Protein AF-A0A534IYF4-F1 (afdb_monomer_lite)

Secondary structure (DSSP, 8-state):
-EEEE-SSS-EEEE--HHHHTTT-EEEE-TT--EEEEEE-SSEEEEEEE-SS--SSSS-S--EEEEEE-S-TT-TT-EEEEEEEEEE--TT--GGGGGGGSSS-TT------SSSEEEEEEE-----EEEEEEEEESTT-EEEETTEEEESPEEEEEETT-EEEEE--SSEEETTEEEEEEEETT---SEEEEE-SS-EEEEEEEEEEEEEEEEEESSS-EEEETTEEEESPEEEEEETT-EEEEE--SEEEETTEEEEEEEETT---SEEEEE--S-EEEEEEEEEPPPP-----HHHHHHHHHHHHHHHHHHHHHHS----SS-TTHHHHHHHHHTHHHHHHHHHHHHHHHHH-TT---SSS-HHHHHHHHHHHHHHHHHH---------------------

Radius of gyration: 60.71 Å; chains: 1; bounding box: 110×65×185 Å

pLDDT: mean 88.06, std 14.23, range [32.94, 98.81]

Sequence (404 aa):
MTVWERTTTTDVYTFPVTVLTGQGATIDTLAFEHYTLTSNGATLTIHDFRPTFGNGTGTGNNIAGVRLDGVPGYPSGVWASMIVSYIVGYGGMEASRFNALGSDLSTITFMGDQDSELVLGFSAESKDFLVTVDTIPGGLQVSVDGVAAIAPRSLTCGNGTTHAIAAPSPQLAGDVRYVFSSWSDGGARFHEVVCNGSANYTATFRTELRVTVTTAPSGLRMLVDGTEMDAPQTFWWAMGSTHTLSAPEAQDLEGIPLRMNSWSDGGAIEHTVTIAHPGTFVAKYAEAPPPVLMNWKPFLAAAFSTVLLLVGIYRSWRRPYAFRTPRLRGLKTFLLLSLPAVVAEAGTGVASLLLGVLAIPPLIGWGTAVDLGILAAGLVAAVTRAGVSSSSPGAQAPSEAASR

Foldseek 3Di:
DWWFFCPPHTDIDDDDLCCQAPVFDWDADPQRWIWTWHDVPFKIKIKIAHPDFDPAAQATFWTQEDFADPDPLCNVTWTFADWPDKAAEPNFDVVQLCSHTDDGSVGTGRRGHHTIMTITGTDDPFDKAKEWEAEVVAQAWKDKQNRIDTPGDIDIDTAFDKIKIAHDPFDDDDQKTWGWDAKPVRDDRIDMDTPNHHYYIYTYTFIWGKEWEAEVVAQFWWDKQNDIDHPTDIDTGTQFDKIKIAHPQWDDDVNFIKGFDAKPVRDDNIDMDTHHHHYYIYGYIDGDPPPPDPFCLLVLLVVLLVVLLVLLQVCLVPPFDDDPDPPCSSVVSSVVQRVVLSCQSNVLSVCCVPPVPLTDDDDCDPVNVSSVVSSVSSVCSSPDDDDDDDDDDDDDDDDDDDDD

Structure (mmCIF, N/CA/C/O backbone):
data_AF-A0A534IYF4-F1
#
_entry.id   AF-A0A534IYF4-F1
#
loop_
_atom_site.group_PDB
_atom_site.id
_atom_site.type_symbol
_atom_site.label_atom_id
_atom_site.label_alt_id
_atom_site.label_comp_id
_atom_site.label_asym_id
_atom_site.label_entity_id
_atom_site.label_seq_id
_atom_site.pdbx_PDB_ins_code
_atom_site.Cartn_x
_atom_site.Cartn_y
_atom_site.Cartn_z
_atom_site.occupancy
_atom_site.B_iso_or_equiv
_atom_site.auth_seq_id
_atom_site.auth_comp_id
_atom_site.auth_asym_id
_atom_site.auth_atom_id
_atom_site.pdbx_PDB_model_num
ATOM 1 N N . MET A 1 1 ? -31.559 -10.500 33.682 1.00 95.81 1 MET A N 1
ATOM 2 C CA . MET A 1 1 ? -31.139 -9.663 34.817 1.00 95.81 1 MET A CA 1
ATOM 3 C C . MET A 1 1 ? -31.187 -10.531 36.042 1.00 95.81 1 MET A C 1
ATOM 5 O O . MET A 1 1 ? -32.228 -11.126 36.293 1.00 95.81 1 MET A O 1
ATOM 9 N N . THR A 1 2 ? -30.065 -10.648 36.732 1.00 97.75 2 THR A N 1
ATOM 10 C CA . THR A 1 2 ? -29.909 -11.500 37.903 1.00 97.75 2 THR A CA 1
ATOM 11 C C . THR A 1 2 ? -29.790 -10.633 39.148 1.00 97.75 2 THR A C 1
ATOM 13 O O . THR A 1 2 ? -29.043 -9.655 39.148 1.00 97.75 2 THR A O 1
ATOM 16 N N . VAL A 1 3 ? -30.554 -10.973 40.179 1.00 97.62 3 VAL A N 1
ATOM 17 C CA . VAL A 1 3 ? -30.617 -10.296 41.475 1.00 97.62 3 VAL A CA 1
ATOM 18 C C . VAL A 1 3 ? -30.227 -11.311 42.539 1.00 97.62 3 VAL A C 1
ATOM 20 O O . VAL A 1 3 ? -30.786 -12.407 42.580 1.00 97.62 3 VAL A O 1
ATOM 23 N N . TRP A 1 4 ? -29.259 -10.944 43.370 1.00 97.69 4 TRP A N 1
ATOM 24 C CA . TRP A 1 4 ? -28.863 -11.707 44.545 1.00 97.69 4 TRP A CA 1
ATOM 25 C C . TRP A 1 4 ? -29.485 -11.042 45.762 1.00 97.69 4 TRP A C 1
ATOM 27 O O . TRP A 1 4 ? -29.164 -9.899 46.080 1.00 97.69 4 TRP A O 1
ATOM 37 N N . GLU A 1 5 ? -30.372 -11.761 46.426 1.00 95.06 5 GLU A N 1
ATOM 38 C CA . GLU A 1 5 ? -31.026 -11.345 47.661 1.00 95.06 5 GLU A CA 1
ATOM 39 C C . GLU A 1 5 ? -30.512 -12.254 48.781 1.00 95.06 5 GLU A C 1
ATOM 41 O O . GLU A 1 5 ? -30.198 -13.421 48.539 1.00 95.06 5 GLU A O 1
ATOM 46 N N . ARG A 1 6 ? -30.303 -11.719 49.986 1.00 91.69 6 ARG A N 1
ATOM 47 C CA . ARG A 1 6 ? -29.805 -12.515 51.109 1.00 91.69 6 ARG A CA 1
ATOM 48 C C . ARG A 1 6 ? -30.430 -12.092 52.432 1.00 91.69 6 ARG A C 1
ATOM 50 O O . ARG A 1 6 ? -29.806 -11.405 53.238 1.00 91.69 6 ARG A O 1
ATOM 57 N N . THR A 1 7 ? -31.611 -12.634 52.690 1.00 82.44 7 THR A N 1
ATOM 58 C CA . THR A 1 7 ? -32.285 -12.570 53.990 1.00 82.44 7 THR A CA 1
ATOM 59 C C . THR A 1 7 ? -31.686 -13.573 54.987 1.00 82.44 7 THR A C 1
ATOM 61 O O . THR A 1 7 ? -31.463 -13.256 56.154 1.00 82.44 7 THR A O 1
ATOM 64 N N . THR A 1 8 ? -31.430 -14.812 54.549 1.00 77.69 8 THR A N 1
ATOM 65 C CA . THR A 1 8 ? -30.855 -15.884 55.393 1.00 77.69 8 THR A CA 1
ATOM 66 C C . THR A 1 8 ? -29.750 -16.627 54.653 1.00 77.69 8 THR A C 1
ATOM 68 O O . THR A 1 8 ? -28.603 -16.657 55.096 1.00 77.69 8 THR A O 1
ATOM 71 N N . THR A 1 9 ? -30.084 -17.171 53.488 1.00 84.19 9 THR A N 1
ATOM 72 C CA . THR A 1 9 ? -29.158 -17.659 52.467 1.00 84.19 9 THR A CA 1
ATOM 73 C C . THR A 1 9 ? -29.183 -16.721 51.271 1.00 84.19 9 THR A C 1
ATOM 75 O O . THR A 1 9 ? -30.119 -15.943 51.120 1.00 84.19 9 THR A O 1
ATOM 78 N N . THR A 1 10 ? -28.137 -16.751 50.444 1.00 91.12 10 THR A N 1
ATOM 79 C CA . THR A 1 10 ? -28.150 -15.995 49.189 1.00 91.12 10 THR A CA 1
ATOM 80 C C . THR A 1 10 ? -29.023 -16.721 48.178 1.00 91.12 10 THR A C 1
ATOM 82 O O . THR A 1 10 ? -28.624 -17.767 47.662 1.00 91.12 10 THR A O 1
ATOM 85 N N . ASP A 1 11 ? -30.170 -16.135 47.872 1.00 94.00 11 ASP A N 1
ATOM 86 C CA . ASP A 1 11 ? -31.073 -16.586 46.829 1.00 94.00 11 ASP A CA 1
ATOM 87 C C . ASP A 1 11 ? -30.806 -15.802 45.538 1.00 94.00 11 ASP A C 1
ATOM 89 O O . ASP A 1 11 ? -30.471 -14.613 45.544 1.00 94.00 11 ASP A O 1
ATOM 93 N N . VAL A 1 12 ? -30.895 -16.498 44.403 1.00 96.50 12 VAL A N 1
ATOM 94 C CA . VAL A 1 12 ? -30.548 -15.951 43.086 1.00 96.50 12 VAL A CA 1
ATOM 95 C C . VAL A 1 12 ? -31.775 -15.972 42.194 1.00 96.50 12 VAL A C 1
ATOM 97 O O . VAL A 1 12 ? -32.290 -17.038 41.856 1.00 96.50 12 VAL A O 1
ATOM 100 N N . TYR A 1 13 ? -32.206 -14.790 41.767 1.00 96.75 13 TYR A N 1
ATOM 101 C CA . TYR A 1 13 ? -33.389 -14.607 40.937 1.00 96.75 13 TYR A CA 1
ATOM 102 C C . TYR A 1 13 ? -32.994 -14.049 39.576 1.00 96.75 13 TYR A C 1
ATOM 104 O O . TYR A 1 13 ? -32.343 -13.010 39.493 1.00 96.75 13 TYR A O 1
ATOM 112 N N . THR A 1 14 ? -33.404 -14.709 38.492 1.00 97.06 14 THR A N 1
ATOM 113 C CA . THR A 1 14 ? -33.131 -14.243 37.127 1.00 97.06 14 THR A CA 1
ATOM 114 C C . THR A 1 14 ? -34.429 -13.938 36.395 1.00 97.06 14 THR A C 1
ATOM 116 O O . THR A 1 14 ? -35.268 -14.814 36.196 1.00 97.06 14 THR A O 1
ATOM 119 N N . PHE A 1 15 ? -34.555 -12.701 35.920 1.00 96.81 15 PHE A N 1
ATOM 120 C CA . PHE A 1 15 ? -35.715 -12.219 35.178 1.00 96.81 15 PHE A CA 1
ATOM 121 C C . PHE A 1 15 ? -35.331 -11.802 33.752 1.00 96.81 15 PHE A C 1
ATOM 123 O O . PHE A 1 15 ? -34.294 -11.144 33.554 1.00 96.81 15 PHE A O 1
ATOM 130 N N . PRO A 1 16 ? -36.154 -12.127 32.736 1.00 95.94 16 PRO A N 1
ATOM 131 C CA . PRO A 1 16 ? -36.041 -11.513 31.420 1.00 95.94 16 PRO A CA 1
ATOM 132 C C . PRO A 1 16 ? -36.257 -9.999 31.515 1.00 95.94 16 PRO A C 1
ATOM 134 O O . PRO A 1 16 ? -37.168 -9.539 32.202 1.00 95.94 16 PRO A O 1
ATOM 137 N N . VAL A 1 17 ? -35.466 -9.212 30.780 1.00 92.62 17 VAL A N 1
ATOM 138 C CA . VAL A 1 17 ? -35.611 -7.742 30.772 1.00 92.62 17 VAL A CA 1
ATOM 139 C C . VAL A 1 17 ? -37.012 -7.326 30.308 1.00 92.62 17 VAL A C 1
ATOM 141 O O . VAL A 1 17 ? -37.574 -6.389 30.856 1.00 92.62 17 VAL A O 1
ATOM 144 N N . THR A 1 18 ? -37.616 -8.077 29.382 1.00 95.19 18 THR A N 1
ATOM 145 C CA . THR A 1 18 ? -38.984 -7.847 28.887 1.00 95.19 18 THR A CA 1
ATOM 146 C C . THR A 1 18 ? -40.065 -7.992 29.957 1.00 95.19 18 THR A C 1
ATOM 148 O O . THR A 1 18 ? -41.126 -7.392 29.827 1.00 95.19 18 THR A O 1
ATOM 151 N N . VAL A 1 19 ? -39.825 -8.788 31.004 1.00 97.38 19 VAL A N 1
ATOM 152 C CA . VAL A 1 19 ? -40.746 -8.894 32.147 1.00 97.38 19 VAL A CA 1
ATOM 153 C C . VAL A 1 19 ? -40.627 -7.641 33.005 1.00 97.38 19 VAL A C 1
ATOM 155 O O . VAL A 1 19 ? -41.636 -7.010 33.311 1.00 97.38 19 VAL A O 1
ATOM 158 N N . LEU A 1 20 ? -39.392 -7.238 33.316 1.00 97.31 20 LEU A N 1
ATOM 159 C CA . LEU A 1 20 ? -39.109 -6.075 34.158 1.00 97.31 20 LEU A CA 1
ATOM 160 C C . LEU A 1 20 ? -39.572 -4.756 33.523 1.00 97.31 20 LEU A C 1
ATOM 162 O O . LEU A 1 20 ? -40.030 -3.879 34.245 1.00 97.31 20 LEU A O 1
ATOM 166 N N . THR A 1 21 ? -39.492 -4.619 32.195 1.00 96.50 21 THR A N 1
ATOM 167 C CA . THR A 1 21 ? -40.008 -3.445 31.465 1.00 96.50 21 THR A CA 1
ATOM 168 C C . THR A 1 21 ? -41.502 -3.508 31.145 1.00 96.50 21 THR A C 1
ATOM 170 O O . THR A 1 21 ? -42.066 -2.528 30.661 1.00 96.50 21 THR A O 1
ATOM 173 N N . GLY A 1 22 ? -42.138 -4.657 31.378 1.00 96.12 22 GLY A N 1
ATOM 174 C CA . GLY A 1 22 ? -43.562 -4.884 31.162 1.00 96.12 22 GLY A CA 1
ATOM 175 C C . GLY A 1 22 ? -44.341 -4.835 32.472 1.00 96.12 22 GLY A C 1
ATOM 176 O O . GLY A 1 22 ? -44.604 -3.767 33.013 1.00 96.12 22 GLY A O 1
ATOM 177 N N . GLN A 1 23 ? -44.747 -6.008 32.961 1.00 95.56 23 GLN A N 1
ATOM 178 C CA . GLN A 1 23 ? -45.563 -6.126 34.176 1.00 95.56 23 GLN A CA 1
ATOM 179 C C . GLN A 1 23 ? -44.757 -6.027 35.481 1.00 95.56 23 GLN A C 1
ATOM 181 O O . GLN A 1 23 ? -45.359 -5.912 36.544 1.00 95.56 23 GLN A O 1
ATOM 186 N N . GLY A 1 24 ? -43.424 -6.057 35.411 1.00 96.19 24 GLY A N 1
ATOM 187 C CA . GLY A 1 24 ? -42.564 -6.172 36.585 1.00 96.19 24 GLY A CA 1
ATOM 188 C C . GLY A 1 24 ? -42.473 -7.607 37.106 1.00 96.19 24 GLY A C 1
ATOM 189 O O . GLY A 1 24 ? -43.074 -8.534 36.560 1.00 96.19 24 GLY A O 1
ATOM 190 N N . ALA A 1 25 ? -41.679 -7.795 38.154 1.00 97.44 25 ALA A N 1
ATOM 191 C CA . ALA A 1 25 ? -41.528 -9.064 38.858 1.00 97.44 25 ALA A CA 1
ATOM 192 C C . ALA A 1 25 ? -41.651 -8.858 40.369 1.00 97.44 25 ALA A C 1
ATOM 194 O O . ALA A 1 25 ? -41.401 -7.760 40.865 1.00 97.44 25 ALA A O 1
ATOM 195 N N . THR A 1 26 ? -42.000 -9.916 41.096 1.00 96.94 26 THR A N 1
ATOM 196 C CA . THR A 1 26 ? -42.083 -9.898 42.559 1.00 96.94 26 THR A CA 1
ATOM 197 C C . THR A 1 26 ? -41.241 -11.010 43.174 1.00 96.94 26 THR A C 1
ATOM 199 O O . THR A 1 26 ? -41.059 -12.065 42.560 1.00 96.94 26 THR A O 1
ATOM 202 N N . ILE A 1 27 ? -40.716 -10.767 44.376 1.00 94.62 27 ILE A N 1
ATOM 203 C CA . ILE A 1 27 ? -39.994 -11.754 45.190 1.00 94.62 27 ILE A CA 1
ATOM 204 C C . ILE A 1 27 ? -40.534 -11.653 46.613 1.00 94.62 27 ILE A C 1
ATOM 206 O O . ILE A 1 27 ? -40.562 -10.561 47.167 1.00 94.62 27 ILE A O 1
ATOM 210 N N . ASP A 1 28 ? -40.915 -12.783 47.199 1.00 91.88 28 ASP A N 1
ATOM 211 C CA . ASP A 1 28 ? -41.328 -12.862 48.599 1.00 91.88 28 ASP A CA 1
ATOM 212 C C . ASP A 1 28 ? -40.298 -13.687 49.373 1.00 91.88 28 ASP A C 1
ATOM 214 O O . ASP A 1 28 ? -40.014 -14.829 48.997 1.00 91.88 28 ASP A O 1
ATOM 218 N N . THR A 1 29 ? -39.733 -13.134 50.448 1.00 89.19 29 THR A N 1
ATOM 219 C CA . THR A 1 29 ? -38.707 -13.830 51.245 1.00 89.19 29 THR A CA 1
ATOM 220 C C . THR A 1 29 ? -39.286 -14.470 52.502 1.00 89.19 29 THR A C 1
ATOM 222 O O . THR A 1 29 ? -40.383 -14.151 52.968 1.00 89.19 29 THR A O 1
ATOM 225 N N . LEU A 1 30 ? -38.508 -15.360 53.125 1.00 83.62 30 LEU A N 1
ATOM 226 C CA . LEU A 1 30 ? -38.863 -15.968 54.413 1.00 83.62 30 LEU A CA 1
ATOM 227 C C . LEU A 1 30 ? -38.938 -14.953 55.566 1.00 83.62 30 LEU A C 1
ATOM 229 O O . LEU A 1 30 ? -39.532 -15.258 56.599 1.00 83.62 30 LEU A O 1
ATOM 233 N N . ALA A 1 31 ? -38.361 -13.757 55.407 1.00 82.50 31 ALA A N 1
ATOM 234 C CA . ALA A 1 31 ? -38.537 -12.667 56.360 1.00 82.50 31 ALA A CA 1
ATOM 235 C C . ALA A 1 31 ? -39.831 -11.876 56.133 1.00 82.50 31 ALA A C 1
ATOM 237 O O . ALA A 1 31 ? -40.067 -10.940 56.887 1.00 82.50 31 ALA A O 1
ATOM 238 N N . PHE A 1 32 ? -40.701 -12.262 55.197 1.00 87.31 32 PHE A N 1
ATOM 239 C CA . PHE A 1 32 ? -41.900 -11.504 54.814 1.00 87.31 32 PHE A CA 1
ATOM 240 C C . PHE A 1 32 ? -41.594 -10.171 54.116 1.00 87.31 32 PHE A C 1
ATOM 242 O O . PHE A 1 32 ? -42.412 -9.256 54.165 1.00 87.31 32 PHE A O 1
ATOM 249 N N . GLU A 1 33 ? -40.420 -10.049 53.499 1.00 88.88 33 GLU A N 1
ATOM 250 C CA . GLU A 1 33 ? -40.105 -8.933 52.604 1.00 88.88 33 GLU A CA 1
ATOM 251 C C . GLU A 1 33 ? -40.751 -9.198 51.243 1.00 88.88 33 GLU A C 1
ATOM 253 O O . GLU A 1 33 ? -40.627 -10.302 50.700 1.00 88.88 33 GLU A O 1
ATOM 258 N N . HIS A 1 34 ? -41.459 -8.198 50.728 1.00 93.56 34 HIS A N 1
ATOM 259 C CA . HIS A 1 34 ? -42.189 -8.236 49.470 1.00 93.56 34 HIS A CA 1
ATOM 260 C C . HIS A 1 34 ? -41.539 -7.264 48.489 1.00 93.56 34 HIS A C 1
ATOM 262 O O . HIS A 1 34 ? -41.824 -6.061 48.479 1.00 93.56 34 HIS A O 1
ATOM 268 N N . TYR A 1 35 ? -40.690 -7.802 47.620 1.00 95.81 35 TYR A N 1
ATOM 269 C CA . TYR A 1 35 ? -40.007 -7.019 46.608 1.00 95.81 35 TYR A CA 1
ATOM 270 C C . TYR A 1 35 ? -40.865 -6.865 45.359 1.00 95.81 35 TYR A C 1
ATOM 272 O O . TYR A 1 35 ? -41.439 -7.834 44.862 1.00 95.81 35 TYR A O 1
ATOM 280 N N . THR A 1 36 ? -40.867 -5.665 44.785 1.00 97.50 36 THR A N 1
ATOM 281 C CA . THR A 1 36 ? -41.354 -5.393 43.429 1.00 97.50 36 THR A CA 1
ATOM 282 C C . THR A 1 36 ? -40.220 -4.820 42.589 1.00 97.50 36 THR A C 1
ATOM 284 O O . THR A 1 36 ? -39.599 -3.822 42.951 1.00 97.50 36 THR A O 1
ATOM 287 N N . LEU A 1 37 ? -39.955 -5.450 41.447 1.00 98.25 37 LEU A N 1
ATOM 288 C CA . LEU A 1 37 ? -38.879 -5.102 40.532 1.00 98.25 37 LEU A CA 1
ATOM 289 C C . LEU A 1 37 ? -39.462 -4.616 39.208 1.00 98.25 37 LEU A C 1
ATOM 291 O O . LEU A 1 37 ? -40.158 -5.361 38.515 1.00 98.25 37 LEU A O 1
ATOM 295 N N . THR A 1 38 ? -39.149 -3.380 38.831 1.00 98.12 38 THR A N 1
ATOM 296 C CA . THR A 1 38 ? -39.595 -2.776 37.567 1.00 98.12 38 THR A CA 1
ATOM 297 C C . THR A 1 38 ? -38.450 -2.057 36.869 1.00 98.12 38 THR A C 1
ATOM 299 O O . THR A 1 38 ? -37.466 -1.664 37.488 1.00 98.12 38 THR A O 1
ATOM 302 N N . SER A 1 39 ? -38.544 -1.891 35.555 1.00 97.06 39 SER A N 1
ATOM 303 C CA . SER A 1 39 ? -37.567 -1.143 34.772 1.00 97.06 39 SER A CA 1
ATOM 304 C C . SER A 1 39 ? -38.263 -0.227 33.780 1.00 97.06 39 SER A C 1
ATOM 306 O O . SER A 1 39 ? -39.207 -0.617 33.105 1.00 97.06 39 SER A O 1
ATOM 308 N N . ASN A 1 40 ? -37.750 0.990 33.634 1.00 95.19 40 ASN A N 1
ATOM 309 C CA . ASN A 1 40 ? -38.165 1.914 32.576 1.00 95.19 40 ASN A CA 1
ATOM 310 C C . ASN A 1 40 ? -37.330 1.751 31.286 1.00 95.19 40 ASN A C 1
ATOM 312 O O . ASN A 1 40 ? -37.422 2.578 30.384 1.00 95.19 40 ASN A O 1
ATOM 316 N N . GLY A 1 41 ? -36.479 0.720 31.212 1.00 90.69 41 GLY A N 1
ATOM 317 C CA . GLY A 1 41 ? -35.539 0.481 30.114 1.00 90.69 41 GLY A CA 1
ATOM 318 C C . GLY A 1 41 ? -34.163 1.136 30.288 1.00 90.69 41 GLY A C 1
ATOM 319 O O . GLY A 1 41 ? -33.222 0.716 29.622 1.00 90.69 41 GLY A O 1
ATOM 320 N N . ALA A 1 42 ? -34.018 2.107 31.194 1.00 90.12 42 ALA A N 1
ATOM 321 C CA . ALA A 1 42 ? -32.737 2.738 31.527 1.00 90.12 42 ALA A CA 1
ATOM 322 C C . ALA A 1 42 ? -32.213 2.313 32.909 1.00 90.12 42 ALA A C 1
ATOM 324 O O . ALA A 1 42 ? -31.011 2.127 33.092 1.00 90.12 42 ALA A O 1
ATOM 325 N N . THR A 1 43 ? -33.109 2.144 33.880 1.00 96.56 43 THR A N 1
ATOM 326 C CA . THR A 1 43 ? -32.787 1.810 35.273 1.00 96.56 43 THR A CA 1
ATOM 327 C C . THR A 1 43 ? -33.608 0.620 35.753 1.00 96.56 43 THR A C 1
ATOM 329 O O . THR A 1 43 ? -34.645 0.290 35.170 1.00 96.56 43 THR A O 1
ATOM 332 N N . LEU A 1 44 ? -33.151 -0.029 36.823 1.00 98.19 44 LEU A N 1
ATOM 333 C CA . LEU A 1 44 ? -33.942 -0.990 37.591 1.00 98.19 44 LEU A CA 1
ATOM 334 C C . LEU A 1 44 ? -34.3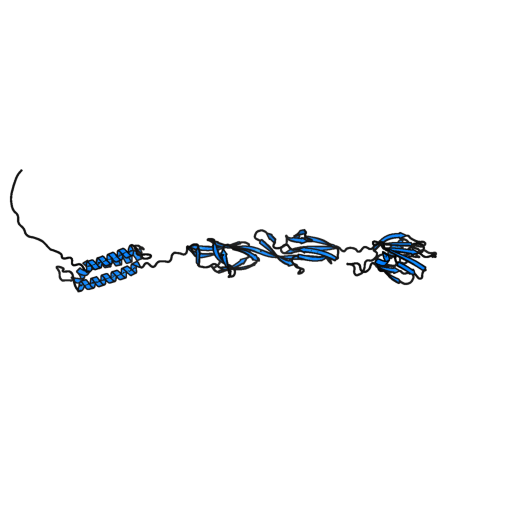96 -0.328 38.890 1.00 98.19 44 LEU A C 1
ATOM 336 O O . LEU A 1 44 ? -33.559 0.192 39.616 1.00 98.19 44 LEU A O 1
ATOM 340 N N . THR A 1 45 ? -35.678 -0.408 39.209 1.00 98.38 45 THR A N 1
ATOM 341 C CA . THR A 1 45 ? -36.231 -0.057 40.517 1.00 98.38 45 THR A CA 1
ATOM 342 C C . THR A 1 45 ? -36.517 -1.336 41.293 1.00 98.38 45 THR A C 1
ATOM 344 O O . THR A 1 45 ? -37.208 -2.220 40.786 1.00 98.38 45 THR A O 1
ATOM 347 N N . ILE A 1 46 ? -35.988 -1.425 42.511 1.00 98.06 46 ILE A N 1
ATOM 348 C CA . ILE A 1 46 ? -36.288 -2.464 43.497 1.00 98.06 46 ILE A CA 1
ATOM 349 C C . ILE A 1 46 ? -36.986 -1.778 44.664 1.00 98.06 46 ILE A C 1
ATOM 351 O O . ILE A 1 46 ? -36.359 -1.035 45.417 1.00 98.06 46 ILE A O 1
ATOM 355 N N . HIS A 1 47 ? -38.280 -2.020 44.791 1.00 97.50 47 HIS A N 1
ATOM 356 C CA . HIS A 1 47 ? -39.067 -1.611 45.942 1.00 97.50 47 HIS A CA 1
ATOM 357 C C . HIS A 1 47 ? -39.191 -2.790 46.900 1.00 97.50 47 HIS A C 1
ATOM 359 O O . HIS A 1 47 ? -39.435 -3.897 46.429 1.00 97.50 47 HIS A O 1
ATOM 365 N N . ASP A 1 48 ? -39.064 -2.562 48.202 1.00 94.50 48 ASP A N 1
ATOM 366 C CA . ASP A 1 48 ? -39.291 -3.568 49.236 1.00 94.50 48 ASP A CA 1
ATOM 367 C C . ASP A 1 48 ? -40.280 -3.059 50.288 1.00 94.50 48 ASP A C 1
ATOM 369 O O . ASP A 1 48 ? -40.204 -1.920 50.758 1.00 94.50 48 ASP A O 1
ATOM 373 N N . PHE A 1 49 ? -41.209 -3.932 50.663 1.00 92.25 49 PHE A N 1
ATOM 374 C CA . PHE A 1 49 ? -42.207 -3.681 51.685 1.00 92.25 49 PHE A CA 1
ATOM 375 C C . PHE A 1 49 ? -42.360 -4.884 52.607 1.00 92.25 49 PHE A C 1
ATOM 377 O O . PHE A 1 49 ? -42.535 -6.018 52.167 1.00 92.25 49 PHE A O 1
ATOM 384 N N . ARG A 1 50 ? -42.430 -4.612 53.907 1.00 88.19 50 ARG A N 1
ATOM 385 C CA . ARG A 1 50 ? -42.724 -5.591 54.942 1.00 88.19 50 ARG A CA 1
ATOM 386 C C . ARG A 1 50 ? -43.899 -5.097 55.797 1.00 88.19 50 ARG A C 1
ATOM 388 O O . ARG A 1 50 ? -43.848 -3.999 56.353 1.00 88.19 50 ARG A O 1
ATOM 395 N N . PRO A 1 51 ? -44.962 -5.904 55.981 1.00 81.56 51 PRO A N 1
ATOM 396 C CA . PRO A 1 51 ? -46.170 -5.475 56.696 1.00 81.56 51 PRO A CA 1
ATOM 397 C C . PRO A 1 51 ? -45.946 -5.227 58.195 1.00 81.56 51 PRO A C 1
ATOM 399 O O . PRO A 1 51 ? -46.721 -4.516 58.834 1.00 81.56 51 PRO A O 1
ATOM 402 N N . THR A 1 52 ? -44.889 -5.804 58.767 1.00 76.94 52 THR A N 1
ATOM 403 C CA . THR A 1 52 ? -44.471 -5.611 60.159 1.00 76.94 52 THR A CA 1
ATOM 404 C C . THR A 1 52 ? -43.013 -5.182 60.195 1.00 76.94 52 THR A C 1
ATOM 406 O O . THR A 1 52 ? -42.158 -5.899 59.682 1.00 76.94 52 THR A O 1
ATOM 409 N N . PHE A 1 53 ? -42.727 -4.048 60.832 1.00 68.75 53 PHE A N 1
ATOM 410 C CA . PHE A 1 53 ? -41.367 -3.536 60.977 1.00 68.75 53 PHE A CA 1
ATOM 411 C C . PHE A 1 53 ? -40.659 -4.186 62.171 1.00 68.75 53 PHE A C 1
ATOM 413 O O . PHE A 1 53 ? -41.247 -4.367 63.243 1.00 68.75 53 PHE A O 1
ATOM 420 N N . GLY A 1 54 ? -39.390 -4.547 61.993 1.00 65.94 54 GLY A N 1
ATOM 421 C CA . GLY A 1 54 ? -38.529 -4.964 63.091 1.00 65.94 54 GLY A CA 1
ATOM 422 C C . GLY A 1 54 ? -38.119 -3.764 63.948 1.00 65.94 54 GLY A C 1
ATOM 423 O O . GLY A 1 54 ? -37.833 -2.685 63.436 1.00 65.94 54 GLY A O 1
ATOM 424 N N . ASN A 1 55 ? -38.041 -3.939 65.271 1.00 62.62 55 ASN A N 1
ATOM 425 C CA . ASN A 1 55 ? -37.350 -2.967 66.121 1.00 62.62 55 ASN A CA 1
ATOM 426 C C . ASN A 1 55 ? -35.836 -3.192 65.984 1.00 62.62 55 ASN A C 1
ATOM 428 O O . ASN A 1 55 ? -35.289 -4.096 66.614 1.00 62.62 55 ASN A O 1
ATOM 432 N N . GLY A 1 56 ? -35.160 -2.380 65.169 1.00 63.28 56 GLY A N 1
ATOM 433 C CA . GLY A 1 56 ? -33.705 -2.420 65.006 1.00 63.28 56 GLY A CA 1
ATOM 434 C C . GLY A 1 56 ? -33.219 -1.673 63.764 1.00 63.28 56 GLY A C 1
ATOM 435 O O . GLY A 1 56 ? -33.975 -1.457 62.826 1.00 63.28 56 GLY A O 1
ATOM 436 N N . THR A 1 57 ? -31.953 -1.256 63.769 1.00 69.94 57 THR A N 1
ATOM 437 C CA . THR A 1 57 ? -31.261 -0.752 62.573 1.00 69.94 57 THR A CA 1
ATOM 438 C C . THR A 1 57 ? -30.763 -1.925 61.735 1.00 69.94 57 THR A C 1
ATOM 440 O O . THR A 1 57 ? -30.178 -2.847 62.304 1.00 69.94 57 THR A O 1
ATOM 443 N N . GLY A 1 58 ? -30.886 -1.855 60.411 1.00 74.62 58 GLY A N 1
ATOM 444 C CA . GLY A 1 58 ? -30.347 -2.876 59.512 1.00 74.62 58 GLY A CA 1
ATOM 445 C C . GLY A 1 58 ? -31.356 -3.956 59.103 1.00 74.62 58 GLY A C 1
ATOM 446 O O . GLY A 1 58 ? -30.996 -5.127 59.062 1.00 74.62 58 GLY A O 1
ATOM 447 N N . THR A 1 59 ? -32.617 -3.593 58.873 1.00 81.06 59 THR A N 1
ATOM 448 C CA . THR A 1 59 ? -33.671 -4.508 58.398 1.00 81.06 59 THR A CA 1
ATOM 449 C C . THR A 1 59 ? -34.148 -4.101 57.004 1.00 81.06 59 THR A C 1
ATOM 451 O O . THR A 1 59 ? -33.957 -2.945 56.625 1.00 81.06 59 THR A O 1
ATOM 454 N N . GLY A 1 60 ? -34.758 -5.021 56.252 1.00 82.31 60 GLY A N 1
ATOM 455 C CA . GLY A 1 60 ? -35.391 -4.726 54.966 1.00 82.31 60 GLY A CA 1
ATOM 456 C C . GLY A 1 60 ? -34.411 -4.561 53.808 1.00 82.31 60 GLY A C 1
ATOM 457 O O . GLY A 1 60 ? -33.333 -3.984 53.960 1.00 82.31 60 GLY A O 1
ATOM 458 N N . ASN A 1 61 ? -34.834 -4.975 52.619 1.00 84.81 61 ASN A N 1
ATOM 459 C CA . ASN A 1 61 ? -34.148 -4.763 51.353 1.00 84.81 61 ASN A CA 1
ATOM 460 C C . ASN A 1 61 ? -32.707 -5.280 51.386 1.00 84.81 61 ASN A C 1
ATOM 462 O O . ASN A 1 61 ? -31.761 -4.494 51.405 1.00 84.81 61 ASN A O 1
ATOM 466 N N . ASN A 1 62 ? -32.551 -6.604 51.424 1.00 92.88 62 ASN A N 1
ATOM 467 C CA . ASN A 1 62 ? -31.302 -7.340 51.624 1.00 92.88 62 ASN A CA 1
ATOM 468 C C . ASN A 1 62 ? -30.615 -7.722 50.297 1.00 92.88 62 ASN A C 1
ATOM 470 O O . ASN A 1 62 ? -30.198 -8.865 50.090 1.00 92.88 62 ASN A O 1
ATOM 474 N N . ILE A 1 63 ? -30.502 -6.777 49.364 1.00 96.75 63 ILE A N 1
ATOM 475 C CA . ILE A 1 63 ? -29.896 -6.995 48.046 1.00 96.75 63 ILE A CA 1
ATOM 476 C C . ILE A 1 63 ? -28.368 -7.040 48.169 1.00 96.75 63 ILE A C 1
ATOM 478 O O . ILE A 1 63 ? -27.730 -6.085 48.606 1.00 96.75 63 ILE A O 1
ATOM 482 N N . ALA A 1 64 ? -27.777 -8.162 47.760 1.00 96.81 64 ALA A N 1
ATOM 483 C CA . ALA A 1 64 ? -26.330 -8.385 47.726 1.00 96.81 64 ALA A CA 1
ATOM 484 C C . ALA A 1 64 ? -25.692 -7.966 46.395 1.00 96.81 64 ALA A C 1
ATOM 486 O O . ALA A 1 64 ? -24.483 -7.789 46.311 1.00 96.81 64 ALA A O 1
ATOM 487 N N . GLY A 1 65 ? -26.480 -7.858 45.325 1.00 97.06 65 GLY A N 1
ATOM 488 C CA . GLY A 1 65 ? -25.972 -7.440 44.025 1.00 97.06 65 GLY A CA 1
ATOM 489 C C . GLY A 1 65 ? -26.986 -7.609 42.907 1.00 97.06 65 GLY A C 1
ATOM 490 O O . GLY A 1 65 ? -27.928 -8.399 43.003 1.00 97.06 65 GLY A O 1
ATOM 491 N N . VAL A 1 66 ? -26.775 -6.874 41.816 1.00 97.69 66 VAL A N 1
ATOM 492 C CA . VAL A 1 66 ? -27.609 -6.951 40.612 1.00 97.69 66 VAL A CA 1
ATOM 493 C C . VAL A 1 66 ? -26.742 -6.915 39.360 1.00 97.69 66 VAL A C 1
ATOM 495 O O . VAL A 1 66 ? -25.854 -6.073 39.230 1.00 97.69 66 VAL A O 1
ATOM 498 N N . ARG A 1 67 ? -27.024 -7.804 38.403 1.00 96.88 67 ARG A N 1
ATOM 499 C CA . ARG A 1 67 ? -26.293 -7.913 37.137 1.00 96.88 67 ARG A CA 1
ATOM 500 C C . ARG A 1 67 ? -27.227 -7.987 35.937 1.00 96.88 67 ARG A C 1
ATOM 502 O O . ARG A 1 67 ? -28.178 -8.767 35.899 1.00 96.88 67 ARG A O 1
ATOM 509 N N . LEU A 1 68 ? -26.920 -7.210 34.908 1.00 95.06 68 LEU A N 1
ATOM 510 C CA . LEU A 1 68 ? -27.519 -7.326 33.589 1.00 95.06 68 LEU A CA 1
ATOM 511 C C . LEU A 1 68 ? -26.743 -8.365 32.766 1.00 95.06 68 LEU A C 1
ATOM 513 O O . LEU A 1 68 ? -25.588 -8.158 32.399 1.00 95.06 68 LEU A O 1
ATOM 517 N N . ASP A 1 69 ? -27.379 -9.502 32.498 1.00 93.75 69 ASP A N 1
ATOM 518 C CA . ASP A 1 69 ? -26.807 -10.604 31.717 1.00 93.75 69 ASP A CA 1
ATOM 519 C C . ASP A 1 69 ? -27.094 -10.447 30.217 1.00 93.75 69 ASP A C 1
ATOM 521 O O . ASP A 1 69 ? -28.093 -9.839 29.832 1.00 93.75 69 ASP A O 1
ATOM 525 N N . GLY A 1 70 ? -26.252 -11.046 29.367 1.00 88.44 70 GLY A N 1
ATOM 526 C CA . GLY A 1 70 ? -26.479 -11.091 27.916 1.00 88.44 70 GLY A CA 1
ATOM 527 C C . GLY A 1 70 ? -26.251 -9.763 27.189 1.00 88.44 70 GLY A C 1
ATOM 528 O O . GLY A 1 70 ? -26.746 -9.585 26.079 1.00 88.44 70 GLY A O 1
ATOM 529 N N . VAL A 1 71 ? -25.514 -8.830 27.800 1.00 85.94 71 VAL A N 1
ATOM 530 C CA . VAL A 1 71 ? -25.173 -7.545 27.179 1.00 85.94 71 VAL A CA 1
ATOM 531 C C . VAL A 1 71 ? -24.139 -7.775 26.065 1.00 85.94 71 VAL A C 1
ATOM 533 O O . VAL A 1 71 ? -23.069 -8.330 26.340 1.00 85.94 71 VAL A O 1
ATOM 536 N N . PRO A 1 72 ? -24.409 -7.354 24.813 1.00 79.44 72 PRO A N 1
ATOM 537 C CA . PRO A 1 72 ? -23.433 -7.443 23.728 1.00 79.44 72 PRO A CA 1
ATOM 538 C C . PRO A 1 72 ? -22.108 -6.764 24.104 1.00 79.44 72 PRO A C 1
ATOM 540 O O . PRO A 1 72 ? -22.106 -5.650 24.618 1.00 79.44 72 PRO A O 1
ATOM 543 N N . GLY A 1 73 ? -20.981 -7.445 23.877 1.00 74.81 73 GLY A N 1
ATOM 544 C CA . GLY A 1 73 ? -19.645 -6.956 24.255 1.00 74.81 73 GLY A CA 1
ATOM 545 C C . GLY A 1 73 ? -19.231 -7.221 25.711 1.00 74.81 73 GLY A C 1
ATOM 546 O O . GLY A 1 73 ? -18.058 -7.051 26.037 1.00 74.81 73 GLY A O 1
ATOM 547 N N . TYR A 1 74 ? -20.138 -7.710 26.567 1.00 80.31 74 TYR A N 1
ATOM 548 C CA . TYR A 1 74 ? -19.878 -7.979 27.988 1.00 80.31 74 TYR A CA 1
ATOM 549 C C . TYR A 1 74 ? -20.333 -9.399 28.378 1.00 80.31 74 TYR A C 1
ATOM 551 O O . TYR A 1 74 ? -21.369 -9.568 29.026 1.00 80.31 74 TYR A O 1
ATOM 559 N N . PRO A 1 75 ? -19.569 -10.452 28.011 1.00 81.06 75 PRO A N 1
ATOM 560 C CA . PRO A 1 75 ? -19.967 -11.849 28.230 1.00 81.06 75 PRO A CA 1
ATOM 561 C C . PRO A 1 75 ? -20.137 -12.220 29.713 1.00 81.06 75 PRO A C 1
ATOM 563 O O . PRO A 1 75 ? -20.914 -13.114 30.034 1.00 81.06 75 PRO A O 1
ATOM 566 N N . SER A 1 76 ? -19.461 -11.514 30.622 1.00 85.25 76 SER A N 1
ATOM 567 C CA . SER A 1 76 ? -19.600 -11.692 32.075 1.00 85.25 76 SER A CA 1
ATOM 568 C C . SER A 1 76 ? -20.808 -10.958 32.678 1.00 85.25 76 SER A C 1
ATOM 570 O O . SER A 1 76 ? -21.027 -11.048 33.886 1.00 85.25 76 SER A O 1
ATOM 572 N N . GLY A 1 77 ? -21.578 -10.235 31.857 1.00 89.56 77 GLY A N 1
ATOM 573 C CA . GLY A 1 77 ? -22.632 -9.318 32.286 1.00 89.56 77 GLY A CA 1
ATOM 574 C C . GLY A 1 77 ? -22.099 -7.971 32.785 1.00 89.56 77 GLY A C 1
ATOM 575 O O . GLY A 1 77 ? -20.895 -7.774 32.950 1.00 89.56 77 GLY A O 1
ATOM 576 N N . VAL A 1 78 ? -23.019 -7.039 33.028 1.00 92.69 78 VAL A N 1
ATOM 577 C CA . VAL A 1 78 ? -22.740 -5.696 33.557 1.00 92.69 78 VAL A CA 1
ATOM 578 C C . VAL A 1 78 ? -23.373 -5.581 34.939 1.00 92.69 78 VAL A C 1
ATOM 580 O O . VAL A 1 78 ? -24.584 -5.728 35.079 1.00 92.69 78 VAL A O 1
ATOM 583 N N . TRP A 1 79 ? -22.563 -5.355 35.969 1.00 95.12 79 TRP A N 1
ATOM 584 C CA . TRP A 1 79 ? -23.054 -5.148 37.334 1.00 95.12 79 TRP A CA 1
ATOM 585 C C . TRP A 1 79 ? -23.682 -3.760 37.485 1.00 95.12 79 TRP A C 1
ATOM 587 O O . TRP A 1 79 ? -23.290 -2.822 36.788 1.00 95.12 79 TRP A O 1
ATOM 597 N N . ALA A 1 80 ? -24.643 -3.620 38.399 1.00 96.19 80 ALA A N 1
ATOM 598 C CA . ALA A 1 80 ? -25.111 -2.308 38.825 1.00 96.19 80 ALA A CA 1
ATOM 599 C C . ALA A 1 80 ? -23.916 -1.500 39.347 1.00 96.19 80 ALA A C 1
ATOM 601 O O . ALA A 1 80 ? -23.124 -1.992 40.153 1.00 96.19 80 ALA A O 1
ATOM 602 N N . SER A 1 81 ? -23.762 -0.272 38.861 1.00 93.69 81 SER A N 1
ATOM 603 C CA . SER A 1 81 ? -22.567 0.547 39.104 1.00 93.69 81 SER A CA 1
ATOM 604 C C . SER A 1 81 ? -22.878 1.907 39.721 1.00 93.69 81 SER A C 1
ATOM 606 O O . SER A 1 81 ? -21.964 2.614 40.140 1.00 93.69 81 SER A O 1
ATOM 608 N N . MET A 1 82 ? -24.155 2.286 39.802 1.00 94.31 82 MET A N 1
ATOM 609 C CA . MET A 1 82 ? -24.575 3.562 40.374 1.00 94.31 82 MET A CA 1
ATOM 610 C C . MET A 1 82 ? -25.947 3.467 41.043 1.00 94.31 82 MET A C 1
ATOM 612 O O . MET A 1 82 ? -26.828 2.739 40.580 1.00 94.31 82 MET A O 1
ATOM 616 N N . ILE A 1 83 ? -26.134 4.264 42.096 1.00 97.44 83 ILE A N 1
ATOM 617 C CA . ILE A 1 83 ? -27.446 4.536 42.691 1.00 97.44 83 ILE A CA 1
ATOM 618 C C . ILE A 1 83 ? -28.012 5.789 42.026 1.00 97.44 83 ILE A C 1
ATOM 620 O O . ILE A 1 83 ? -27.424 6.863 42.142 1.00 97.44 83 ILE A O 1
ATOM 624 N N . VAL A 1 84 ? -29.134 5.648 41.324 1.00 97.62 84 VAL A N 1
ATOM 625 C CA . VAL A 1 84 ? -29.816 6.752 40.630 1.00 97.62 84 VAL A CA 1
ATOM 626 C C . VAL A 1 84 ? -30.696 7.531 41.603 1.00 97.62 84 VAL A C 1
ATOM 628 O O . VAL A 1 84 ? -30.651 8.757 41.644 1.00 97.62 84 VAL A O 1
ATOM 631 N N . SER A 1 85 ? -31.464 6.814 42.418 1.00 98.12 85 SER A N 1
ATOM 632 C CA . SER A 1 85 ? -32.273 7.350 43.514 1.00 98.12 85 SER A CA 1
ATOM 633 C C . SER A 1 85 ? -32.553 6.248 44.534 1.00 98.12 85 SER A C 1
ATOM 635 O O . SER A 1 85 ? -32.312 5.068 44.267 1.00 98.12 85 SER A O 1
ATOM 637 N N . TYR A 1 86 ? -33.017 6.628 45.723 1.00 98.06 86 TYR A N 1
ATOM 638 C CA . TYR A 1 86 ? -33.370 5.687 46.781 1.00 98.06 86 TYR A CA 1
ATOM 639 C C . TYR A 1 86 ? -34.358 6.301 47.777 1.00 98.06 86 TYR A C 1
ATOM 641 O O . TYR A 1 86 ? -34.404 7.521 47.947 1.00 98.06 86 TYR A O 1
ATOM 649 N N . ILE A 1 87 ? -35.095 5.435 48.469 1.00 97.31 87 ILE A N 1
ATOM 650 C CA . ILE A 1 87 ? -35.911 5.740 49.646 1.00 97.31 87 ILE A CA 1
ATOM 651 C C . ILE A 1 87 ? -35.469 4.784 50.756 1.00 97.31 87 ILE A C 1
ATOM 653 O O . ILE A 1 87 ? -35.346 3.581 50.533 1.00 97.31 87 ILE A O 1
ATOM 657 N N . VAL A 1 88 ? -35.203 5.319 51.949 1.00 94.88 88 VAL A N 1
ATOM 658 C CA . VAL A 1 88 ? -34.877 4.507 53.129 1.00 94.88 88 VAL A CA 1
ATOM 659 C C . VAL A 1 88 ? -36.157 4.308 53.932 1.00 94.88 88 VAL A C 1
ATOM 661 O O . VAL A 1 88 ? -36.730 5.276 54.431 1.00 94.88 88 VAL A O 1
ATOM 664 N N . GLY A 1 89 ? -36.597 3.060 54.040 1.00 91.69 89 GLY A N 1
ATOM 665 C CA . GLY A 1 89 ? -37.711 2.658 54.884 1.00 91.69 89 GLY A CA 1
ATOM 666 C C . GLY A 1 89 ? -37.336 2.656 56.368 1.00 91.69 89 GLY A C 1
ATOM 667 O O . GLY A 1 89 ? -36.190 2.887 56.767 1.00 91.69 89 GLY A O 1
ATOM 668 N N . TYR A 1 90 ? -38.313 2.368 57.224 1.00 90.56 90 TYR A N 1
ATOM 669 C CA . TYR A 1 90 ? -38.091 2.316 58.669 1.00 90.56 90 TYR A CA 1
ATOM 670 C C . TYR A 1 90 ? -37.020 1.285 59.059 1.00 90.56 90 TYR A C 1
ATOM 672 O O . TYR A 1 90 ? -37.016 0.167 58.548 1.00 90.56 90 TYR A O 1
ATOM 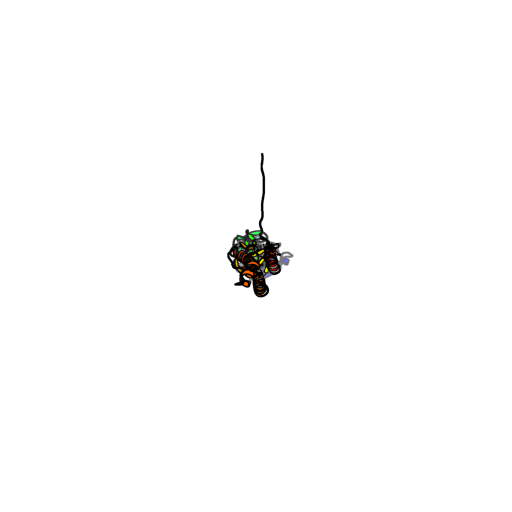680 N N . GLY A 1 91 ? -36.113 1.666 59.966 1.00 88.88 91 GLY A N 1
ATOM 681 C CA . GLY A 1 91 ? -34.998 0.813 60.403 1.00 88.88 91 GLY A CA 1
ATOM 682 C C . GLY A 1 91 ? -33.848 0.702 59.394 1.00 88.88 91 GLY A C 1
ATOM 683 O O . GLY A 1 91 ? -32.833 0.068 59.691 1.00 88.88 91 GLY A O 1
ATOM 684 N N . GLY A 1 92 ? -33.963 1.344 58.228 1.00 92.50 92 GLY A N 1
ATOM 685 C CA . GLY A 1 92 ? -32.958 1.284 57.178 1.00 92.50 92 GLY A CA 1
ATOM 686 C C . GLY A 1 92 ? -31.663 2.030 57.511 1.00 92.50 92 GLY A C 1
ATOM 687 O O . GLY A 1 92 ? -31.618 2.981 58.294 1.00 92.50 92 GLY A O 1
ATOM 688 N N . MET A 1 93 ? -30.581 1.593 56.879 1.00 94.69 93 MET A N 1
ATOM 689 C CA . MET A 1 93 ? -29.240 2.137 56.999 1.00 94.69 93 MET A CA 1
ATOM 690 C C . MET A 1 93 ? -28.812 2.699 55.645 1.00 94.69 93 MET A C 1
ATOM 692 O O . MET A 1 93 ? -28.340 1.972 54.776 1.00 94.69 93 MET A O 1
ATOM 696 N N . GLU A 1 94 ? -28.944 4.011 55.469 1.00 95.12 94 GLU A N 1
ATOM 697 C CA . GLU A 1 94 ? -28.736 4.688 54.180 1.00 95.12 94 GLU A CA 1
ATOM 698 C C . GLU A 1 94 ? -27.388 4.359 53.513 1.00 95.12 94 GLU A C 1
ATOM 700 O O . GLU A 1 94 ? -27.304 4.208 52.294 1.00 95.12 94 GLU A O 1
ATOM 705 N N . ALA A 1 95 ? -26.320 4.233 54.305 1.00 95.81 95 ALA A N 1
ATOM 706 C CA . ALA A 1 95 ? -24.977 3.929 53.812 1.00 95.81 95 ALA A CA 1
ATOM 707 C C . ALA A 1 95 ? -24.870 2.538 53.162 1.00 95.81 95 ALA A C 1
ATOM 709 O O . ALA A 1 95 ? -24.016 2.332 52.304 1.00 95.81 95 ALA A O 1
ATOM 710 N N . SER A 1 96 ? -25.751 1.602 53.532 1.00 96.62 96 SER A N 1
ATOM 711 C CA . SER A 1 96 ? -25.751 0.238 52.998 1.00 96.62 96 SER A CA 1
ATOM 712 C C . SER A 1 96 ? -26.168 0.164 51.530 1.00 96.62 96 SER A C 1
ATOM 714 O O . SER A 1 96 ? -25.848 -0.824 50.886 1.00 96.62 96 SER A O 1
ATOM 716 N N . ARG A 1 97 ? -26.815 1.203 50.970 1.00 97.06 97 ARG A N 1
ATOM 717 C CA . ARG A 1 97 ? -27.312 1.231 49.578 1.00 97.06 97 ARG A CA 1
ATOM 718 C C . ARG A 1 97 ? -26.261 0.853 48.532 1.00 97.06 97 ARG A C 1
ATOM 720 O O . ARG A 1 97 ? -26.590 0.290 47.496 1.00 97.06 97 ARG A O 1
ATOM 727 N N . PHE A 1 98 ? -24.994 1.162 48.805 1.00 97.19 98 PHE A N 1
ATOM 728 C CA . PHE A 1 98 ? -23.885 0.877 47.898 1.00 97.19 98 PHE A CA 1
ATOM 729 C C . PHE A 1 98 ? -23.493 -0.605 47.868 1.00 97.19 98 PHE A C 1
ATOM 731 O O . PHE A 1 98 ? -22.825 -1.019 46.928 1.00 97.19 98 PHE A O 1
ATOM 738 N N . ASN A 1 99 ? -23.942 -1.407 48.836 1.00 97.06 99 ASN A N 1
ATOM 739 C CA . ASN A 1 99 ? -23.656 -2.841 48.911 1.00 97.06 99 ASN A CA 1
ATOM 740 C C . ASN A 1 99 ? -24.350 -3.646 47.799 1.00 97.06 99 ASN A C 1
ATOM 742 O O . ASN A 1 99 ? -23.958 -4.773 47.539 1.00 97.06 99 ASN A O 1
ATOM 746 N N . ALA A 1 100 ? -25.343 -3.071 47.107 1.00 96.44 100 ALA A N 1
ATOM 747 C CA . ALA A 1 100 ? -25.943 -3.675 45.914 1.00 96.44 100 ALA A CA 1
ATOM 748 C C . ALA A 1 100 ? -25.128 -3.436 44.624 1.00 96.44 100 ALA A C 1
ATOM 750 O O . ALA A 1 100 ? -25.517 -3.923 43.557 1.00 96.44 100 ALA A O 1
ATOM 751 N N . LEU A 1 101 ? -24.048 -2.646 44.686 1.00 95.75 101 LEU A N 1
ATOM 752 C CA . LEU A 1 101 ? -23.221 -2.302 43.530 1.00 95.75 101 LEU A CA 1
ATOM 753 C C . LEU A 1 101 ? -22.019 -3.236 43.382 1.00 95.75 101 LEU A C 1
ATOM 755 O O . LEU A 1 101 ? -21.419 -3.692 44.352 1.00 95.75 101 LEU A O 1
ATOM 759 N N . GLY A 1 102 ? -21.590 -3.424 42.136 1.00 92.81 102 GLY A N 1
ATOM 760 C CA . GLY A 1 102 ? -20.412 -4.220 41.819 1.00 92.81 102 GLY A CA 1
ATOM 761 C C . GLY A 1 102 ? -20.634 -5.718 42.015 1.00 92.81 102 GLY A C 1
ATOM 762 O O . GLY A 1 102 ? -21.756 -6.208 42.031 1.00 92.81 102 GLY A O 1
ATOM 763 N N . SER A 1 103 ? -19.528 -6.456 42.089 1.00 93.31 103 SER A N 1
ATOM 764 C CA . SER A 1 103 ? -19.529 -7.928 42.115 1.00 93.31 103 SER A CA 1
ATOM 765 C C . SER A 1 103 ? -19.308 -8.530 43.506 1.00 93.31 103 SER A C 1
ATOM 767 O O . SER A 1 103 ? -19.216 -9.752 43.633 1.00 93.31 103 SER A O 1
ATOM 769 N N . ASP A 1 104 ? -19.198 -7.695 44.543 1.00 94.31 104 ASP A N 1
ATOM 770 C CA . ASP A 1 104 ? -18.990 -8.154 45.914 1.00 94.31 104 ASP A CA 1
ATOM 771 C C . ASP A 1 104 ? -20.314 -8.567 46.567 1.00 94.31 104 ASP A C 1
ATOM 773 O O . ASP A 1 104 ? -21.012 -7.765 47.175 1.00 94.31 104 ASP A O 1
ATOM 777 N N . LEU A 1 105 ? -20.616 -9.861 46.489 1.00 94.69 105 LEU A N 1
ATOM 778 C CA . LEU A 1 105 ? -21.814 -10.457 47.085 1.00 94.69 105 LEU A CA 1
ATOM 779 C C . LEU A 1 105 ? -21.652 -10.779 48.586 1.00 94.69 105 LEU A C 1
ATOM 781 O O . LEU A 1 105 ? -22.492 -11.466 49.175 1.00 94.69 105 LEU A O 1
ATOM 785 N N . SER A 1 106 ? -20.544 -10.368 49.218 1.00 94.31 106 SER A N 1
ATOM 786 C CA . SER A 1 106 ? -20.296 -10.641 50.639 1.00 94.31 106 SER A CA 1
ATOM 787 C C . SER A 1 106 ? -21.093 -9.719 51.560 1.00 94.31 106 SER A C 1
ATOM 789 O O . SER A 1 106 ? -21.384 -10.103 52.697 1.00 94.31 106 SER A O 1
ATOM 791 N N . THR A 1 107 ? -21.534 -8.565 51.064 1.00 94.31 107 THR A N 1
ATOM 792 C CA . THR A 1 107 ? -22.345 -7.582 51.794 1.00 94.31 107 THR A CA 1
ATOM 793 C C . THR A 1 107 ? -23.780 -7.538 51.260 1.00 94.31 107 THR A C 1
ATOM 795 O O . THR A 1 107 ? -24.093 -8.179 50.263 1.00 94.31 107 THR A O 1
ATOM 798 N N . ILE A 1 108 ? -24.677 -6.868 51.985 1.00 94.69 108 ILE A N 1
ATOM 799 C CA . ILE A 1 108 ? -26.071 -6.640 51.577 1.00 94.69 108 ILE A CA 1
ATOM 800 C C . ILE A 1 108 ? -26.490 -5.221 51.908 1.00 94.69 108 ILE A C 1
ATOM 802 O O . ILE A 1 108 ? -25.946 -4.603 52.831 1.00 94.69 108 ILE A O 1
ATOM 806 N N . THR A 1 109 ? -27.465 -4.716 51.166 1.00 96.19 109 THR A N 1
ATOM 807 C CA . THR A 1 109 ? -28.213 -3.530 51.560 1.00 96.19 109 THR A CA 1
ATOM 808 C C . THR A 1 109 ? -29.071 -3.821 52.797 1.00 96.19 109 THR A C 1
ATOM 810 O O . THR A 1 109 ? -29.357 -4.968 53.121 1.00 96.19 109 THR A O 1
ATOM 813 N N . PHE A 1 110 ? -29.440 -2.762 53.506 1.00 94.38 110 PHE A N 1
ATOM 814 C CA . PHE A 1 110 ? -30.388 -2.765 54.611 1.00 94.38 110 PHE A CA 1
ATOM 815 C C . PHE A 1 110 ? -31.251 -1.506 54.487 1.00 94.38 110 PHE A C 1
ATOM 817 O O . PHE A 1 110 ? -31.064 -0.547 55.238 1.00 94.38 110 PHE A O 1
ATOM 824 N N . MET A 1 111 ? -32.097 -1.415 53.461 1.00 94.44 111 MET A N 1
ATOM 825 C CA . MET A 1 111 ? -32.784 -0.155 53.134 1.00 94.44 111 MET A CA 1
ATOM 826 C C . MET A 1 111 ? -34.043 0.108 53.961 1.00 94.44 111 MET A C 1
ATOM 828 O O . MET A 1 111 ? -34.566 1.214 53.864 1.00 94.44 111 MET A O 1
ATOM 832 N N . GLY A 1 112 ? -34.492 -0.815 54.813 1.00 91.25 112 GLY A N 1
ATOM 833 C CA . GLY A 1 112 ? -35.620 -0.620 55.731 1.00 91.25 112 GLY A CA 1
ATOM 834 C C . GLY A 1 112 ? -36.875 -1.412 55.357 1.00 91.25 112 GLY A C 1
ATOM 835 O O . GLY A 1 112 ? -37.116 -1.695 54.188 1.00 91.25 112 GLY A O 1
ATOM 836 N N . ASP A 1 113 ? -37.691 -1.729 56.367 1.00 85.94 113 ASP A N 1
ATOM 837 C CA . ASP A 1 113 ? -38.851 -2.636 56.273 1.00 85.94 113 ASP A CA 1
ATOM 838 C C . ASP A 1 113 ? -40.126 -1.976 55.687 1.00 85.94 113 ASP A C 1
ATOM 840 O O . ASP A 1 113 ? -41.076 -2.668 55.344 1.00 85.94 113 ASP A O 1
ATOM 844 N N . GLN A 1 114 ? -40.214 -0.643 55.613 1.00 87.81 114 GLN A N 1
ATOM 845 C CA . GLN A 1 114 ? -41.450 0.072 55.236 1.00 87.81 114 GLN A CA 1
ATOM 846 C C . GLN A 1 114 ? -41.241 0.936 53.993 1.00 87.81 114 GLN A C 1
ATOM 848 O O . GLN A 1 114 ? -40.792 2.075 54.121 1.00 87.81 114 GLN A O 1
ATOM 853 N N . ASP A 1 115 ? -41.571 0.383 52.824 1.00 92.69 115 ASP A N 1
ATOM 854 C CA . ASP A 1 115 ? -41.525 1.055 51.517 1.00 92.69 115 ASP A CA 1
ATOM 855 C C . ASP A 1 115 ? -40.140 1.641 51.200 1.00 92.69 115 ASP A C 1
ATOM 857 O O . ASP A 1 115 ? -39.978 2.824 50.883 1.00 92.69 115 ASP A O 1
ATOM 861 N N . SER A 1 116 ? -39.107 0.805 51.335 1.00 95.06 116 SER A N 1
ATOM 862 C CA . SER A 1 116 ? -37.773 1.184 50.883 1.00 95.06 116 SER A CA 1
ATOM 863 C C . SER A 1 116 ? -37.649 0.998 49.373 1.00 95.06 116 SER A C 1
ATOM 865 O O . SER A 1 116 ? -38.246 0.102 48.779 1.00 95.06 116 SER A O 1
ATOM 867 N N . GLU A 1 117 ? -36.851 1.845 48.730 1.00 97.56 117 GLU A N 1
ATOM 868 C CA . GLU A 1 117 ? -36.663 1.806 47.282 1.00 97.56 117 GLU A CA 1
ATOM 869 C C . GLU A 1 117 ? -35.189 1.982 46.929 1.00 97.56 117 GLU A C 1
ATOM 871 O O . GLU A 1 117 ? -34.489 2.829 47.489 1.00 97.56 117 GLU A O 1
ATOM 876 N N . LEU A 1 118 ? -34.726 1.203 45.958 1.00 97.75 118 LEU A N 1
ATOM 877 C CA . LEU A 1 118 ? -33.400 1.305 45.378 1.00 97.75 118 LEU A CA 1
ATOM 878 C C . LEU A 1 118 ? -33.509 1.358 43.854 1.00 97.75 118 LEU A C 1
ATOM 880 O O . LEU A 1 118 ? -33.961 0.403 43.223 1.00 97.75 118 LEU A O 1
ATOM 884 N N . VAL A 1 119 ? -33.067 2.463 43.253 1.00 98.31 119 VAL A N 1
ATOM 885 C CA . VAL A 1 119 ? -33.023 2.616 41.795 1.00 98.31 119 VAL A CA 1
ATOM 886 C C . VAL A 1 119 ? -31.580 2.515 41.320 1.00 98.31 119 VAL A C 1
ATOM 888 O O . VAL A 1 119 ? -30.735 3.350 41.645 1.00 98.31 119 VAL A O 1
ATOM 891 N N . LEU A 1 120 ? -31.298 1.476 40.542 1.00 98.12 120 LEU A N 1
ATOM 892 C CA . LEU A 1 120 ? -29.971 1.087 40.088 1.00 98.12 120 LEU A CA 1
ATOM 893 C C . LEU A 1 120 ? -29.757 1.444 38.618 1.00 98.12 120 LEU A C 1
ATOM 895 O O . LEU A 1 120 ? -30.604 1.179 37.758 1.00 98.12 120 LEU A O 1
ATOM 899 N N . GLY A 1 121 ? -28.587 2.012 38.338 1.00 95.94 121 GLY A N 1
ATOM 900 C CA . GLY A 1 121 ? -28.075 2.218 36.989 1.00 95.94 121 GLY A CA 1
ATOM 901 C C . GLY A 1 121 ? -26.948 1.241 36.663 1.00 95.94 121 GLY A C 1
ATOM 902 O O . GLY A 1 121 ? -26.212 0.784 37.543 1.00 95.94 121 GLY A O 1
ATOM 903 N N . PHE A 1 122 ? -26.804 0.950 35.374 1.00 92.88 122 PHE A N 1
ATOM 904 C CA . PHE A 1 122 ? -25.787 0.051 34.841 1.00 92.88 122 PHE A CA 1
ATOM 905 C C . PHE A 1 122 ? -24.891 0.840 33.892 1.00 92.88 122 PHE A C 1
ATOM 907 O O . PHE A 1 122 ? -25.350 1.352 32.873 1.00 92.88 122 PHE A O 1
ATOM 914 N N . SER A 1 123 ? -23.608 0.929 34.219 1.00 85.19 123 SER A N 1
ATOM 915 C CA . SER A 1 123 ? -22.574 1.383 33.299 1.00 85.19 123 SER A CA 1
ATOM 916 C C . SER A 1 123 ? -21.521 0.302 33.179 1.00 85.19 123 SER A C 1
ATOM 918 O O . SER A 1 123 ? -21.102 -0.307 34.162 1.00 85.19 123 SER A O 1
ATOM 920 N N . ALA A 1 124 ? -21.081 0.080 31.953 1.00 76.06 124 ALA A N 1
ATOM 921 C CA . ALA A 1 124 ? -19.848 -0.624 31.712 1.00 76.06 124 ALA A CA 1
ATOM 922 C C . ALA A 1 124 ? -18.817 0.420 31.291 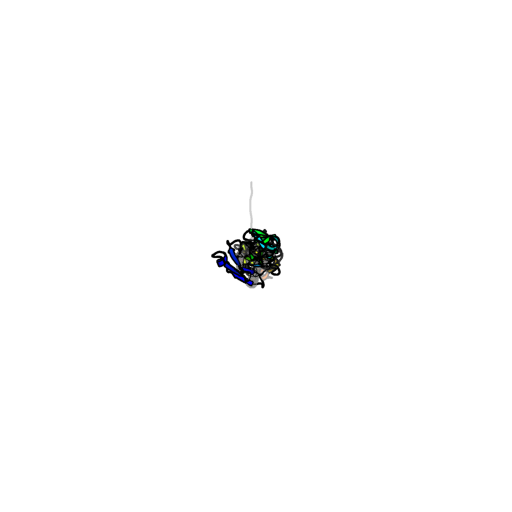1.00 76.06 124 ALA A C 1
ATOM 924 O O . ALA A 1 124 ? -19.105 1.238 30.417 1.00 76.06 124 ALA A O 1
ATOM 925 N N . GLU A 1 125 ? -17.642 0.434 31.920 1.00 67.25 125 GLU A N 1
ATOM 926 C CA . GLU A 1 125 ? -16.541 1.240 31.395 1.00 67.25 125 GLU A CA 1
ATOM 927 C C . GLU A 1 125 ? -16.277 0.794 29.950 1.00 67.25 125 GLU A C 1
ATOM 929 O O . GLU A 1 125 ? -16.008 -0.383 29.677 1.00 67.25 125 GLU A O 1
ATOM 934 N N . SER A 1 126 ? -16.408 1.720 29.000 1.00 65.06 126 SER A N 1
ATOM 935 C CA . SER A 1 126 ? -15.945 1.495 27.639 1.00 65.06 126 SER A CA 1
ATOM 936 C C . SER A 1 126 ? -14.427 1.575 27.677 1.00 65.06 126 SER A C 1
ATOM 938 O O . SER A 1 126 ? -13.847 2.641 27.880 1.00 65.06 126 SER A O 1
ATOM 940 N N . LYS A 1 127 ? -13.763 0.427 27.551 1.00 72.44 127 LYS A N 1
ATOM 941 C CA . LYS A 1 127 ? -12.313 0.425 27.406 1.00 72.44 127 LYS A CA 1
ATOM 942 C C . LYS A 1 127 ? -11.992 0.943 26.010 1.00 72.44 127 LYS A C 1
ATOM 944 O O . LYS A 1 127 ? -12.337 0.293 25.025 1.00 72.44 127 LYS A O 1
ATOM 949 N N . ASP A 1 128 ? -11.359 2.104 25.951 1.00 85.94 128 ASP A N 1
ATOM 950 C CA . ASP A 1 128 ? -10.891 2.677 24.698 1.00 85.94 128 ASP A CA 1
ATOM 951 C C . ASP A 1 128 ? -9.518 2.105 24.334 1.00 85.94 128 ASP A C 1
ATOM 953 O O . ASP A 1 128 ? -8.659 1.864 25.191 1.00 85.94 128 ASP A O 1
ATOM 957 N N . PHE A 1 129 ? -9.305 1.897 23.041 1.00 90.75 129 PHE A N 1
ATOM 958 C CA . PHE A 1 129 ? -8.069 1.392 22.468 1.00 90.75 129 PHE A CA 1
ATOM 959 C C . PHE A 1 129 ? -7.497 2.375 21.458 1.00 90.75 129 PHE A C 1
ATOM 961 O O . PHE A 1 129 ? -8.230 3.061 20.748 1.00 90.75 129 PHE A O 1
ATOM 968 N N . LEU A 1 130 ? -6.168 2.419 21.380 1.00 94.81 130 LEU A N 1
ATOM 969 C CA . LEU A 1 130 ? -5.458 3.194 20.371 1.00 94.81 130 LEU A CA 1
ATOM 970 C C . LEU A 1 130 ? -5.139 2.285 19.186 1.00 94.81 130 LEU A C 1
ATOM 972 O O . LEU A 1 130 ? -4.350 1.347 19.316 1.00 94.81 130 LEU A O 1
ATOM 976 N N . VAL A 1 131 ? -5.719 2.585 18.030 1.00 96.38 131 VAL A N 1
ATOM 977 C CA . VAL A 1 131 ? -5.381 1.934 16.765 1.00 96.38 131 VAL A CA 1
ATOM 978 C C . VAL A 1 131 ? -4.571 2.898 15.913 1.00 96.38 131 VAL A C 1
ATOM 980 O O . VAL A 1 131 ? -4.998 4.022 15.665 1.00 96.38 131 VAL A O 1
ATOM 983 N N . THR A 1 132 ? -3.407 2.459 15.447 1.00 98.00 132 THR A N 1
ATOM 984 C CA . THR A 1 132 ? -2.556 3.215 14.522 1.00 98.00 132 THR A CA 1
ATOM 985 C C . THR A 1 132 ? -2.550 2.540 13.160 1.00 98.00 132 THR A C 1
ATOM 987 O O . THR A 1 132 ? -2.450 1.321 13.068 1.00 98.00 132 THR A O 1
ATOM 990 N N . VAL A 1 133 ? -2.678 3.338 12.106 1.00 98.44 133 VAL A N 1
ATOM 991 C CA . VAL A 1 133 ? -2.559 2.909 10.714 1.00 98.44 133 VAL A CA 1
ATOM 992 C C . VAL A 1 133 ? -1.326 3.581 10.125 1.00 98.44 133 VAL A C 1
ATOM 994 O O . VAL A 1 133 ? -1.260 4.808 10.059 1.00 98.44 133 VAL A O 1
ATOM 997 N N . ASP A 1 134 ? -0.344 2.783 9.727 1.00 98.62 134 ASP A N 1
ATOM 998 C CA . ASP A 1 134 ? 0.970 3.231 9.268 1.00 98.62 134 ASP A CA 1
ATOM 999 C C . ASP A 1 134 ? 1.299 2.690 7.867 1.00 98.62 134 ASP A C 1
ATOM 1001 O O . ASP A 1 134 ? 0.595 1.822 7.340 1.00 98.62 134 ASP A O 1
ATOM 1005 N N . THR A 1 135 ? 2.375 3.179 7.249 1.00 98.81 135 THR A N 1
ATOM 1006 C CA . THR A 1 135 ? 2.837 2.715 5.936 1.00 98.81 135 THR A CA 1
ATOM 1007 C C . THR A 1 135 ? 4.334 2.453 5.894 1.00 98.81 135 THR A C 1
ATOM 1009 O O . THR A 1 135 ? 5.129 3.103 6.567 1.00 98.81 135 THR A O 1
ATOM 1012 N N . ILE A 1 136 ? 4.739 1.522 5.031 1.00 98.19 136 ILE A N 1
ATOM 1013 C CA . ILE A 1 136 ? 6.135 1.316 4.640 1.00 98.19 136 ILE A CA 1
ATOM 1014 C C . ILE A 1 136 ? 6.206 1.359 3.106 1.00 98.19 136 ILE A C 1
ATOM 1016 O O . ILE A 1 136 ? 5.620 0.485 2.468 1.00 98.19 136 ILE A O 1
ATOM 1020 N N . PRO A 1 137 ? 6.922 2.316 2.486 1.00 97.81 137 PRO A N 1
ATOM 1021 C CA . PRO A 1 137 ? 7.603 3.462 3.101 1.00 97.81 137 PRO A CA 1
ATOM 1022 C C . PRO A 1 137 ? 6.661 4.385 3.893 1.00 97.81 137 PRO A C 1
ATOM 1024 O O . PRO A 1 137 ? 5.462 4.444 3.618 1.00 97.81 137 PRO A O 1
ATOM 1027 N N . GLY A 1 138 ? 7.201 5.089 4.889 1.00 97.56 138 GLY A N 1
ATOM 1028 C CA . GLY A 1 138 ? 6.429 6.025 5.715 1.00 97.56 138 GLY A CA 1
ATOM 1029 C C . GLY A 1 138 ? 5.965 7.260 4.936 1.00 97.56 138 GLY A C 1
ATOM 1030 O O . GLY A 1 138 ? 6.565 7.624 3.924 1.00 97.56 138 GLY A O 1
ATOM 1031 N N . GLY A 1 139 ? 4.910 7.920 5.423 1.00 97.19 139 GLY A N 1
ATOM 1032 C CA . GLY A 1 139 ? 4.392 9.160 4.834 1.00 97.19 139 GLY A CA 1
ATOM 1033 C C . GLY A 1 139 ? 3.500 8.971 3.603 1.00 97.19 139 GLY A C 1
ATOM 1034 O O . GLY A 1 139 ? 3.247 9.938 2.884 1.00 97.19 139 GLY A O 1
ATOM 1035 N N . LEU A 1 140 ? 3.014 7.752 3.350 1.00 98.56 140 LEU A N 1
ATOM 1036 C CA . LEU A 1 140 ? 2.033 7.486 2.298 1.00 98.56 140 LEU A CA 1
ATOM 1037 C C . LEU A 1 140 ? 0.606 7.705 2.812 1.00 98.56 140 LEU A C 1
ATOM 1039 O O . LEU A 1 140 ? 0.340 7.732 4.014 1.00 98.56 140 LEU A O 1
ATOM 1043 N N . GLN A 1 141 ? -0.330 7.892 1.889 1.00 98.50 141 GLN A N 1
ATOM 1044 C CA . GLN A 1 141 ? -1.732 8.099 2.217 1.00 98.50 141 GLN A CA 1
ATOM 1045 C C . GLN A 1 141 ? -2.378 6.794 2.699 1.00 98.50 141 GLN A C 1
ATOM 1047 O O . GLN A 1 141 ? -2.194 5.732 2.105 1.00 98.50 141 GLN A O 1
ATOM 1052 N N . VAL A 1 142 ? -3.195 6.892 3.738 1.00 98.44 142 VAL A N 1
ATOM 1053 C CA . VAL A 1 142 ? -4.116 5.857 4.217 1.00 98.44 142 VAL A CA 1
ATOM 1054 C C . VAL A 1 142 ? -5.504 6.470 4.361 1.00 98.44 142 VAL A C 1
ATOM 1056 O O . VAL A 1 142 ? -5.659 7.691 4.361 1.00 98.44 142 VAL A O 1
ATOM 1059 N N . SER A 1 143 ? -6.534 5.641 4.467 1.00 97.75 143 SER A N 1
ATOM 1060 C CA . SER A 1 143 ? -7.874 6.081 4.835 1.00 97.75 143 SER A CA 1
ATOM 1061 C C . SER A 1 143 ? -8.363 5.304 6.043 1.00 97.75 143 SER A C 1
ATOM 1063 O O . SER A 1 143 ? -8.161 4.096 6.125 1.00 97.75 143 SER A O 1
ATOM 1065 N N . VAL A 1 144 ? -8.992 6.021 6.967 1.00 97.12 144 VAL A N 1
ATOM 1066 C CA . VAL A 1 144 ? -9.654 5.476 8.148 1.00 97.12 144 VAL A CA 1
ATOM 1067 C C . VAL A 1 144 ? -11.081 6.005 8.139 1.00 97.12 144 VAL A C 1
ATOM 1069 O O . VAL A 1 144 ? -11.277 7.219 8.089 1.00 97.12 144 VAL A O 1
ATOM 1072 N N . ASP A 1 145 ? -12.063 5.108 8.121 1.00 96.00 145 ASP A N 1
ATOM 1073 C CA . ASP A 1 145 ? -13.497 5.408 8.031 1.00 96.00 145 ASP A CA 1
ATOM 1074 C C . ASP A 1 145 ? -13.840 6.364 6.873 1.00 96.00 145 ASP A C 1
ATOM 1076 O O . ASP A 1 145 ? -14.621 7.305 7.001 1.00 96.00 145 ASP A O 1
ATOM 1080 N N . GLY A 1 146 ? -13.190 6.156 5.722 1.00 94.38 146 GLY A N 1
ATOM 1081 C CA . GLY A 1 146 ? -13.354 6.982 4.521 1.00 94.38 146 GLY A CA 1
ATOM 1082 C C . GLY A 1 146 ? -12.611 8.324 4.556 1.00 94.38 146 GLY A C 1
ATOM 1083 O O . GLY A 1 146 ? -12.535 9.006 3.534 1.00 94.38 146 GLY A O 1
ATOM 1084 N N . VAL A 1 147 ? -11.998 8.699 5.682 1.00 96.00 147 VAL A N 1
ATOM 1085 C CA . VAL A 1 147 ? -11.207 9.929 5.805 1.00 96.00 147 VAL A CA 1
ATOM 1086 C C . VAL A 1 147 ? -9.768 9.649 5.404 1.00 96.00 147 VAL A C 1
ATOM 1088 O O . VAL A 1 147 ? -9.089 8.834 6.025 1.00 96.00 147 VAL A O 1
ATOM 1091 N N . ALA A 1 148 ? -9.293 10.313 4.354 1.00 96.81 148 ALA A N 1
ATOM 1092 C CA . ALA A 1 148 ? -7.912 10.190 3.910 1.00 96.81 148 ALA A CA 1
ATOM 1093 C C . ALA A 1 148 ? -6.954 10.993 4.809 1.00 96.81 148 ALA A C 1
ATOM 1095 O O . ALA A 1 148 ? -7.243 12.129 5.183 1.00 96.81 148 ALA A O 1
ATOM 1096 N N . ALA A 1 149 ? -5.796 10.417 5.125 1.00 96.75 149 ALA A N 1
ATOM 1097 C CA . ALA A 1 149 ? -4.742 11.026 5.931 1.00 96.75 149 ALA A CA 1
ATOM 1098 C C . ALA A 1 149 ? -3.360 10.539 5.473 1.00 96.75 149 ALA A C 1
ATOM 1100 O O . ALA A 1 149 ? -3.249 9.509 4.813 1.00 96.75 149 ALA A O 1
ATOM 1101 N N . ILE A 1 150 ? -2.304 11.268 5.830 1.00 98.12 150 ILE A N 1
ATOM 1102 C CA . ILE A 1 150 ? -0.925 10.794 5.670 1.00 98.12 150 ILE A CA 1
ATOM 1103 C C . ILE A 1 150 ? -0.554 9.956 6.894 1.00 98.12 150 ILE A C 1
ATOM 1105 O O . ILE A 1 150 ? -0.816 10.370 8.023 1.00 98.12 150 ILE A O 1
ATOM 1109 N N . ALA A 1 151 ? 0.017 8.777 6.665 1.00 97.62 151 ALA A N 1
ATOM 1110 C CA . ALA A 1 151 ? 0.458 7.879 7.719 1.00 97.62 151 ALA A CA 1
ATOM 1111 C C . ALA A 1 151 ? 1.698 8.418 8.468 1.00 97.62 151 ALA A C 1
ATOM 1113 O O . ALA A 1 151 ? 2.567 9.033 7.839 1.00 97.62 151 ALA A O 1
ATOM 1114 N N . PRO A 1 152 ? 1.811 8.163 9.787 1.00 98.06 152 PRO A N 1
ATOM 1115 C CA . PRO A 1 152 ? 0.885 7.371 10.601 1.00 98.06 152 PRO A CA 1
ATOM 1116 C C . PRO A 1 152 ? -0.388 8.141 10.996 1.00 98.06 152 PRO A C 1
ATOM 1118 O O . PRO A 1 152 ? -0.345 9.318 11.352 1.00 98.06 152 PRO A O 1
ATOM 1121 N N . ARG A 1 153 ? -1.534 7.450 10.995 1.00 97.38 153 ARG A N 1
ATOM 1122 C CA . ARG A 1 153 ? -2.830 7.959 11.467 1.00 97.38 153 ARG A CA 1
ATOM 1123 C C . ARG A 1 153 ? -3.328 7.112 12.634 1.00 97.38 153 ARG A C 1
ATOM 1125 O O . ARG A 1 153 ? -3.691 5.957 12.443 1.00 97.38 153 ARG A O 1
ATOM 1132 N N . SER A 1 154 ? -3.407 7.704 13.824 1.00 95.25 154 SER A N 1
ATOM 1133 C CA . SER A 1 154 ? -3.925 7.030 15.025 1.00 95.25 154 SER A CA 1
ATOM 1134 C C . SER A 1 154 ? -5.340 7.471 15.367 1.00 95.25 154 SER A C 1
ATOM 1136 O O . SER A 1 154 ? -5.623 8.665 15.312 1.00 95.25 154 SER A O 1
ATOM 1138 N N . LEU A 1 155 ? -6.213 6.534 15.730 1.00 93.12 155 LEU A N 1
ATOM 1139 C CA . LEU A 1 155 ? -7.582 6.758 16.190 1.00 93.12 155 LEU A CA 1
ATOM 1140 C C . LEU A 1 155 ? -7.789 6.098 17.564 1.00 93.12 155 LEU A C 1
ATOM 1142 O O . LEU A 1 155 ? -7.229 5.037 17.841 1.00 93.12 155 LEU A O 1
ATOM 1146 N N . THR A 1 156 ? -8.599 6.723 18.411 1.00 93.88 156 THR A N 1
ATOM 1147 C CA . THR A 1 156 ? -9.085 6.103 19.648 1.00 93.88 156 THR A CA 1
ATOM 1148 C C . THR A 1 156 ? -10.472 5.537 19.376 1.00 93.88 156 THR A C 1
ATOM 1150 O O . THR A 1 156 ? -11.332 6.261 18.874 1.00 93.88 156 THR A O 1
ATOM 1153 N N . CYS A 1 157 ? -10.680 4.259 19.674 1.00 88.38 157 CYS A N 1
ATOM 1154 C CA . CYS A 1 157 ? -11.930 3.543 19.425 1.00 88.38 157 CYS A CA 1
ATOM 1155 C C . CYS A 1 157 ? -12.386 2.762 20.657 1.00 88.38 157 CYS A C 1
ATOM 1157 O O . CYS A 1 157 ? -11.559 2.261 21.418 1.00 88.38 157 CYS A O 1
ATOM 1159 N N . GLY A 1 158 ? -13.701 2.635 20.832 1.00 87.00 158 GLY A N 1
ATOM 1160 C CA . GLY A 1 158 ? -14.279 1.846 21.917 1.00 87.00 158 GLY A CA 1
ATOM 1161 C C . GLY A 1 158 ? -14.160 0.341 21.667 1.00 87.00 158 GLY A C 1
ATOM 1162 O O . GLY A 1 158 ? -14.153 -0.118 20.525 1.00 87.00 158 GLY A O 1
ATOM 1163 N N . ASN A 1 159 ? -14.094 -0.448 22.741 1.00 84.25 159 ASN A N 1
ATOM 1164 C CA . ASN A 1 159 ? -14.067 -1.907 22.644 1.00 84.25 159 ASN A CA 1
ATOM 1165 C C . ASN A 1 159 ? -15.240 -2.462 21.806 1.00 84.25 159 ASN A C 1
ATOM 1167 O O . ASN A 1 159 ? -16.402 -2.149 22.064 1.00 84.25 159 ASN A O 1
ATOM 1171 N N . GLY A 1 160 ? -14.932 -3.321 20.836 1.00 82.00 160 GLY A N 1
ATOM 1172 C CA . GLY A 1 160 ? -15.893 -3.975 19.951 1.00 82.00 160 GLY A CA 1
ATOM 1173 C C . GLY A 1 160 ? -16.388 -3.126 18.774 1.00 82.00 160 GLY A C 1
ATOM 1174 O O . GLY A 1 160 ? -17.131 -3.653 17.944 1.00 82.00 160 GLY A O 1
ATOM 1175 N N . THR A 1 161 ? -15.993 -1.850 18.648 1.00 88.62 161 THR A N 1
ATOM 1176 C CA . THR A 1 161 ? -16.333 -1.061 17.451 1.00 88.62 161 THR A CA 1
ATOM 1177 C C . THR A 1 161 ? -15.555 -1.558 16.236 1.00 88.62 161 THR A C 1
ATOM 1179 O O . THR A 1 161 ? -14.463 -2.114 16.353 1.00 88.62 161 THR A O 1
ATOM 1182 N N . THR A 1 162 ? -16.132 -1.373 15.051 1.00 94.00 162 THR A N 1
ATOM 1183 C CA . THR A 1 162 ? -15.513 -1.748 13.774 1.00 94.00 162 THR A CA 1
ATOM 1184 C C . THR A 1 162 ? -15.159 -0.489 12.996 1.00 94.00 162 THR A C 1
ATOM 1186 O O . THR A 1 162 ? -15.962 0.441 12.948 1.00 94.00 162 THR A O 1
ATOM 1189 N N . HIS A 1 163 ? -13.965 -0.466 12.407 1.00 95.88 163 HIS A N 1
ATOM 1190 C CA . HIS A 1 163 ? -13.444 0.656 11.632 1.00 95.88 163 HIS A CA 1
ATOM 1191 C C . HIS A 1 163 ? -12.960 0.178 10.268 1.00 95.88 163 HIS A C 1
ATOM 1193 O O . HIS A 1 163 ? -12.296 -0.855 10.166 1.00 95.88 163 HIS A O 1
ATOM 1199 N N . ALA A 1 164 ? -13.269 0.934 9.220 1.00 97.94 164 ALA A N 1
ATOM 1200 C CA . ALA A 1 164 ? -12.795 0.637 7.876 1.00 97.94 164 ALA A CA 1
ATOM 1201 C C . ALA A 1 164 ? -11.412 1.260 7.675 1.00 97.94 164 ALA A C 1
ATOM 1203 O O . ALA A 1 164 ? -11.236 2.464 7.861 1.00 97.94 164 ALA A O 1
ATOM 1204 N N . ILE A 1 165 ? -10.435 0.466 7.246 1.00 98.44 165 ILE A N 1
ATOM 1205 C CA . ILE A 1 165 ? -9.109 0.958 6.873 1.00 98.44 165 ILE A CA 1
ATOM 1206 C C . ILE A 1 165 ? -8.828 0.675 5.400 1.00 98.44 165 ILE A C 1
ATOM 1208 O O . ILE A 1 165 ? -9.265 -0.325 4.827 1.00 98.44 165 ILE A O 1
ATOM 1212 N N . ALA A 1 166 ? -8.107 1.589 4.755 1.00 98.44 166 ALA A N 1
ATOM 1213 C CA . ALA A 1 166 ? -7.750 1.462 3.352 1.00 98.44 166 ALA A CA 1
ATOM 1214 C C . ALA A 1 166 ? -6.367 2.035 3.056 1.00 98.44 166 ALA A C 1
ATOM 1216 O O . ALA A 1 166 ? -5.950 3.040 3.629 1.00 98.44 166 ALA A O 1
ATOM 1217 N N . ALA A 1 167 ? -5.691 1.430 2.087 1.00 98.44 167 ALA A N 1
ATOM 1218 C CA . ALA A 1 167 ? -4.437 1.917 1.530 1.00 98.44 167 ALA A CA 1
ATOM 1219 C C . ALA A 1 167 ? -4.651 2.285 0.050 1.00 98.44 167 ALA A C 1
ATOM 1221 O O . ALA A 1 167 ? -4.588 1.400 -0.811 1.00 98.44 167 ALA A O 1
ATOM 1222 N N . PRO A 1 168 ? -4.951 3.558 -0.285 1.00 98.06 168 PRO A N 1
ATOM 1223 C CA . PRO A 1 168 ? -5.094 4.003 -1.671 1.00 98.06 168 PRO A CA 1
ATOM 1224 C C . PRO A 1 168 ? -3.887 3.596 -2.519 1.00 98.06 168 PRO A C 1
ATOM 1226 O O . PRO A 1 168 ? -2.746 3.700 -2.075 1.00 98.06 168 PRO A O 1
ATOM 1229 N N . SER A 1 169 ? -4.122 3.097 -3.732 1.00 97.94 169 SER A N 1
ATOM 1230 C CA . SER A 1 169 ? -3.051 2.607 -4.599 1.00 97.94 169 SER A CA 1
ATOM 1231 C C . SER A 1 169 ? -3.462 2.620 -6.076 1.00 97.94 169 SER A C 1
ATOM 1233 O O . SER A 1 169 ? -4.612 2.281 -6.365 1.00 97.94 169 SER A O 1
ATOM 1235 N N . PRO A 1 170 ? -2.545 2.940 -7.011 1.00 98.06 170 PRO A N 1
ATOM 1236 C CA . PRO A 1 170 ? -1.181 3.428 -6.776 1.00 98.06 170 PRO A CA 1
ATOM 1237 C C . PRO A 1 170 ? -1.159 4.862 -6.225 1.00 98.06 170 PRO A C 1
ATOM 1239 O O . PRO A 1 170 ? -2.067 5.643 -6.489 1.00 98.06 170 PRO A O 1
ATOM 1242 N N . GLN A 1 171 ? -0.106 5.216 -5.488 1.00 98.19 171 GLN A N 1
ATOM 1243 C CA . GLN A 1 171 ? 0.141 6.595 -5.050 1.00 98.19 171 GLN A CA 1
ATOM 1244 C C . GLN A 1 171 ? 1.305 7.172 -5.847 1.00 98.19 171 GLN A C 1
ATOM 1246 O O . GLN A 1 171 ? 2.400 6.617 -5.805 1.00 98.19 171 GLN A O 1
ATOM 1251 N N . LEU A 1 172 ? 1.073 8.246 -6.602 1.00 97.12 172 LEU A N 1
ATOM 1252 C CA . LEU A 1 172 ? 2.102 8.867 -7.436 1.00 97.12 172 LEU A CA 1
ATOM 1253 C C . LEU A 1 172 ? 2.851 9.970 -6.680 1.00 97.12 172 LEU A C 1
ATOM 1255 O O . LEU A 1 172 ? 2.242 10.807 -6.020 1.00 97.12 172 LEU A O 1
ATOM 1259 N N . ALA A 1 173 ? 4.167 10.000 -6.865 1.00 95.06 173 ALA A N 1
ATOM 1260 C CA . ALA A 1 173 ? 5.090 11.026 -6.400 1.00 95.06 173 ALA A CA 1
ATOM 1261 C C . ALA A 1 173 ? 6.085 11.350 -7.533 1.00 95.06 173 ALA A C 1
ATOM 1263 O O . ALA A 1 173 ? 7.210 10.854 -7.571 1.00 95.06 173 ALA A O 1
ATOM 1264 N N . GLY A 1 174 ? 5.643 12.153 -8.507 1.00 95.62 174 GLY A N 1
ATOM 1265 C CA . GLY A 1 174 ? 6.422 12.428 -9.720 1.00 95.62 174 GLY A CA 1
ATOM 1266 C C . GLY A 1 174 ? 6.618 11.167 -10.571 1.00 95.62 174 GLY A C 1
ATOM 1267 O O . GLY A 1 174 ? 5.646 10.495 -10.911 1.00 95.62 174 GLY A O 1
ATOM 1268 N N . ASP A 1 175 ? 7.872 10.837 -10.888 1.00 97.50 175 ASP A N 1
ATOM 1269 C CA . ASP A 1 175 ? 8.255 9.633 -11.646 1.00 97.50 175 ASP A CA 1
ATOM 1270 C C . ASP A 1 175 ? 8.457 8.386 -10.759 1.00 97.50 175 ASP A C 1
ATOM 1272 O O . ASP A 1 175 ? 9.013 7.374 -11.191 1.00 97.50 175 ASP A O 1
ATOM 1276 N N . VAL A 1 176 ? 7.984 8.446 -9.514 1.00 98.06 176 VAL A N 1
ATOM 1277 C CA . VAL A 1 176 ? 7.897 7.318 -8.583 1.00 98.06 176 VAL A CA 1
ATOM 1278 C C . VAL A 1 176 ? 6.425 7.045 -8.291 1.00 98.06 176 VAL A C 1
ATOM 1280 O O . VAL A 1 176 ? 5.642 7.976 -8.101 1.00 98.06 176 VAL A O 1
ATOM 1283 N N . ARG A 1 177 ? 6.024 5.774 -8.228 1.00 98.25 177 ARG A N 1
ATOM 1284 C CA . ARG A 1 177 ? 4.710 5.376 -7.714 1.00 98.25 177 ARG A CA 1
ATOM 1285 C C . ARG A 1 177 ? 4.832 4.260 -6.688 1.00 98.25 177 ARG A C 1
ATOM 1287 O O . ARG A 1 177 ? 5.691 3.391 -6.798 1.00 98.25 177 ARG A O 1
ATOM 1294 N N . TYR A 1 178 ? 3.935 4.262 -5.716 1.00 98.75 178 TYR A N 1
ATOM 1295 C CA . TYR A 1 178 ? 3.860 3.259 -4.664 1.00 98.75 178 TYR A CA 1
ATOM 1296 C C . TYR A 1 178 ? 2.638 2.375 -4.888 1.00 98.75 178 TYR A C 1
ATOM 1298 O O . TYR A 1 178 ? 1.497 2.848 -4.914 1.00 98.75 178 TYR A O 1
ATOM 1306 N N . VAL A 1 179 ? 2.873 1.078 -5.062 1.00 98.56 179 VAL A N 1
ATOM 1307 C CA . VAL A 1 179 ? 1.830 0.078 -5.306 1.00 98.56 179 VAL A CA 1
ATOM 1308 C C . VAL A 1 179 ? 1.642 -0.762 -4.054 1.00 98.56 179 VAL A C 1
ATOM 1310 O O . VAL A 1 179 ? 2.607 -1.303 -3.525 1.00 98.56 179 VAL A O 1
ATOM 1313 N N . PHE A 1 180 ? 0.406 -0.858 -3.568 1.00 98.75 180 PHE A N 1
ATOM 1314 C CA . PHE A 1 180 ? 0.078 -1.619 -2.370 1.00 98.75 180 PHE A CA 1
ATOM 1315 C C . PHE A 1 180 ? 0.490 -3.080 -2.555 1.00 98.75 180 PHE A C 1
ATOM 1317 O O . PHE A 1 180 ? 0.196 -3.690 -3.585 1.00 98.75 180 PHE A O 1
ATOM 1324 N N . SER A 1 181 ? 1.167 -3.621 -1.549 1.00 98.38 181 SER A N 1
ATOM 1325 C CA . SER A 1 181 ? 1.604 -5.011 -1.505 1.00 98.38 181 SER A CA 1
ATOM 1326 C C . SER A 1 181 ? 0.756 -5.805 -0.517 1.00 98.38 181 SER A C 1
ATOM 1328 O O . SER A 1 181 ? 0.155 -6.807 -0.893 1.00 98.38 181 SER A O 1
ATOM 1330 N N . SER A 1 182 ? 0.698 -5.364 0.740 1.00 98.69 182 SER A N 1
ATOM 1331 C CA . SER A 1 182 ? 0.039 -6.109 1.816 1.00 98.69 182 SER A CA 1
ATOM 1332 C C . SER A 1 182 ? -0.186 -5.245 3.049 1.00 98.69 182 SER A C 1
ATOM 1334 O O . SER A 1 182 ? 0.543 -4.280 3.276 1.00 98.69 182 SER A O 1
ATOM 1336 N N . TRP A 1 183 ? -1.132 -5.647 3.890 1.00 98.69 183 TRP A N 1
ATOM 1337 C CA . TRP A 1 183 ? -1.213 -5.195 5.275 1.00 98.69 183 TRP A CA 1
ATOM 1338 C C . TRP A 1 183 ? -0.493 -6.163 6.218 1.00 98.69 183 TRP A C 1
ATOM 1340 O O . TRP A 1 183 ? -0.366 -7.350 5.917 1.00 98.69 183 TRP A O 1
ATOM 1350 N N . SER A 1 184 ? -0.039 -5.667 7.370 1.00 98.62 184 SER A N 1
ATOM 1351 C CA . SER A 1 184 ? 0.601 -6.471 8.422 1.00 98.62 184 SER A CA 1
ATOM 1352 C C . SER A 1 184 ? -0.314 -7.532 9.044 1.00 98.62 184 SER A C 1
ATOM 1354 O O . SER A 1 184 ? 0.181 -8.509 9.595 1.00 98.62 184 SER A O 1
ATOM 1356 N N . ASP A 1 185 ? -1.631 -7.352 8.956 1.00 97.69 185 ASP A N 1
ATOM 1357 C CA . ASP A 1 185 ? -2.652 -8.298 9.418 1.00 97.69 185 ASP A CA 1
ATOM 1358 C C . ASP A 1 185 ? -3.110 -9.279 8.320 1.00 97.69 185 ASP A C 1
ATOM 1360 O O . ASP A 1 185 ? -3.978 -10.116 8.558 1.00 97.69 185 ASP A O 1
ATOM 1364 N N . GLY A 1 186 ? -2.537 -9.189 7.113 1.00 98.25 186 GLY A N 1
ATOM 1365 C CA . GLY A 1 186 ? -2.918 -10.017 5.967 1.00 98.25 186 GLY A CA 1
ATOM 1366 C C . GLY A 1 186 ? -4.262 -9.647 5.329 1.00 98.25 186 GLY A C 1
ATOM 1367 O O . GLY A 1 186 ? -4.729 -10.376 4.453 1.00 98.25 186 GLY A O 1
ATOM 1368 N N . GLY A 1 187 ? -4.879 -8.533 5.739 1.00 97.69 187 GLY A N 1
ATOM 1369 C CA . GLY A 1 187 ? -6.137 -8.043 5.183 1.00 97.69 187 GLY A CA 1
ATOM 1370 C C . GLY A 1 187 ? -6.040 -7.609 3.715 1.00 97.69 187 GLY A C 1
ATOM 1371 O O . GLY A 1 187 ? -4.960 -7.380 3.157 1.00 97.69 187 GLY A O 1
ATOM 1372 N N . ALA A 1 188 ? -7.203 -7.473 3.069 1.00 98.50 188 ALA A N 1
ATOM 1373 C CA . ALA A 1 188 ? -7.304 -6.898 1.728 1.00 98.50 188 ALA A CA 1
ATOM 1374 C C . ALA A 1 188 ? -6.927 -5.404 1.737 1.00 98.50 188 ALA A C 1
ATOM 1376 O O . ALA A 1 188 ? -6.934 -4.761 2.771 1.00 98.50 188 ALA A O 1
ATOM 1377 N N . ARG A 1 189 ? -6.637 -4.793 0.579 1.00 98.25 189 ARG A N 1
ATOM 1378 C CA . ARG A 1 189 ? -6.261 -3.358 0.507 1.00 98.25 189 ARG A CA 1
ATOM 1379 C C . ARG A 1 189 ? -7.268 -2.418 1.197 1.00 98.25 189 ARG A C 1
ATOM 1381 O O . ARG A 1 189 ? -6.871 -1.369 1.701 1.00 98.25 189 ARG A O 1
ATOM 1388 N N . PHE A 1 190 ? -8.545 -2.788 1.162 1.00 98.19 190 PHE A N 1
ATOM 1389 C CA . PHE A 1 190 ? -9.646 -2.174 1.895 1.00 98.19 190 PHE A CA 1
ATOM 1390 C C . PHE A 1 190 ? -10.329 -3.271 2.708 1.00 98.19 190 PHE A C 1
ATOM 1392 O O . PHE A 1 190 ? -10.758 -4.271 2.122 1.00 98.19 190 PHE A O 1
ATOM 1399 N N . HIS A 1 191 ? -10.427 -3.088 4.020 1.00 98.50 191 HIS A N 1
ATOM 1400 C CA . HIS A 1 191 ? -11.083 -4.031 4.921 1.00 98.50 191 HIS A CA 1
ATOM 1401 C C . HIS A 1 191 ? -11.469 -3.366 6.241 1.00 98.50 191 HIS A C 1
ATOM 1403 O O . HIS A 1 191 ? -11.109 -2.224 6.521 1.00 98.50 191 HIS A O 1
ATOM 1409 N N . GLU A 1 192 ? -12.232 -4.098 7.043 1.00 97.75 192 GLU A N 1
ATOM 1410 C CA . GLU A 1 192 ? -12.643 -3.684 8.379 1.00 97.75 192 GLU A CA 1
ATOM 1411 C C . GLU A 1 192 ? -11.755 -4.316 9.452 1.00 97.75 192 GLU A C 1
ATOM 1413 O O . GLU A 1 192 ? -11.324 -5.464 9.328 1.00 97.75 192 GLU A O 1
ATOM 1418 N N . VAL A 1 193 ? -11.525 -3.569 10.530 1.00 96.25 193 VAL A N 1
ATOM 1419 C CA . VAL A 1 193 ? -10.819 -4.020 11.730 1.00 96.25 193 VAL A CA 1
ATOM 1420 C C . VAL A 1 193 ? -11.684 -3.788 12.963 1.00 96.25 193 VAL A C 1
ATOM 1422 O O . VAL A 1 193 ? -12.368 -2.770 13.072 1.00 96.25 193 VAL A O 1
ATOM 1425 N N . VAL A 1 194 ? -11.651 -4.730 13.906 1.00 92.12 194 VAL A N 1
ATOM 1426 C CA . VAL A 1 194 ? -12.409 -4.638 15.162 1.00 92.12 194 VAL A CA 1
ATOM 1427 C C . VAL A 1 194 ? -11.492 -4.172 16.289 1.00 92.12 194 VAL A C 1
ATOM 1429 O O . VAL A 1 194 ? -10.426 -4.750 16.519 1.00 92.12 194 VAL A O 1
ATOM 1432 N N . CYS A 1 195 ? -11.915 -3.150 17.026 1.00 90.81 195 CYS A N 1
ATOM 1433 C CA . CYS A 1 195 ? -11.189 -2.619 18.171 1.00 90.81 195 CYS A CA 1
ATOM 1434 C C . CYS A 1 195 ? -11.392 -3.482 19.419 1.00 90.81 195 CYS A C 1
ATOM 1436 O O . CYS A 1 195 ? -12.195 -3.159 20.281 1.00 90.81 195 CYS A O 1
ATOM 1438 N N . ASN A 1 196 ? -10.636 -4.574 19.541 1.00 88.81 196 ASN A N 1
ATOM 1439 C CA . ASN A 1 196 ? -10.628 -5.434 20.740 1.00 88.81 196 ASN A CA 1
ATOM 1440 C C . ASN A 1 196 ? -9.358 -5.266 21.598 1.00 88.81 196 ASN A C 1
ATOM 1442 O O . ASN A 1 196 ? -9.150 -5.976 22.583 1.00 88.81 196 ASN A O 1
ATOM 1446 N N . GLY A 1 197 ? -8.479 -4.352 21.194 1.00 88.62 197 GLY A N 1
ATOM 1447 C CA . GLY A 1 197 ? -7.199 -4.051 21.817 1.00 88.62 197 GLY A CA 1
ATOM 1448 C C . GLY A 1 197 ? -6.487 -2.946 21.042 1.00 88.62 197 GLY A C 1
ATOM 1449 O O . GLY A 1 197 ? -6.812 -2.696 19.880 1.00 88.62 197 GLY A O 1
ATOM 1450 N N . SER A 1 198 ? -5.508 -2.288 21.665 1.00 92.44 198 SER A N 1
ATOM 1451 C CA . SER A 1 198 ? -4.638 -1.359 20.937 1.00 92.44 198 SER A CA 1
ATOM 1452 C C . SER A 1 198 ? -3.821 -2.127 19.897 1.00 92.44 198 SER A C 1
ATOM 1454 O O . SER A 1 198 ? -3.255 -3.176 20.210 1.00 92.44 198 SER A O 1
ATOM 1456 N N . ALA A 1 199 ? -3.753 -1.611 18.673 1.00 94.81 199 ALA A N 1
ATOM 1457 C CA . ALA A 1 199 ? -3.146 -2.306 17.541 1.00 94.81 199 ALA A CA 1
ATOM 1458 C C . ALA A 1 199 ? -2.438 -1.335 16.589 1.00 94.81 199 ALA A C 1
ATOM 1460 O O . ALA A 1 199 ? -2.756 -0.147 16.539 1.00 94.81 199 ALA A O 1
ATOM 1461 N N . ASN A 1 200 ? -1.486 -1.855 15.814 1.00 97.50 200 ASN A N 1
ATOM 1462 C CA . ASN A 1 200 ? -0.855 -1.130 14.716 1.00 97.50 200 ASN A CA 1
ATOM 1463 C C . ASN A 1 200 ? -1.026 -1.924 13.415 1.00 97.50 200 ASN A C 1
ATOM 1465 O O . ASN A 1 200 ? -0.607 -3.079 13.341 1.00 97.50 200 ASN A O 1
ATOM 1469 N N . TYR A 1 201 ? -1.634 -1.301 12.411 1.00 98.44 201 TYR A N 1
ATOM 1470 C CA . TYR A 1 201 ? -1.840 -1.856 11.078 1.00 98.44 201 TYR A CA 1
ATOM 1471 C C . TYR A 1 201 ? -0.909 -1.146 10.104 1.00 98.44 201 TYR A C 1
ATOM 1473 O O . TYR A 1 201 ? -1.012 0.062 9.915 1.00 98.44 201 TYR A O 1
ATOM 1481 N N . THR A 1 202 ? -0.002 -1.880 9.467 1.00 98.75 202 THR A N 1
ATOM 1482 C CA . THR A 1 202 ? 0.996 -1.298 8.563 1.00 98.75 202 THR A CA 1
ATOM 1483 C C . THR A 1 202 ? 0.760 -1.750 7.127 1.00 98.75 202 THR A C 1
ATOM 1485 O O . THR A 1 202 ? 0.861 -2.941 6.829 1.00 98.75 202 THR A O 1
ATOM 1488 N N . ALA A 1 203 ? 0.474 -0.810 6.222 1.00 98.75 203 ALA A N 1
ATOM 1489 C CA . ALA A 1 203 ? 0.392 -1.076 4.788 1.00 98.75 203 ALA A CA 1
ATOM 1490 C C . ALA A 1 203 ? 1.782 -0.993 4.158 1.00 98.75 203 ALA A C 1
ATOM 1492 O O . ALA A 1 203 ? 2.441 0.045 4.175 1.00 98.75 203 ALA A O 1
ATOM 1493 N N . THR A 1 204 ? 2.219 -2.088 3.556 1.00 98.81 204 THR A N 1
ATOM 1494 C CA . THR A 1 204 ? 3.471 -2.157 2.808 1.00 98.81 204 THR A CA 1
ATOM 1495 C C . THR A 1 204 ? 3.205 -1.883 1.336 1.00 98.81 204 THR A C 1
ATOM 1497 O O . THR A 1 204 ? 2.304 -2.471 0.733 1.00 98.81 204 THR A O 1
ATOM 1500 N N . PHE A 1 205 ? 4.019 -1.019 0.744 1.00 98.75 205 PHE A N 1
ATOM 1501 C CA . PHE A 1 205 ? 3.988 -0.659 -0.663 1.00 98.75 205 PHE A CA 1
ATOM 1502 C C . PHE A 1 205 ? 5.308 -1.025 -1.337 1.00 98.75 205 PHE A C 1
ATOM 1504 O O . PHE A 1 205 ? 6.388 -0.868 -0.770 1.00 98.75 205 PHE A O 1
ATOM 1511 N N . ARG A 1 206 ? 5.223 -1.462 -2.591 1.00 98.31 206 ARG A N 1
ATOM 1512 C CA . ARG A 1 206 ? 6.367 -1.591 -3.488 1.00 98.31 206 ARG A CA 1
ATOM 1513 C C . ARG A 1 206 ? 6.568 -0.284 -4.244 1.00 98.31 206 ARG A C 1
ATOM 1515 O O . ARG A 1 206 ? 5.618 0.265 -4.801 1.00 98.31 206 ARG A O 1
ATOM 1522 N N . THR A 1 207 ? 7.810 0.178 -4.296 1.00 98.50 207 THR A N 1
ATOM 1523 C CA . THR A 1 207 ? 8.215 1.322 -5.116 1.00 98.50 207 THR A CA 1
ATOM 1524 C C . THR A 1 207 ? 8.364 0.891 -6.573 1.00 98.50 207 THR A C 1
ATOM 1526 O O . THR A 1 207 ? 9.082 -0.064 -6.867 1.00 98.50 207 THR A O 1
ATOM 1529 N N . GLU A 1 208 ? 7.724 1.609 -7.488 1.00 98.69 208 GLU A N 1
ATOM 1530 C CA . GLU A 1 208 ? 7.883 1.467 -8.934 1.00 98.69 208 GLU A CA 1
ATOM 1531 C C . GLU A 1 208 ? 8.352 2.796 -9.536 1.00 98.69 208 GLU A C 1
ATOM 1533 O O . GLU A 1 208 ? 7.896 3.869 -9.142 1.00 98.69 208 GLU A O 1
ATOM 1538 N N . LEU A 1 209 ? 9.285 2.726 -10.480 1.00 98.69 209 LEU A N 1
ATOM 1539 C CA . LEU A 1 209 ? 9.947 3.867 -11.101 1.00 98.69 209 LEU A CA 1
ATOM 1540 C C . LEU A 1 209 ? 9.526 3.961 -12.563 1.00 98.69 209 LEU A C 1
ATOM 1542 O O . LEU A 1 209 ? 9.414 2.946 -13.257 1.00 98.69 209 LEU A O 1
ATOM 1546 N N . ARG A 1 210 ? 9.305 5.186 -13.034 1.00 98.56 210 ARG A N 1
ATOM 1547 C CA . ARG A 1 210 ? 8.975 5.442 -14.430 1.00 98.56 210 ARG A CA 1
ATOM 1548 C C . ARG A 1 210 ? 10.234 5.357 -15.286 1.00 98.56 210 ARG A C 1
ATOM 1550 O O . ARG A 1 210 ? 11.170 6.138 -15.115 1.00 98.56 210 ARG A O 1
ATOM 1557 N N . VAL A 1 211 ? 10.239 4.434 -16.236 1.00 98.62 211 VAL A N 1
ATOM 1558 C CA . VAL A 1 211 ? 11.348 4.221 -17.168 1.00 98.62 211 VAL A CA 1
ATOM 1559 C C . VAL A 1 211 ? 10.822 4.347 -18.584 1.00 98.62 211 VAL A C 1
ATOM 1561 O O . VAL A 1 211 ? 9.813 3.742 -18.929 1.00 98.62 211 VAL A O 1
ATOM 1564 N N . THR A 1 212 ? 11.491 5.142 -19.410 1.00 98.31 212 THR A N 1
ATOM 1565 C CA . THR A 1 212 ? 11.183 5.230 -20.840 1.00 98.31 212 THR A CA 1
ATOM 1566 C C . THR A 1 212 ? 12.282 4.548 -21.629 1.00 98.31 212 THR A C 1
ATOM 1568 O O . THR A 1 212 ? 13.460 4.771 -21.374 1.00 98.31 212 THR A O 1
ATOM 1571 N N . VAL A 1 213 ? 11.918 3.727 -22.598 1.00 98.31 213 VAL A N 1
ATOM 1572 C CA . VAL A 1 213 ? 12.866 3.162 -23.553 1.00 98.31 213 VAL A CA 1
ATOM 1573 C C . VAL A 1 213 ? 12.469 3.684 -24.927 1.00 98.31 213 VAL A C 1
ATOM 1575 O O . VAL A 1 213 ? 11.293 3.687 -25.293 1.00 98.31 213 VAL A O 1
ATOM 1578 N N . THR A 1 214 ? 13.435 4.248 -25.640 1.00 98.25 214 THR A N 1
ATOM 1579 C CA . THR A 1 214 ? 13.200 4.953 -26.898 1.00 98.25 214 THR A CA 1
ATOM 1580 C C . THR A 1 214 ? 14.360 4.765 -27.869 1.00 98.25 214 THR A C 1
ATOM 1582 O O . THR A 1 214 ? 15.389 4.181 -27.531 1.00 98.25 214 THR A O 1
ATOM 1585 N N . THR A 1 215 ? 14.207 5.276 -29.084 1.00 98.19 215 THR A N 1
ATOM 1586 C CA . THR A 1 215 ? 15.208 5.225 -30.145 1.00 98.19 215 THR A CA 1
ATOM 1587 C C . THR A 1 215 ? 15.547 6.634 -30.620 1.00 98.19 215 THR A C 1
ATOM 1589 O O . THR A 1 215 ? 14.734 7.557 -30.540 1.00 98.19 215 THR A O 1
ATOM 1592 N N . ALA A 1 216 ? 16.764 6.806 -31.125 1.00 97.00 216 ALA A N 1
ATOM 1593 C CA . ALA A 1 216 ? 17.194 8.002 -31.835 1.00 97.00 216 ALA A CA 1
ATOM 1594 C C . ALA A 1 216 ? 17.781 7.573 -33.192 1.00 97.00 216 ALA A C 1
ATOM 1596 O O . ALA A 1 216 ? 18.843 6.945 -33.188 1.00 97.00 216 ALA A O 1
ATOM 1597 N N . PRO A 1 217 ? 17.126 7.880 -34.330 1.00 96.06 217 PRO A N 1
ATOM 1598 C CA . PRO A 1 217 ? 15.863 8.622 -34.471 1.00 96.06 217 PRO A CA 1
ATOM 1599 C C . PRO A 1 217 ? 14.643 7.883 -33.883 1.00 96.06 217 PRO A C 1
ATOM 1601 O O . PRO A 1 217 ? 14.682 6.676 -33.644 1.00 96.06 217 PRO A O 1
ATOM 1604 N N . SER A 1 218 ? 13.570 8.626 -33.600 1.00 94.44 218 SER A N 1
ATOM 1605 C CA . SER A 1 218 ? 12.316 8.082 -33.055 1.00 94.44 218 SER A CA 1
ATOM 1606 C C . SER A 1 218 ? 11.550 7.250 -34.086 1.00 94.44 218 SER A C 1
ATOM 1608 O O . SER A 1 218 ? 11.707 7.471 -35.283 1.00 94.44 218 SER A O 1
ATOM 1610 N N . GLY A 1 219 ? 10.661 6.365 -33.624 1.00 90.25 219 GLY A N 1
ATOM 1611 C CA . GLY A 1 219 ? 9.807 5.549 -34.498 1.00 90.25 219 GLY A CA 1
ATOM 1612 C C . GLY A 1 219 ? 10.457 4.251 -34.977 1.00 90.25 219 GLY A C 1
ATOM 1613 O O . GLY A 1 219 ? 9.959 3.627 -35.907 1.00 90.25 219 GLY A O 1
ATOM 1614 N N . LEU A 1 220 ? 11.567 3.845 -34.356 1.00 96.75 220 LEU A N 1
ATOM 1615 C CA . LEU A 1 220 ? 12.181 2.543 -34.592 1.00 96.75 220 LEU A CA 1
ATOM 1616 C C . LEU A 1 220 ? 11.683 1.519 -33.574 1.00 96.75 220 LEU A C 1
ATOM 1618 O O . LEU A 1 220 ? 11.090 1.852 -32.548 1.00 96.75 220 LEU A O 1
ATOM 1622 N N . ARG A 1 221 ? 11.968 0.251 -33.851 1.00 97.12 221 ARG A N 1
ATOM 1623 C CA . ARG A 1 221 ? 11.601 -0.865 -32.985 1.00 97.12 221 ARG A CA 1
ATOM 1624 C C . ARG A 1 221 ? 12.683 -1.149 -31.954 1.00 97.12 221 ARG A C 1
ATOM 1626 O O . ARG A 1 221 ? 13.869 -0.887 -32.166 1.00 97.12 221 ARG A O 1
ATOM 1633 N N . MET A 1 222 ? 12.262 -1.707 -30.835 1.00 96.50 222 MET A N 1
ATOM 1634 C CA . MET A 1 222 ? 13.087 -2.129 -29.705 1.00 96.50 222 MET A CA 1
ATOM 1635 C C . MET A 1 222 ? 12.440 -3.354 -29.061 1.00 96.50 222 MET A C 1
ATOM 1637 O O . MET A 1 222 ? 11.253 -3.604 -29.251 1.00 96.50 222 MET A O 1
ATOM 1641 N N . LEU A 1 223 ? 13.214 -4.122 -28.305 1.00 97.69 223 LEU A N 1
ATOM 1642 C CA . LEU A 1 223 ? 12.737 -5.274 -27.560 1.00 97.69 223 LEU A CA 1
ATOM 1643 C C . LEU A 1 223 ? 12.941 -5.036 -26.068 1.00 97.69 223 LEU A C 1
ATOM 1645 O O . LEU A 1 223 ? 14.005 -4.601 -25.627 1.00 97.69 223 LEU A O 1
ATOM 1649 N N . VAL A 1 224 ? 11.915 -5.358 -25.293 1.00 98.06 224 VAL A N 1
ATOM 1650 C CA . VAL A 1 224 ? 11.934 -5.301 -23.832 1.00 98.06 224 VAL A CA 1
ATOM 1651 C C . VAL A 1 224 ? 11.467 -6.650 -23.321 1.00 98.06 224 VAL A C 1
ATOM 1653 O O . VAL A 1 224 ? 10.378 -7.102 -23.674 1.00 98.06 224 VAL A O 1
ATOM 1656 N N . ASP A 1 225 ? 12.319 -7.323 -22.551 1.00 98.00 225 ASP A N 1
ATOM 1657 C CA . ASP A 1 225 ? 12.098 -8.687 -22.055 1.00 98.00 225 ASP A CA 1
ATOM 1658 C C . ASP A 1 225 ? 11.689 -9.666 -23.177 1.00 98.00 225 ASP A C 1
ATOM 1660 O O . ASP A 1 225 ? 10.799 -10.502 -23.026 1.00 98.00 225 ASP A O 1
ATOM 1664 N N . GLY A 1 226 ? 12.324 -9.522 -24.347 1.00 96.50 226 GLY A N 1
ATOM 1665 C CA . GLY A 1 226 ? 12.079 -10.342 -25.540 1.00 96.50 226 GLY A CA 1
ATOM 1666 C C . GLY A 1 226 ? 10.839 -9.963 -26.359 1.00 96.50 226 GLY A C 1
ATOM 1667 O O . GLY A 1 226 ? 10.616 -10.554 -27.414 1.00 96.50 226 GLY A O 1
ATOM 1668 N N . THR A 1 227 ? 10.047 -8.978 -25.926 1.00 97.62 227 THR A N 1
ATOM 1669 C CA . THR A 1 227 ? 8.862 -8.510 -26.663 1.00 97.62 227 THR A CA 1
ATOM 1670 C C . THR A 1 227 ? 9.220 -7.322 -27.551 1.00 97.62 227 THR A C 1
ATOM 1672 O O . THR A 1 227 ? 9.699 -6.311 -27.044 1.00 97.62 227 THR A O 1
ATOM 1675 N N . GLU A 1 228 ? 8.981 -7.429 -28.861 1.00 96.75 228 GLU A N 1
ATOM 1676 C CA . GLU A 1 228 ? 9.195 -6.345 -29.833 1.00 96.75 228 GLU A CA 1
ATOM 1677 C C . GLU A 1 228 ? 8.098 -5.274 -29.735 1.00 96.75 228 GLU A C 1
ATOM 1679 O O . GLU A 1 228 ? 6.911 -5.590 -29.636 1.00 96.75 228 GLU A O 1
ATOM 1684 N N . MET A 1 229 ? 8.504 -4.003 -29.741 1.00 96.50 229 MET A N 1
ATOM 1685 C CA .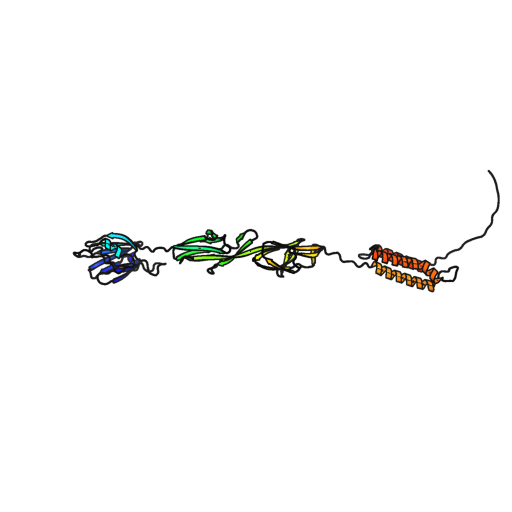 MET A 1 229 ? 7.640 -2.838 -29.545 1.00 96.50 229 MET A CA 1
ATOM 1686 C C . MET A 1 229 ? 8.140 -1.637 -30.356 1.00 96.50 229 MET A C 1
ATOM 1688 O O . MET A 1 229 ? 9.347 -1.476 -30.559 1.00 96.50 229 MET A O 1
ATOM 1692 N N . ASP A 1 230 ? 7.228 -0.743 -30.739 1.00 96.19 230 ASP A N 1
ATOM 1693 C CA . ASP A 1 230 ? 7.571 0.546 -31.348 1.00 96.19 230 ASP A CA 1
ATOM 1694 C C . ASP A 1 230 ? 7.974 1.573 -30.279 1.00 96.19 230 ASP A C 1
ATOM 1696 O O . ASP A 1 230 ? 7.247 1.793 -29.305 1.00 96.19 230 ASP A O 1
ATOM 1700 N N . ALA A 1 231 ? 9.123 2.227 -30.458 1.00 95.75 231 ALA A N 1
ATOM 1701 C CA . ALA A 1 231 ? 9.596 3.290 -29.577 1.00 95.75 231 ALA A CA 1
ATOM 1702 C C . ALA A 1 231 ? 8.883 4.635 -29.838 1.00 95.75 231 ALA A C 1
ATOM 1704 O O . ALA A 1 231 ? 8.654 4.989 -30.999 1.00 95.75 231 ALA A O 1
ATOM 1705 N N . PRO A 1 232 ? 8.645 5.466 -28.799 1.00 97.19 232 PRO A N 1
ATOM 1706 C CA . PRO A 1 232 ? 8.991 5.261 -27.387 1.00 97.19 232 PRO A CA 1
ATOM 1707 C C . PRO A 1 232 ? 7.953 4.433 -26.612 1.00 97.19 232 PRO A C 1
ATOM 1709 O O . PRO A 1 232 ? 6.755 4.544 -26.856 1.00 97.19 232 PRO A O 1
ATOM 1712 N N . GLN A 1 233 ? 8.404 3.700 -25.590 1.00 98.06 233 GLN A N 1
ATOM 1713 C CA . GLN A 1 233 ? 7.540 3.043 -24.599 1.00 98.06 233 GLN A CA 1
ATOM 1714 C C . GLN A 1 233 ? 7.901 3.479 -23.179 1.00 98.06 233 GLN A C 1
ATOM 1716 O O . GLN A 1 233 ? 9.076 3.640 -22.847 1.00 98.06 233 GLN A O 1
ATOM 1721 N N . THR A 1 234 ? 6.891 3.648 -22.323 1.00 97.88 234 THR A N 1
ATOM 1722 C CA . THR A 1 234 ? 7.067 3.981 -20.903 1.00 97.88 234 THR A CA 1
ATOM 1723 C C . THR A 1 234 ? 6.539 2.855 -20.027 1.00 97.88 234 THR A C 1
ATOM 1725 O O . THR A 1 234 ? 5.393 2.431 -20.160 1.00 97.88 234 THR A O 1
ATOM 1728 N N . PHE A 1 235 ? 7.354 2.447 -19.062 1.00 98.25 235 PHE A N 1
ATOM 1729 C CA . PHE A 1 235 ? 7.067 1.393 -18.107 1.00 98.25 235 PHE A CA 1
ATOM 1730 C C . PHE A 1 235 ? 7.129 1.917 -16.676 1.00 98.25 235 PHE A C 1
ATOM 1732 O O . PHE A 1 235 ? 7.828 2.884 -16.369 1.00 98.25 235 PHE A O 1
ATOM 1739 N N . TRP A 1 236 ? 6.402 1.242 -15.793 1.00 98.38 236 TRP A N 1
ATOM 1740 C CA . TRP A 1 236 ? 6.516 1.405 -14.351 1.00 98.38 236 TRP A CA 1
ATOM 1741 C C . TRP A 1 236 ? 7.074 0.112 -13.777 1.00 98.38 236 TRP A C 1
ATOM 1743 O O . TRP A 1 236 ? 6.336 -0.852 -13.575 1.00 98.38 236 TRP A O 1
ATOM 1753 N N . TRP A 1 237 ? 8.382 0.086 -13.563 1.00 98.50 237 TRP A N 1
ATOM 1754 C CA . TRP A 1 237 ? 9.091 -1.106 -13.111 1.00 98.50 237 TRP A CA 1
ATOM 1755 C C . TRP A 1 237 ? 9.447 -1.011 -11.641 1.00 98.50 237 TRP A C 1
ATOM 1757 O O . TRP A 1 237 ? 9.744 0.069 -11.135 1.00 98.50 237 TRP A O 1
ATOM 1767 N N . ALA A 1 238 ? 9.413 -2.142 -10.941 1.00 98.12 238 ALA A N 1
ATOM 1768 C CA . ALA A 1 238 ? 9.749 -2.177 -9.526 1.00 98.12 238 ALA A CA 1
ATOM 1769 C C . ALA A 1 238 ? 11.200 -1.734 -9.303 1.00 98.12 238 ALA A C 1
ATOM 1771 O O . ALA A 1 238 ? 12.109 -2.154 -10.020 1.00 98.12 238 ALA A O 1
ATOM 1772 N N . MET A 1 239 ? 11.436 -0.908 -8.287 1.00 98.25 239 MET A N 1
ATOM 1773 C CA . MET A 1 239 ? 12.794 -0.560 -7.879 1.00 98.25 239 MET A CA 1
ATOM 1774 C C . MET A 1 239 ? 13.573 -1.839 -7.530 1.00 98.25 239 MET A C 1
ATOM 1776 O O . MET A 1 239 ? 13.084 -2.690 -6.791 1.00 98.25 239 MET A O 1
ATOM 1780 N N . GLY A 1 240 ? 14.777 -1.979 -8.080 1.00 97.62 240 GLY A N 1
ATOM 1781 C CA . GLY A 1 240 ? 15.639 -3.152 -7.943 1.00 97.62 240 GLY A CA 1
ATOM 1782 C C . GLY A 1 240 ? 15.312 -4.310 -8.889 1.00 97.62 240 GLY A C 1
ATOM 1783 O O . GLY A 1 240 ? 16.070 -5.275 -8.918 1.00 97.62 240 GLY A O 1
ATOM 1784 N N . SER A 1 241 ? 14.228 -4.233 -9.672 1.00 98.44 241 SER A N 1
ATOM 1785 C CA . SER A 1 241 ? 13.948 -5.238 -10.705 1.00 98.44 241 SER A CA 1
ATOM 1786 C C . SER A 1 241 ? 14.935 -5.138 -11.865 1.00 98.44 241 SER A C 1
ATOM 1788 O O . SER A 1 241 ? 15.549 -4.091 -12.097 1.00 98.44 241 SER A O 1
ATOM 1790 N N . THR A 1 242 ? 15.093 -6.250 -12.577 1.00 98.38 242 THR A N 1
ATOM 1791 C CA . THR A 1 242 ? 15.964 -6.360 -13.745 1.00 98.38 242 THR A CA 1
ATOM 1792 C C . THR A 1 242 ? 15.144 -6.589 -15.002 1.00 98.38 242 THR A C 1
ATOM 1794 O O . THR A 1 242 ? 14.258 -7.442 -14.989 1.00 98.38 242 THR A O 1
ATOM 1797 N N . HIS A 1 243 ? 15.491 -5.897 -16.082 1.00 98.50 243 HIS A N 1
ATOM 1798 C CA . HIS A 1 243 ? 14.840 -6.025 -17.387 1.00 98.50 243 HIS A CA 1
ATOM 1799 C C . HIS A 1 243 ? 15.890 -6.189 -18.479 1.00 98.50 243 HIS A C 1
ATOM 1801 O O . HIS A 1 243 ? 16.981 -5.626 -18.379 1.00 98.50 243 HIS A O 1
ATOM 1807 N N . THR A 1 244 ? 15.579 -6.958 -19.516 1.00 98.56 244 THR A N 1
ATOM 1808 C CA . THR A 1 244 ? 16.462 -7.130 -20.673 1.00 98.56 244 THR A CA 1
ATOM 1809 C C . THR A 1 244 ? 16.042 -6.165 -21.766 1.00 98.56 244 THR A C 1
ATOM 1811 O O . THR A 1 244 ? 14.919 -6.232 -22.264 1.00 98.56 244 THR A O 1
ATOM 1814 N N . LEU A 1 245 ? 16.946 -5.265 -22.140 1.00 98.44 245 LEU A N 1
ATOM 1815 C CA . LEU A 1 245 ? 16.762 -4.348 -23.254 1.00 98.44 245 LEU A CA 1
ATOM 1816 C C . LEU A 1 245 ? 17.521 -4.886 -24.458 1.00 98.44 245 LEU A C 1
ATOM 1818 O O . LEU A 1 245 ? 18.680 -5.281 -24.342 1.00 98.44 245 LEU A O 1
ATOM 1822 N N . SER A 1 246 ? 16.874 -4.882 -25.616 1.00 97.88 246 SER A N 1
ATOM 1823 C CA . SER A 1 246 ? 17.501 -5.220 -26.887 1.00 97.88 246 SER A CA 1
ATOM 1824 C C . SER A 1 246 ? 16.974 -4.320 -27.998 1.00 97.88 246 SER A C 1
ATOM 1826 O O . SER A 1 246 ? 15.910 -3.712 -27.881 1.00 97.88 246 SER A O 1
ATOM 1828 N N . ALA A 1 247 ? 17.746 -4.153 -29.064 1.00 96.81 247 ALA A N 1
ATOM 1829 C CA . ALA A 1 247 ? 17.332 -3.379 -30.224 1.00 96.81 247 ALA A CA 1
ATOM 1830 C C . ALA A 1 247 ? 17.815 -4.077 -31.506 1.00 96.81 247 ALA A C 1
ATOM 1832 O O . ALA A 1 247 ? 18.945 -4.570 -31.524 1.00 96.81 247 ALA A O 1
ATOM 1833 N N . PRO A 1 248 ? 17.004 -4.139 -32.578 1.00 96.50 248 PRO A N 1
ATOM 1834 C CA . PRO A 1 248 ? 17.425 -4.767 -33.825 1.00 96.50 248 PRO A CA 1
ATOM 1835 C C . PRO A 1 248 ? 18.701 -4.123 -34.388 1.00 96.50 248 PRO A C 1
ATOM 1837 O O . PRO A 1 248 ? 18.772 -2.909 -34.545 1.00 96.50 248 PRO A O 1
ATOM 1840 N N . GLU A 1 249 ? 19.704 -4.929 -34.745 1.00 95.62 249 GLU A N 1
ATOM 1841 C CA . GLU A 1 249 ? 21.005 -4.428 -35.223 1.00 95.62 249 GLU A CA 1
ATOM 1842 C C . GLU A 1 249 ? 20.885 -3.531 -36.468 1.00 95.62 249 GLU A C 1
ATOM 1844 O O . GLU A 1 249 ? 21.649 -2.576 -36.632 1.00 95.62 249 GLU A O 1
ATOM 1849 N N . ALA A 1 250 ? 19.918 -3.832 -37.337 1.00 94.75 250 ALA A N 1
ATOM 1850 C CA . ALA A 1 250 ? 19.616 -3.066 -38.534 1.00 94.75 250 ALA A CA 1
ATOM 1851 C C . ALA A 1 250 ? 18.110 -2.826 -38.652 1.00 94.75 250 ALA A C 1
ATOM 1853 O O . ALA A 1 250 ? 17.304 -3.722 -38.392 1.00 94.75 250 ALA A O 1
ATOM 1854 N N . GLN A 1 251 ? 17.745 -1.619 -39.071 1.00 95.75 251 GLN A N 1
ATOM 1855 C CA . GLN A 1 251 ? 16.366 -1.206 -39.313 1.00 95.75 251 GLN A CA 1
ATOM 1856 C C . GLN A 1 251 ? 16.291 -0.318 -40.551 1.00 95.75 251 GLN A C 1
ATOM 1858 O O . GLN A 1 251 ? 17.311 0.132 -41.063 1.00 95.75 251 GLN A O 1
ATOM 1863 N N . ASP A 1 252 ? 15.079 -0.073 -41.027 1.00 93.00 252 ASP A N 1
ATOM 1864 C CA . ASP A 1 252 ? 14.803 0.875 -42.097 1.00 93.00 252 ASP A CA 1
ATOM 1865 C C . ASP A 1 252 ? 13.871 1.953 -41.552 1.00 93.00 252 ASP A C 1
ATOM 1867 O O . ASP A 1 252 ? 12.890 1.634 -40.874 1.00 93.00 252 ASP A O 1
ATOM 1871 N N . LEU A 1 253 ? 14.199 3.213 -41.822 1.00 93.38 253 LEU A N 1
ATOM 1872 C CA . LEU A 1 253 ? 13.321 4.339 -41.542 1.00 93.38 253 LEU A CA 1
ATOM 1873 C C . LEU A 1 253 ? 13.026 5.057 -42.853 1.00 93.38 253 LEU A C 1
ATOM 1875 O O . LEU A 1 253 ? 13.866 5.797 -43.358 1.00 93.38 253 LEU A O 1
ATOM 1879 N N . GLU A 1 254 ? 11.840 4.811 -43.406 1.00 92.06 254 GLU A N 1
ATOM 1880 C CA . GLU A 1 254 ? 11.376 5.435 -44.654 1.00 92.06 254 GLU A CA 1
ATOM 1881 C C . GLU A 1 254 ? 12.344 5.235 -45.844 1.00 92.06 254 GLU A C 1
ATOM 1883 O O . GLU A 1 254 ? 12.548 6.130 -46.663 1.00 92.06 254 GLU A O 1
ATOM 1888 N N . GLY A 1 255 ? 12.951 4.050 -45.959 1.00 88.81 255 GLY A N 1
ATOM 1889 C CA . GLY A 1 255 ? 13.923 3.710 -47.003 1.00 88.81 255 GLY A CA 1
ATOM 1890 C C . GLY A 1 255 ? 15.373 4.069 -46.666 1.00 88.81 255 GLY A C 1
ATOM 1891 O O . GLY A 1 255 ? 16.260 3.844 -47.495 1.00 88.81 255 GLY A O 1
ATOM 1892 N N . ILE A 1 256 ? 15.629 4.638 -45.484 1.00 90.94 256 ILE A N 1
ATOM 1893 C CA . ILE A 1 256 ? 16.977 4.906 -44.981 1.00 90.94 256 ILE A CA 1
ATOM 1894 C C . ILE A 1 256 ? 17.430 3.701 -44.144 1.00 90.94 256 ILE A C 1
ATOM 1896 O O . ILE A 1 256 ? 16.895 3.488 -43.050 1.00 90.94 256 ILE A O 1
ATOM 1900 N N . PRO A 1 257 ? 18.436 2.925 -44.598 1.00 94.31 257 PRO A N 1
ATOM 1901 C CA . PRO A 1 257 ? 18.966 1.823 -43.814 1.00 94.31 257 PRO A CA 1
ATOM 1902 C C . PRO A 1 257 ? 19.758 2.373 -42.628 1.00 94.31 257 PRO A C 1
ATOM 1904 O O . PRO A 1 257 ? 20.725 3.118 -42.785 1.00 94.31 257 PRO A O 1
ATOM 1907 N N . LEU A 1 258 ? 19.367 1.967 -41.429 1.00 96.00 258 LEU A N 1
ATOM 1908 C CA . LEU A 1 258 ? 19.976 2.353 -40.169 1.00 96.00 258 LEU A CA 1
ATOM 1909 C C . LEU A 1 258 ? 20.652 1.147 -39.517 1.00 96.00 258 LEU A C 1
ATOM 1911 O O . LEU A 1 258 ? 20.138 0.028 -39.548 1.00 96.00 258 LEU A O 1
ATOM 1915 N N . ARG A 1 259 ? 21.794 1.388 -38.875 1.00 95.56 259 ARG A N 1
ATOM 1916 C CA . ARG A 1 259 ? 22.478 0.431 -38.002 1.00 95.56 259 ARG A CA 1
ATOM 1917 C C . ARG A 1 259 ? 22.559 0.963 -36.583 1.00 95.56 259 ARG A C 1
ATOM 1919 O O . ARG A 1 259 ? 22.781 2.154 -36.365 1.00 95.56 259 ARG A O 1
ATOM 1926 N N . MET A 1 260 ? 22.374 0.060 -35.629 1.00 95.75 260 MET A N 1
ATOM 1927 C CA . MET A 1 260 ? 22.490 0.359 -34.209 1.00 95.75 260 MET A CA 1
ATOM 1928 C C . MET A 1 260 ? 23.951 0.672 -33.868 1.00 95.75 260 MET A C 1
ATOM 1930 O O . MET A 1 260 ? 24.843 -0.130 -34.142 1.00 95.75 260 MET A O 1
ATOM 1934 N N . ASN A 1 261 ? 24.190 1.832 -33.259 1.00 95.06 261 ASN A N 1
ATOM 1935 C CA . ASN A 1 261 ? 25.514 2.257 -32.812 1.00 95.06 261 ASN A CA 1
ATOM 1936 C C . ASN A 1 261 ? 25.749 1.889 -31.347 1.00 95.06 261 ASN A C 1
ATOM 1938 O O . ASN A 1 261 ? 26.749 1.256 -31.018 1.00 95.06 261 ASN A O 1
ATOM 1942 N N . SER A 1 262 ? 24.865 2.343 -30.456 1.00 97.31 262 SER A N 1
ATOM 1943 C CA . SER A 1 262 ? 25.018 2.160 -29.011 1.00 97.31 262 SER A CA 1
ATOM 1944 C C . SER A 1 262 ? 23.739 2.472 -28.248 1.00 97.31 262 SER A C 1
ATOM 1946 O O . SER A 1 262 ? 22.875 3.215 -28.716 1.00 97.31 262 SER A O 1
ATOM 1948 N N . TRP A 1 263 ? 23.642 1.952 -27.031 1.00 98.31 263 TRP A N 1
ATOM 1949 C CA . TRP A 1 263 ? 22.681 2.438 -26.050 1.00 98.31 263 TRP A CA 1
ATOM 1950 C C . TRP A 1 263 ? 23.210 3.672 -25.304 1.00 98.31 263 TRP A C 1
ATOM 1952 O O . TRP A 1 263 ? 24.419 3.880 -25.178 1.00 98.31 263 TRP A O 1
ATOM 1962 N N . SER A 1 264 ? 22.310 4.520 -24.800 1.00 98.12 264 SER A N 1
ATOM 1963 C CA . SER A 1 264 ? 22.665 5.724 -24.032 1.00 98.12 264 SER A CA 1
ATOM 1964 C C . SER A 1 264 ? 23.412 5.448 -22.730 1.00 98.12 264 SER A C 1
ATOM 1966 O O . SER A 1 264 ? 24.121 6.331 -22.259 1.00 98.12 264 SER A O 1
ATOM 1968 N N . ASP A 1 265 ? 23.239 4.264 -22.157 1.00 97.00 265 ASP A N 1
ATOM 1969 C CA . ASP A 1 265 ? 23.893 3.788 -20.937 1.00 97.00 265 ASP A CA 1
ATOM 1970 C C . ASP A 1 265 ? 25.186 2.997 -21.214 1.00 97.00 265 ASP A C 1
ATOM 1972 O O . ASP A 1 265 ? 25.862 2.571 -20.281 1.00 97.00 265 ASP A O 1
ATOM 1976 N N . GLY A 1 266 ? 25.559 2.827 -22.489 1.00 96.69 266 GLY A N 1
ATOM 1977 C CA . GLY A 1 266 ? 26.755 2.092 -22.900 1.00 96.69 266 GLY A CA 1
ATOM 1978 C C . GLY A 1 266 ? 26.602 0.568 -22.898 1.00 96.69 266 GLY A C 1
ATOM 1979 O O . GLY A 1 266 ? 27.602 -0.124 -23.088 1.00 96.69 266 GLY A O 1
ATOM 1980 N N . GLY A 1 267 ? 25.386 0.042 -22.706 1.00 95.75 267 GLY A N 1
ATOM 1981 C CA . GLY A 1 267 ? 25.103 -1.388 -22.797 1.00 95.75 267 GLY A CA 1
ATOM 1982 C C . GLY A 1 267 ? 25.341 -1.972 -24.197 1.00 95.75 267 GLY A C 1
ATOM 1983 O O . GLY A 1 267 ? 25.337 -1.262 -25.209 1.00 95.75 267 GLY A O 1
ATOM 1984 N N . ALA A 1 268 ? 25.540 -3.294 -24.259 1.00 96.38 268 ALA A N 1
ATOM 1985 C CA . ALA A 1 268 ? 25.595 -4.040 -25.520 1.00 96.38 268 ALA A CA 1
ATOM 1986 C C . ALA A 1 268 ? 24.233 -4.013 -26.245 1.00 96.38 268 ALA A C 1
ATOM 1988 O O . ALA A 1 268 ? 23.235 -3.593 -25.663 1.00 96.38 268 ALA A O 1
ATOM 1989 N N . ILE A 1 269 ? 24.173 -4.466 -27.507 1.00 94.69 269 ILE A N 1
ATOM 1990 C CA . ILE A 1 269 ? 22.925 -4.487 -28.305 1.00 94.69 269 ILE A CA 1
ATOM 1991 C C . ILE A 1 269 ? 21.772 -5.099 -27.505 1.00 94.69 269 ILE A C 1
ATOM 1993 O O . ILE A 1 269 ? 20.702 -4.500 -27.451 1.00 94.69 269 ILE A O 1
ATOM 1997 N N . GLU A 1 270 ? 22.047 -6.217 -26.833 1.00 97.31 270 GLU A N 1
ATOM 1998 C CA . GLU A 1 270 ? 21.208 -6.818 -25.804 1.00 97.31 270 GLU A CA 1
ATOM 1999 C C . GLU A 1 270 ? 21.954 -6.806 -24.469 1.00 97.31 270 GLU A C 1
ATOM 2001 O O . GLU A 1 270 ? 23.115 -7.219 -24.393 1.00 97.31 270 GLU A O 1
ATOM 2006 N N . HIS A 1 271 ? 21.307 -6.312 -23.419 1.00 98.31 271 HIS A N 1
ATOM 2007 C CA . HIS A 1 271 ? 21.866 -6.287 -22.073 1.00 98.31 271 HIS A CA 1
ATOM 2008 C C . HIS A 1 271 ? 20.759 -6.207 -21.017 1.00 98.31 271 HIS A C 1
ATOM 2010 O O . HIS A 1 271 ? 19.625 -5.814 -21.291 1.00 98.31 271 HIS A O 1
ATOM 2016 N N . THR A 1 272 ? 21.098 -6.571 -19.782 1.00 98.31 272 THR A N 1
ATOM 2017 C CA . THR A 1 272 ? 20.196 -6.457 -18.633 1.00 98.31 272 THR A CA 1
ATOM 2018 C C . THR A 1 272 ? 20.470 -5.168 -17.867 1.00 98.31 272 THR A C 1
ATOM 2020 O O . THR A 1 272 ? 21.620 -4.866 -17.548 1.00 98.31 272 THR A O 1
ATOM 2023 N N . VAL A 1 273 ? 19.410 -4.438 -17.527 1.00 97.94 273 VAL A N 1
ATOM 2024 C CA . VAL A 1 273 ? 19.451 -3.237 -16.685 1.00 97.94 273 VAL A CA 1
ATOM 2025 C C . VAL A 1 273 ? 18.794 -3.508 -15.337 1.00 97.94 273 VAL A C 1
ATOM 2027 O O . VAL A 1 273 ? 17.788 -4.211 -15.270 1.00 97.94 273 VAL A O 1
ATOM 2030 N N . THR A 1 274 ? 19.332 -2.917 -14.269 1.00 98.12 274 THR A N 1
ATOM 2031 C CA . THR A 1 274 ? 18.712 -2.916 -12.933 1.00 98.12 274 THR A CA 1
ATOM 2032 C C . THR A 1 274 ? 18.111 -1.546 -12.649 1.00 98.12 274 THR A C 1
ATOM 2034 O O . THR A 1 274 ? 18.797 -0.525 -12.727 1.00 98.12 274 THR A O 1
ATOM 2037 N N . ILE A 1 275 ? 16.832 -1.507 -12.285 1.00 98.25 275 ILE A N 1
ATOM 2038 C CA . ILE A 1 275 ? 16.079 -0.261 -12.131 1.00 98.25 275 ILE A CA 1
ATOM 2039 C C . ILE A 1 275 ? 16.311 0.348 -10.748 1.00 98.25 275 ILE A C 1
ATOM 2041 O O . ILE A 1 275 ? 15.633 0.014 -9.781 1.00 98.25 275 ILE A O 1
ATOM 2045 N N . ALA A 1 276 ? 17.279 1.257 -10.640 1.00 97.25 276 ALA A N 1
ATOM 2046 C CA . ALA A 1 276 ? 17.593 1.955 -9.388 1.00 97.25 276 ALA A CA 1
ATOM 2047 C C . ALA A 1 276 ? 16.986 3.369 -9.293 1.00 97.25 276 ALA A C 1
ATOM 2049 O O . ALA A 1 276 ? 16.775 3.875 -8.192 1.00 97.25 276 ALA A O 1
ATOM 2050 N N . HIS A 1 277 ? 16.687 4.000 -10.432 1.00 96.75 277 HIS A N 1
ATOM 2051 C CA . HIS A 1 277 ? 16.168 5.371 -10.527 1.00 96.75 277 HIS A CA 1
ATOM 2052 C C . HIS A 1 277 ? 15.218 5.482 -11.733 1.00 96.75 277 HIS A C 1
ATOM 2054 O O . HIS A 1 277 ? 15.377 4.712 -12.686 1.00 96.75 277 HIS A O 1
ATOM 2060 N N . PRO A 1 278 ? 14.269 6.438 -11.745 1.00 98.25 278 PRO A N 1
ATOM 2061 C CA . PRO A 1 278 ? 13.569 6.810 -12.970 1.00 98.25 278 PRO A CA 1
ATOM 2062 C C . PRO A 1 278 ? 14.559 7.267 -14.045 1.00 98.25 278 PRO A C 1
ATOM 2064 O O . PRO A 1 278 ? 15.598 7.854 -13.731 1.00 98.25 278 PRO A O 1
ATOM 2067 N N . GLY A 1 279 ? 14.258 7.016 -15.316 1.00 97.00 279 GLY A N 1
ATOM 2068 C CA . GLY A 1 279 ? 15.215 7.321 -16.374 1.00 97.00 279 GLY A CA 1
ATOM 2069 C C . GLY A 1 279 ? 14.725 7.030 -17.780 1.00 97.00 279 GLY A C 1
ATOM 2070 O O . GLY A 1 279 ? 13.600 6.582 -17.999 1.00 97.00 279 GLY A O 1
ATOM 2071 N N . THR A 1 280 ? 15.588 7.322 -18.749 1.00 98.12 280 THR A N 1
ATOM 2072 C CA . THR A 1 280 ? 15.340 7.032 -20.162 1.00 98.12 280 THR A CA 1
ATOM 2073 C C . THR A 1 280 ? 16.526 6.291 -20.767 1.00 98.12 280 THR A C 1
ATOM 2075 O O . THR A 1 280 ? 17.657 6.763 -20.667 1.00 98.12 280 THR A O 1
ATOM 2078 N N . PHE A 1 281 ? 16.257 5.166 -21.425 1.00 98.31 281 PHE A N 1
ATOM 2079 C CA . PHE A 1 281 ? 17.217 4.429 -22.240 1.00 98.31 281 PHE A CA 1
ATOM 2080 C C . PHE A 1 281 ? 16.972 4.739 -23.715 1.00 98.31 281 PHE A C 1
ATOM 2082 O O . PHE A 1 281 ? 15.837 4.679 -24.185 1.00 98.31 281 PHE A O 1
ATOM 2089 N N . VAL A 1 282 ? 18.029 5.091 -24.446 1.00 98.50 282 VAL A N 1
ATOM 2090 C CA . VAL A 1 282 ? 17.952 5.468 -25.862 1.00 98.50 282 VAL A CA 1
ATOM 2091 C C . VAL A 1 282 ? 18.821 4.538 -26.692 1.00 98.50 282 VAL A C 1
ATOM 2093 O O . VAL A 1 282 ? 20.044 4.551 -26.541 1.00 98.50 282 VAL A O 1
ATOM 2096 N N . ALA A 1 283 ? 18.208 3.789 -27.603 1.00 98.19 283 ALA A N 1
ATOM 2097 C CA . ALA A 1 283 ? 18.918 3.061 -28.643 1.00 98.19 283 ALA A CA 1
ATOM 2098 C C . ALA A 1 283 ? 19.284 4.019 -29.786 1.00 98.19 283 ALA A C 1
ATOM 2100 O O . ALA A 1 283 ? 18.404 4.573 -30.450 1.00 98.19 283 ALA A O 1
ATOM 2101 N N . LYS A 1 284 ? 20.577 4.271 -29.991 1.00 98.19 284 LYS A N 1
ATOM 2102 C CA . LYS A 1 284 ? 21.075 5.248 -30.966 1.00 98.19 284 LYS A CA 1
ATOM 2103 C C . LYS A 1 284 ? 21.474 4.548 -32.255 1.00 98.19 284 LYS A C 1
ATOM 2105 O O . LYS A 1 284 ? 22.349 3.686 -32.240 1.00 98.19 284 LYS A O 1
ATOM 2110 N N . TYR A 1 285 ? 20.900 4.988 -33.364 1.00 97.62 285 TYR A N 1
ATOM 2111 C CA . TYR A 1 285 ? 21.188 4.493 -34.703 1.00 97.62 285 TYR A CA 1
ATOM 2112 C C . TYR A 1 285 ? 21.907 5.554 -35.537 1.00 97.62 285 TYR A C 1
ATOM 2114 O O . TYR A 1 285 ? 21.778 6.755 -35.292 1.00 97.62 285 TYR A O 1
ATOM 2122 N N . ALA A 1 286 ? 22.644 5.104 -36.546 1.00 96.00 286 ALA A N 1
ATOM 2123 C CA . ALA A 1 286 ? 23.140 5.943 -37.629 1.00 96.00 286 ALA A CA 1
ATOM 2124 C C . ALA A 1 286 ? 22.864 5.287 -38.981 1.00 96.00 286 ALA A C 1
ATOM 2126 O O . ALA A 1 286 ? 22.626 4.082 -39.062 1.00 96.00 286 ALA A O 1
ATOM 2127 N N . GLU A 1 287 ? 22.910 6.088 -40.041 1.00 94.38 287 GLU A N 1
ATOM 2128 C CA . GLU A 1 287 ? 22.814 5.592 -41.411 1.00 94.38 287 GLU A CA 1
ATOM 2129 C C . GLU A 1 287 ? 23.899 4.548 -41.684 1.00 94.38 287 GLU A C 1
ATOM 2131 O O . GLU A 1 287 ? 25.083 4.748 -41.394 1.00 94.38 287 GLU A O 1
ATOM 2136 N N . ALA A 1 288 ? 23.481 3.407 -42.227 1.00 88.12 288 ALA A N 1
ATOM 2137 C CA . ALA A 1 288 ? 24.400 2.376 -42.658 1.00 88.12 288 ALA A CA 1
ATOM 2138 C C . ALA A 1 288 ? 25.214 2.900 -43.855 1.00 88.12 288 ALA A C 1
ATOM 2140 O O . ALA A 1 288 ? 24.644 3.525 -44.755 1.00 88.12 288 ALA A O 1
ATOM 2141 N N . PRO A 1 289 ? 26.535 2.645 -43.909 1.00 79.50 289 PRO A N 1
ATOM 2142 C CA . PRO A 1 289 ? 27.326 3.041 -45.062 1.00 79.50 289 PRO A CA 1
ATOM 2143 C C . PRO A 1 289 ? 26.752 2.393 -46.329 1.00 79.50 289 PRO A C 1
ATOM 2145 O O . PRO A 1 289 ? 26.316 1.235 -46.280 1.00 79.50 289 PRO A O 1
ATOM 2148 N N . PRO A 1 290 ? 26.756 3.105 -47.470 1.00 72.75 290 PRO A N 1
ATOM 2149 C CA . PRO A 1 290 ? 26.268 2.544 -48.716 1.00 72.75 290 PRO A CA 1
ATOM 2150 C C . PRO A 1 290 ? 27.052 1.268 -49.058 1.00 72.75 290 PRO A C 1
ATOM 2152 O O . PRO A 1 290 ? 28.250 1.179 -48.758 1.00 72.75 290 PRO A O 1
ATOM 2155 N N . PRO A 1 291 ? 26.412 0.274 -49.698 1.00 67.44 291 PRO A N 1
ATOM 2156 C CA . PRO A 1 291 ? 27.112 -0.924 -50.133 1.00 67.44 291 PRO A CA 1
ATOM 2157 C C . PRO A 1 291 ? 28.280 -0.528 -51.041 1.00 67.44 291 PRO A C 1
ATOM 2159 O O . PRO A 1 291 ? 28.111 0.238 -51.992 1.00 67.44 291 PRO A O 1
ATOM 2162 N N . VAL A 1 292 ? 29.476 -1.048 -50.751 1.00 66.44 292 VAL A N 1
ATOM 2163 C CA . VAL A 1 292 ? 30.654 -0.822 -51.595 1.00 66.44 292 VAL A CA 1
ATOM 2164 C C . VAL A 1 292 ? 30.393 -1.495 -52.942 1.00 66.44 292 VAL A C 1
ATOM 2166 O O . VAL A 1 292 ? 30.478 -2.717 -53.064 1.00 66.44 292 VAL A O 1
ATOM 2169 N N . LEU A 1 293 ? 30.041 -0.713 -53.964 1.00 70.12 293 LEU A N 1
ATOM 2170 C CA . LEU A 1 293 ? 29.909 -1.237 -55.319 1.00 70.12 293 LEU A CA 1
ATOM 2171 C C . LEU A 1 293 ? 31.308 -1.588 -55.842 1.00 70.12 293 LEU A C 1
ATOM 2173 O O . LEU A 1 293 ? 32.173 -0.722 -55.973 1.00 70.12 293 LEU A O 1
ATOM 2177 N N . MET A 1 294 ? 31.541 -2.869 -56.129 1.00 74.81 294 MET A N 1
ATOM 2178 C CA . MET A 1 294 ? 32.798 -3.352 -56.705 1.00 74.81 294 MET A CA 1
ATOM 2179 C C . MET A 1 294 ? 33.077 -2.635 -58.033 1.00 74.81 294 MET A C 1
ATOM 2181 O O . MET A 1 294 ? 32.272 -2.758 -58.946 1.00 74.81 294 MET A O 1
ATOM 2185 N N . ASN A 1 295 ? 34.201 -1.920 -58.173 1.00 81.12 295 ASN A N 1
ATOM 2186 C CA . ASN A 1 295 ? 34.566 -1.284 -59.443 1.00 81.12 295 ASN A CA 1
ATOM 2187 C C . ASN A 1 295 ? 34.965 -2.351 -60.486 1.00 81.12 295 ASN A C 1
ATOM 2189 O O . ASN A 1 295 ? 36.047 -2.930 -60.408 1.00 81.12 295 ASN A O 1
ATOM 2193 N N . TRP A 1 296 ? 34.104 -2.598 -61.473 1.00 81.94 296 TRP A N 1
ATOM 2194 C CA . TRP A 1 296 ? 34.288 -3.568 -62.560 1.00 81.94 296 TRP A CA 1
ATOM 2195 C C . TRP A 1 296 ? 35.234 -3.089 -63.663 1.00 81.94 296 TRP A C 1
ATOM 2197 O O . TRP A 1 296 ? 35.714 -3.899 -64.458 1.00 81.94 296 TRP A O 1
ATOM 2207 N N . LYS A 1 297 ? 35.523 -1.787 -63.726 1.00 83.69 297 LYS A N 1
ATOM 2208 C CA . LYS A 1 297 ? 36.328 -1.179 -64.790 1.00 83.69 297 LYS A CA 1
ATOM 2209 C C . LYS A 1 297 ? 37.712 -1.826 -64.971 1.00 83.69 297 LYS A C 1
ATOM 2211 O O . LYS A 1 297 ? 38.054 -2.128 -66.112 1.00 83.69 297 LYS A O 1
ATOM 2216 N N . PRO A 1 298 ? 38.496 -2.126 -63.916 1.00 86.94 298 PRO A N 1
ATOM 2217 C CA . PRO A 1 298 ? 39.796 -2.776 -64.083 1.00 86.94 298 PRO A CA 1
ATOM 2218 C C . PRO A 1 298 ? 39.685 -4.183 -64.687 1.00 86.94 298 PRO A C 1
ATOM 2220 O O . PRO A 1 298 ? 40.530 -4.580 -65.488 1.00 86.94 298 PRO A O 1
ATOM 2223 N N . PHE A 1 299 ? 38.626 -4.923 -64.347 1.00 86.56 299 PHE A N 1
ATOM 2224 C CA . PHE A 1 299 ? 38.383 -6.266 -64.876 1.00 86.56 299 PHE A CA 1
ATOM 2225 C C . PHE A 1 299 ? 37.987 -6.229 -66.357 1.00 86.56 299 PHE A C 1
ATOM 2227 O O . PHE A 1 299 ? 38.500 -7.019 -67.150 1.00 86.56 299 PHE A O 1
ATOM 2234 N N . LEU A 1 300 ? 37.125 -5.282 -66.745 1.00 86.50 300 LEU A N 1
ATOM 2235 C CA . LEU A 1 300 ? 36.741 -5.063 -68.144 1.00 86.50 300 LEU A CA 1
ATOM 2236 C C . LEU A 1 300 ? 37.936 -4.623 -68.996 1.00 86.50 300 LEU A C 1
ATOM 2238 O O . LEU A 1 300 ? 38.207 -5.240 -70.027 1.00 86.50 300 LEU A O 1
ATOM 2242 N N . ALA A 1 301 ? 38.710 -3.649 -68.513 1.00 87.12 301 ALA A N 1
ATOM 2243 C CA . ALA A 1 301 ? 39.911 -3.179 -69.190 1.00 87.12 301 ALA A CA 1
ATOM 2244 C C . ALA A 1 301 ? 40.944 -4.298 -69.389 1.00 87.12 301 ALA A C 1
ATOM 2246 O O . ALA A 1 301 ? 41.551 -4.411 -70.456 1.00 87.12 301 ALA A O 1
ATOM 2247 N N . ALA A 1 302 ? 41.125 -5.178 -68.399 1.00 89.19 302 ALA A N 1
ATOM 2248 C CA . ALA A 1 302 ? 42.002 -6.340 -68.532 1.00 89.19 302 ALA A CA 1
ATOM 2249 C C . ALA A 1 302 ? 41.508 -7.317 -69.616 1.00 89.19 302 ALA A C 1
ATOM 2251 O O . ALA A 1 302 ? 42.306 -7.787 -70.435 1.00 89.19 302 ALA A O 1
ATOM 2252 N N . ALA A 1 303 ? 40.201 -7.590 -69.669 1.00 90.06 303 ALA A N 1
ATOM 2253 C CA . ALA A 1 303 ? 39.611 -8.453 -70.688 1.00 90.06 303 ALA A CA 1
ATOM 2254 C C . ALA A 1 303 ? 39.785 -7.867 -72.102 1.00 90.06 303 ALA A C 1
ATOM 2256 O O . ALA A 1 303 ? 40.279 -8.554 -73.000 1.00 90.06 303 ALA A O 1
ATOM 2257 N N . PHE A 1 304 ? 39.459 -6.588 -72.304 1.00 90.75 304 PHE A N 1
ATOM 2258 C CA . PHE A 1 304 ? 39.577 -5.931 -73.610 1.00 90.75 304 PHE A CA 1
ATOM 2259 C C . PHE A 1 304 ? 41.031 -5.747 -74.048 1.00 90.75 304 PHE A C 1
ATOM 2261 O O . PHE A 1 304 ? 41.359 -6.035 -75.202 1.00 90.75 304 PHE A O 1
ATOM 2268 N N . SER A 1 305 ? 41.930 -5.388 -73.126 1.00 89.12 305 SER A N 1
ATOM 2269 C CA . SER A 1 305 ? 43.376 -5.339 -73.387 1.00 89.12 305 SER A CA 1
ATOM 2270 C C . SER A 1 305 ? 43.903 -6.693 -73.857 1.00 89.12 305 SER A C 1
ATOM 2272 O O . SER A 1 305 ? 44.692 -6.758 -74.799 1.00 89.12 305 SER A O 1
ATOM 2274 N N . THR A 1 306 ? 43.428 -7.786 -73.250 1.00 91.38 306 THR A N 1
ATOM 2275 C CA . THR A 1 306 ? 43.805 -9.152 -73.639 1.00 91.38 306 THR A CA 1
ATOM 2276 C C . THR A 1 306 ? 43.312 -9.485 -75.047 1.00 91.38 306 THR A C 1
ATOM 2278 O O . THR A 1 306 ? 44.078 -10.002 -75.861 1.00 91.38 306 THR A O 1
ATOM 2281 N N . VAL A 1 307 ? 42.066 -9.137 -75.383 1.00 89.88 307 VAL A N 1
ATOM 2282 C CA . VAL A 1 307 ? 41.517 -9.333 -76.737 1.00 89.88 307 VAL A CA 1
ATOM 2283 C C . VAL A 1 307 ? 42.325 -8.551 -77.777 1.00 89.88 307 VAL A C 1
ATOM 2285 O O . VAL A 1 307 ? 42.755 -9.124 -78.779 1.00 89.88 307 VAL A O 1
ATOM 2288 N N . LEU A 1 308 ? 42.586 -7.265 -77.532 1.00 88.44 308 LEU A N 1
ATOM 2289 C CA . LEU A 1 308 ? 43.365 -6.408 -78.431 1.00 88.44 308 LEU A CA 1
ATOM 2290 C C . LEU A 1 308 ? 44.807 -6.902 -78.601 1.00 88.44 308 LEU A C 1
ATOM 2292 O O . LEU A 1 308 ? 45.340 -6.884 -79.714 1.00 88.44 308 LEU A O 1
ATOM 2296 N N . LEU A 1 309 ? 45.423 -7.394 -77.523 1.00 89.62 309 LEU A N 1
ATOM 2297 C CA . LEU A 1 309 ? 46.751 -7.999 -77.548 1.00 89.62 309 LEU A CA 1
ATOM 2298 C C . LEU A 1 309 ? 46.770 -9.241 -78.449 1.00 89.62 309 LEU A C 1
ATOM 2300 O O . LEU A 1 309 ? 47.608 -9.332 -79.347 1.00 89.62 309 LEU A O 1
ATOM 2304 N N . LEU A 1 310 ? 45.827 -10.169 -78.256 1.00 89.56 310 LEU A N 1
ATOM 2305 C CA . LEU A 1 310 ? 45.740 -11.407 -79.036 1.00 89.56 310 LEU A CA 1
ATOM 2306 C C . LEU A 1 310 ? 45.454 -11.137 -80.519 1.00 89.56 310 LEU A C 1
ATOM 2308 O O . LEU A 1 310 ? 46.128 -11.698 -81.387 1.00 89.56 310 LEU A O 1
ATOM 2312 N N . VAL A 1 311 ? 44.510 -10.241 -80.824 1.00 86.06 311 VAL A N 1
ATOM 2313 C CA . VAL A 1 311 ? 44.202 -9.827 -82.203 1.00 86.06 311 VAL A CA 1
ATOM 2314 C C . VAL A 1 311 ? 45.411 -9.148 -82.848 1.00 86.06 311 VAL A C 1
ATOM 2316 O O . VAL A 1 311 ? 45.749 -9.446 -83.998 1.00 86.06 311 VAL A O 1
ATOM 2319 N N . GLY A 1 312 ? 46.102 -8.280 -82.108 1.00 85.25 312 GLY A N 1
ATOM 2320 C CA . GLY A 1 312 ? 47.312 -7.610 -82.568 1.00 85.25 312 GLY A CA 1
ATOM 2321 C C . GLY A 1 312 ? 48.441 -8.584 -82.895 1.00 85.25 312 GLY A C 1
ATOM 2322 O O . GLY A 1 312 ? 49.033 -8.496 -83.975 1.00 85.25 312 GLY A O 1
ATOM 2323 N N . ILE A 1 313 ? 48.711 -9.550 -82.011 1.00 86.12 313 ILE A N 1
ATOM 2324 C CA . ILE A 1 313 ? 49.706 -10.610 -82.232 1.00 86.12 313 ILE A CA 1
ATOM 2325 C C . ILE A 1 313 ? 49.327 -11.435 -83.463 1.00 86.12 313 ILE A C 1
ATOM 2327 O O . ILE A 1 313 ? 50.140 -11.572 -84.383 1.00 86.12 313 ILE A O 1
ATOM 2331 N N . TYR A 1 314 ? 48.081 -11.913 -83.533 1.00 85.44 314 TYR A N 1
ATOM 2332 C CA . TYR A 1 314 ? 47.582 -12.698 -84.660 1.00 85.44 314 TYR A CA 1
ATOM 2333 C C . TYR A 1 314 ? 47.769 -11.961 -85.991 1.00 85.44 314 TYR A C 1
ATOM 2335 O O . TYR A 1 314 ? 48.317 -12.517 -86.951 1.00 85.44 314 TYR A O 1
ATOM 2343 N N . ARG A 1 315 ? 47.377 -10.682 -86.047 1.00 81.19 315 ARG A N 1
ATOM 2344 C CA . ARG A 1 315 ? 47.546 -9.857 -87.246 1.00 81.19 315 ARG A CA 1
ATOM 2345 C C . ARG A 1 315 ? 49.020 -9.669 -87.593 1.00 81.19 315 ARG A C 1
ATOM 2347 O O . ARG A 1 315 ? 49.379 -9.791 -88.763 1.00 81.19 315 ARG A O 1
ATOM 2354 N N . SER A 1 316 ? 49.868 -9.404 -86.602 1.00 84.00 316 SER A N 1
ATOM 2355 C CA . SER A 1 316 ? 51.300 -9.167 -86.805 1.00 84.00 316 SER A CA 1
ATOM 2356 C C . SER A 1 316 ? 52.017 -10.349 -87.465 1.00 84.00 316 SER A C 1
ATOM 2358 O O . SER A 1 316 ? 52.952 -10.145 -88.240 1.00 84.00 316 SER A O 1
ATOM 2360 N N . TRP A 1 317 ? 51.556 -11.574 -87.203 1.00 80.06 317 TRP A N 1
ATOM 2361 C CA . TRP A 1 317 ? 52.105 -12.794 -87.793 1.00 80.06 317 TRP A CA 1
ATOM 2362 C C . TRP A 1 317 ? 51.478 -13.132 -89.140 1.00 80.06 317 TRP A C 1
ATOM 2364 O O . TRP A 1 317 ? 52.184 -13.499 -90.075 1.00 80.06 317 TRP A O 1
ATOM 2374 N N . ARG A 1 318 ? 50.153 -13.008 -89.259 1.00 80.44 318 ARG A N 1
ATOM 2375 C CA . ARG A 1 318 ? 49.423 -13.438 -90.461 1.00 80.44 318 ARG A CA 1
ATOM 2376 C C . ARG A 1 318 ? 49.473 -12.418 -91.593 1.00 80.44 318 ARG A C 1
ATOM 2378 O O . ARG A 1 318 ? 49.455 -12.808 -92.757 1.00 80.44 318 ARG A O 1
ATOM 2385 N N . ARG A 1 319 ? 49.460 -11.121 -91.271 1.00 74.62 319 ARG A N 1
ATOM 2386 C CA . ARG A 1 319 ? 49.378 -10.011 -92.236 1.00 74.62 319 ARG A CA 1
ATOM 2387 C C . ARG A 1 319 ? 50.167 -8.786 -91.744 1.00 74.62 319 ARG A C 1
ATOM 2389 O O . ARG A 1 319 ? 49.560 -7.746 -91.474 1.00 74.62 319 ARG A O 1
ATOM 2396 N N . PRO A 1 320 ? 51.503 -8.885 -91.615 1.00 75.44 320 PRO A N 1
ATOM 2397 C CA . PRO A 1 320 ? 52.329 -7.747 -91.239 1.00 75.44 320 PRO A CA 1
ATOM 2398 C C . PRO A 1 320 ? 52.265 -6.641 -92.298 1.00 75.44 320 PRO A C 1
ATOM 2400 O O . PRO A 1 320 ? 52.226 -6.908 -93.501 1.00 75.44 320 PRO A O 1
ATOM 2403 N N . TYR A 1 321 ? 52.298 -5.392 -91.846 1.00 73.12 321 TYR A N 1
ATOM 2404 C CA . TYR A 1 321 ? 52.340 -4.227 -92.714 1.00 73.12 321 TYR A CA 1
ATOM 2405 C C . TYR A 1 321 ? 53.651 -4.194 -93.518 1.00 73.12 321 TYR A C 1
ATOM 2407 O O . TYR A 1 321 ? 54.718 -4.614 -93.050 1.00 73.12 321 TYR A O 1
ATOM 2415 N N . ALA A 1 322 ? 53.573 -3.719 -94.760 1.00 67.81 322 ALA A N 1
ATOM 2416 C CA . ALA A 1 322 ? 54.714 -3.678 -95.663 1.00 67.81 322 ALA A CA 1
ATOM 2417 C C . ALA A 1 322 ? 55.630 -2.499 -95.303 1.00 67.81 322 ALA A C 1
ATOM 2419 O O . ALA A 1 322 ? 55.421 -1.369 -95.730 1.00 67.81 322 ALA A O 1
ATOM 2420 N N . PHE A 1 323 ? 56.659 -2.765 -94.502 1.00 71.69 323 PHE A N 1
ATOM 2421 C CA . PHE A 1 323 ? 57.721 -1.798 -94.230 1.00 71.69 323 PHE A CA 1
ATOM 2422 C C . PHE A 1 323 ? 58.876 -1.961 -95.225 1.00 71.69 323 PHE A C 1
ATOM 2424 O O . PHE A 1 323 ? 59.215 -3.083 -95.602 1.00 71.69 323 PHE A O 1
ATOM 2431 N N . ARG A 1 324 ? 59.536 -0.848 -95.586 1.00 64.00 324 ARG A N 1
ATOM 2432 C CA . ARG A 1 324 ? 60.723 -0.820 -96.471 1.00 64.00 324 ARG A CA 1
ATOM 2433 C C . ARG A 1 324 ? 61.873 -1.724 -96.000 1.00 64.00 324 ARG A C 1
ATOM 2435 O O . ARG A 1 324 ? 62.695 -2.126 -96.810 1.00 64.00 324 ARG A O 1
ATOM 2442 N N . THR A 1 325 ? 61.937 -2.049 -94.707 1.00 65.19 325 THR A N 1
ATOM 2443 C CA . THR A 1 325 ? 62.936 -2.962 -94.131 1.00 65.19 325 THR A CA 1
ATOM 2444 C C . THR A 1 325 ? 62.273 -4.263 -93.657 1.00 65.19 325 THR A C 1
ATOM 2446 O O . THR A 1 325 ? 61.308 -4.209 -92.890 1.00 65.19 325 THR A O 1
ATOM 2449 N N . PRO A 1 326 ? 62.773 -5.448 -94.065 1.00 61.81 326 PRO A N 1
ATOM 2450 C CA . PRO A 1 326 ? 62.091 -6.720 -93.815 1.00 61.81 326 PRO A CA 1
ATOM 2451 C C . PRO A 1 326 ? 62.215 -7.226 -92.371 1.00 61.81 326 PRO A C 1
ATOM 2453 O O . PRO A 1 326 ? 61.421 -8.072 -91.952 1.00 61.81 326 PRO A O 1
ATOM 2456 N N . ARG A 1 327 ? 63.185 -6.711 -91.605 1.00 73.50 327 ARG A N 1
ATOM 2457 C CA . ARG A 1 327 ? 63.456 -7.115 -90.221 1.00 73.50 327 ARG A CA 1
ATOM 2458 C C . ARG A 1 327 ? 62.365 -6.576 -89.286 1.00 73.50 327 ARG A C 1
ATOM 2460 O O . ARG A 1 327 ? 62.027 -5.394 -89.344 1.00 73.50 327 ARG A O 1
ATOM 2467 N N . LEU A 1 328 ? 61.838 -7.446 -88.418 1.00 77.31 328 LEU A N 1
ATOM 2468 C CA . LEU A 1 328 ? 60.855 -7.109 -87.374 1.00 77.31 328 LEU A CA 1
ATOM 2469 C C . LEU A 1 328 ? 59.511 -6.550 -87.894 1.00 77.31 328 LEU A C 1
ATOM 2471 O O . LEU A 1 328 ? 58.837 -5.817 -87.177 1.00 77.31 328 LEU A O 1
ATOM 2475 N N . ARG A 1 329 ? 59.081 -6.893 -89.121 1.00 78.62 329 ARG A N 1
ATOM 2476 C CA . ARG A 1 329 ? 57.815 -6.394 -89.706 1.00 78.62 329 ARG A CA 1
ATOM 2477 C C . ARG A 1 329 ? 56.581 -6.674 -88.841 1.00 78.62 329 ARG A C 1
ATOM 2479 O O . ARG A 1 329 ? 55.757 -5.780 -88.671 1.00 78.62 329 ARG A O 1
ATOM 2486 N N . GLY A 1 330 ? 56.475 -7.872 -88.264 1.00 81.06 330 GLY A N 1
ATOM 2487 C CA . GLY A 1 330 ? 55.387 -8.211 -87.339 1.00 81.06 330 GLY A CA 1
ATOM 2488 C C . GLY A 1 330 ? 55.395 -7.307 -86.108 1.00 81.06 330 GLY A C 1
ATOM 2489 O O . GLY A 1 330 ? 54.419 -6.608 -85.855 1.00 81.06 330 GLY A O 1
ATOM 2490 N N . LEU A 1 331 ? 56.539 -7.207 -85.427 1.00 82.31 331 LEU A N 1
ATOM 2491 C CA . LEU A 1 331 ? 56.698 -6.332 -84.264 1.00 82.31 331 LEU A CA 1
ATOM 2492 C C . LEU A 1 331 ? 56.346 -4.873 -84.590 1.00 82.31 331 LEU A C 1
ATOM 2494 O O . LEU A 1 331 ? 55.543 -4.273 -83.890 1.00 82.31 331 LEU A O 1
ATOM 2498 N N . LYS A 1 332 ? 56.865 -4.320 -85.693 1.00 81.62 332 LYS A N 1
ATOM 2499 C CA . LYS A 1 332 ? 56.533 -2.954 -86.135 1.00 81.62 332 LYS A CA 1
ATOM 2500 C C . LYS A 1 332 ? 55.036 -2.774 -86.405 1.00 81.62 332 LYS A C 1
ATOM 2502 O O . LYS A 1 332 ? 54.490 -1.722 -86.103 1.00 81.62 332 LYS A O 1
ATOM 2507 N N . THR A 1 333 ? 54.365 -3.798 -86.934 1.00 81.38 333 THR A N 1
ATOM 2508 C CA . THR A 1 333 ? 52.910 -3.779 -87.169 1.00 81.38 333 THR A CA 1
ATOM 2509 C C . THR A 1 333 ? 52.133 -3.770 -85.854 1.00 81.38 333 THR A C 1
ATOM 2511 O O . THR A 1 333 ? 51.197 -2.992 -85.707 1.00 81.38 333 THR A O 1
ATOM 2514 N N . PHE A 1 334 ? 52.537 -4.604 -84.893 1.00 85.12 334 PHE A N 1
ATOM 2515 C CA . PHE A 1 334 ? 51.920 -4.666 -83.568 1.00 85.12 334 PHE A CA 1
ATOM 2516 C C . PHE A 1 334 ? 52.085 -3.347 -82.802 1.00 85.12 334 PHE A C 1
ATOM 2518 O O . PHE A 1 334 ? 51.101 -2.797 -82.306 1.00 85.12 334 PHE A O 1
ATOM 2525 N N . LEU A 1 335 ? 53.312 -2.814 -82.767 1.00 86.44 335 LEU A N 1
ATOM 2526 C CA . LEU A 1 335 ? 53.633 -1.551 -82.099 1.00 86.44 335 LEU A CA 1
ATOM 2527 C C . LEU A 1 335 ? 52.857 -0.368 -82.688 1.00 86.44 335 LEU A C 1
ATOM 2529 O O . LEU A 1 335 ? 52.463 0.523 -81.947 1.00 86.44 335 LEU A O 1
ATOM 2533 N N . LEU A 1 336 ? 52.631 -0.359 -84.005 1.00 83.81 336 LEU A N 1
ATOM 2534 C CA . LEU A 1 336 ? 51.946 0.743 -84.677 1.00 83.81 336 LEU A CA 1
ATOM 2535 C C . LEU A 1 336 ? 50.419 0.672 -84.531 1.00 83.81 336 LEU A C 1
ATOM 2537 O O . LEU A 1 336 ? 49.778 1.706 -84.388 1.00 83.81 336 LEU A O 1
ATOM 2541 N N . LEU A 1 337 ? 49.826 -0.525 -84.609 1.00 81.00 337 LEU A N 1
ATOM 2542 C CA . LEU A 1 337 ? 48.374 -0.664 -84.800 1.00 81.00 337 LEU A CA 1
ATOM 2543 C C . LEU A 1 337 ? 47.619 -1.171 -83.574 1.00 81.00 337 LEU A C 1
ATOM 2545 O O . LEU A 1 337 ? 46.429 -0.903 -83.461 1.00 81.00 337 LEU A O 1
ATOM 2549 N N . SER A 1 338 ? 48.271 -1.915 -82.682 1.00 83.69 338 SER A N 1
ATOM 2550 C CA . SER A 1 338 ? 47.583 -2.600 -81.579 1.00 83.69 338 SER A CA 1
ATOM 2551 C C . SER A 1 338 ? 48.075 -2.147 -80.214 1.00 83.69 338 SER A C 1
ATOM 2553 O O . SER A 1 338 ? 47.255 -1.939 -79.323 1.00 83.69 338 SER A O 1
ATOM 2555 N N . LEU A 1 339 ? 49.385 -1.925 -80.055 1.00 86.31 339 LEU A N 1
ATOM 2556 C CA . LEU A 1 339 ? 49.954 -1.478 -78.783 1.00 86.31 339 LEU A CA 1
ATOM 2557 C C . LEU A 1 339 ? 49.300 -0.190 -78.239 1.00 86.31 339 LEU A C 1
ATOM 2559 O O . LEU A 1 339 ? 49.001 -0.180 -77.049 1.00 86.31 339 LEU A O 1
ATOM 2563 N N . PRO A 1 340 ? 49.009 0.858 -79.042 1.00 90.06 340 PRO A N 1
ATOM 2564 C CA . PRO A 1 340 ? 48.386 2.073 -78.513 1.00 90.06 340 PRO A CA 1
ATOM 2565 C C . PRO A 1 340 ? 47.017 1.815 -77.874 1.00 90.06 340 PRO A C 1
ATOM 2567 O O . PRO A 1 340 ? 46.728 2.365 -76.818 1.00 90.06 340 PRO A O 1
ATOM 2570 N N . ALA A 1 341 ? 46.203 0.939 -78.472 1.00 87.31 341 ALA A N 1
ATOM 2571 C CA . ALA A 1 341 ? 44.884 0.593 -77.946 1.00 87.31 341 ALA A CA 1
ATOM 2572 C C . ALA A 1 341 ? 44.982 -0.289 -76.690 1.00 87.31 341 ALA A C 1
ATOM 2574 O O . ALA A 1 341 ? 44.264 -0.051 -75.728 1.00 87.31 341 ALA A O 1
ATOM 2575 N N . VAL A 1 342 ? 45.915 -1.252 -76.659 1.00 88.94 342 VAL A N 1
ATOM 2576 C CA . VAL A 1 342 ? 46.177 -2.081 -75.465 1.00 88.94 342 VAL A CA 1
ATOM 2577 C C . VAL A 1 342 ? 46.645 -1.219 -74.289 1.00 88.94 342 VAL A C 1
ATOM 2579 O O . VAL A 1 342 ? 46.166 -1.388 -73.173 1.00 88.94 342 VAL A O 1
ATOM 2582 N N . VAL A 1 343 ? 47.567 -0.281 -74.532 1.00 89.69 343 VAL A N 1
ATOM 2583 C CA . VAL A 1 343 ? 48.077 0.632 -73.497 1.00 89.69 343 VAL A CA 1
ATOM 2584 C C . VAL A 1 343 ? 46.993 1.605 -73.039 1.00 89.69 343 VAL A C 1
ATOM 2586 O O . VAL A 1 343 ? 46.895 1.865 -71.843 1.00 89.69 343 VAL A O 1
ATOM 2589 N N . ALA A 1 344 ? 46.170 2.119 -73.957 1.00 87.94 344 ALA A N 1
ATOM 2590 C CA . ALA A 1 344 ? 45.051 2.990 -73.608 1.00 87.94 344 ALA A CA 1
ATOM 2591 C C . ALA A 1 344 ? 44.030 2.263 -72.719 1.00 87.94 344 ALA A C 1
ATOM 2593 O O . ALA A 1 344 ? 43.683 2.766 -71.653 1.00 87.94 344 ALA A O 1
ATOM 2594 N N . GLU A 1 345 ? 43.613 1.058 -73.105 1.00 88.75 345 GLU A N 1
ATOM 2595 C CA . GLU A 1 345 ? 42.646 0.260 -72.351 1.00 88.75 345 GLU A CA 1
ATOM 2596 C C . GLU A 1 345 ? 43.189 -0.101 -70.958 1.00 88.75 345 GLU A C 1
ATOM 2598 O O . GLU A 1 345 ? 42.593 0.255 -69.941 1.00 88.75 345 GLU A O 1
ATOM 2603 N N . ALA A 1 346 ? 44.386 -0.695 -70.887 1.00 89.19 346 ALA A N 1
ATOM 2604 C CA . ALA A 1 346 ? 45.027 -1.041 -69.619 1.00 89.19 346 ALA A CA 1
ATOM 2605 C C . ALA A 1 346 ? 45.263 0.194 -68.732 1.00 89.19 346 ALA A C 1
ATOM 2607 O O . ALA A 1 346 ? 45.043 0.148 -67.520 1.00 89.19 346 ALA A O 1
ATOM 2608 N N . GLY A 1 347 ? 45.665 1.316 -69.336 1.00 88.75 347 GLY A N 1
ATOM 2609 C CA . GLY A 1 347 ? 45.876 2.587 -68.649 1.00 88.75 347 GLY A CA 1
ATOM 2610 C C . GLY A 1 347 ? 44.594 3.141 -68.029 1.00 88.75 347 GLY A C 1
ATOM 2611 O O . GLY A 1 347 ? 44.617 3.569 -66.876 1.00 88.75 347 GLY A O 1
ATOM 2612 N N . THR A 1 348 ? 43.462 3.079 -68.738 1.00 87.75 348 THR A N 1
ATOM 2613 C CA . THR A 1 348 ? 42.167 3.505 -68.176 1.00 87.75 348 THR A CA 1
ATOM 2614 C C . THR A 1 348 ? 41.667 2.566 -67.076 1.00 87.75 348 THR A C 1
ATOM 2616 O O . THR A 1 348 ? 41.083 3.040 -66.101 1.00 87.75 348 THR A O 1
ATOM 2619 N N . GLY A 1 349 ? 41.963 1.263 -67.157 1.00 85.81 349 GLY A N 1
ATOM 2620 C CA . GLY A 1 349 ? 41.703 0.305 -66.079 1.00 85.81 349 GLY A CA 1
ATOM 2621 C C . GLY A 1 349 ? 42.471 0.626 -64.792 1.00 85.81 349 GLY A C 1
ATOM 2622 O O . GLY A 1 349 ? 41.880 0.673 -63.713 1.00 85.81 349 GLY A O 1
ATOM 2623 N N . VAL A 1 350 ? 43.773 0.913 -64.902 1.00 85.94 350 VAL A N 1
ATOM 2624 C CA . VAL A 1 350 ? 44.625 1.295 -63.758 1.00 85.94 350 VAL A CA 1
ATOM 2625 C C . VAL A 1 350 ? 44.229 2.659 -63.194 1.00 85.94 350 VAL A C 1
ATOM 2627 O O . VAL A 1 350 ? 44.120 2.809 -61.978 1.00 85.94 350 VAL A O 1
ATOM 2630 N N . ALA A 1 351 ? 43.963 3.646 -64.054 1.00 84.75 351 ALA A N 1
ATOM 2631 C CA . ALA A 1 351 ? 43.485 4.956 -63.619 1.00 84.75 351 ALA A CA 1
ATOM 2632 C C . ALA A 1 351 ? 42.160 4.841 -62.851 1.00 84.75 351 ALA A C 1
ATOM 2634 O O . ALA A 1 351 ? 41.984 5.500 -61.829 1.00 84.75 351 ALA A O 1
ATOM 2635 N N . SER A 1 352 ? 41.259 3.956 -63.286 1.00 84.12 352 SER A N 1
ATOM 2636 C CA . SER A 1 352 ? 40.011 3.699 -62.569 1.00 84.12 352 SER A CA 1
ATOM 2637 C C . SER A 1 352 ? 40.210 3.010 -61.226 1.00 84.12 352 SER A C 1
ATOM 2639 O O . SER A 1 352 ? 39.522 3.340 -60.262 1.00 84.12 352 SER A O 1
ATOM 2641 N N . LEU A 1 353 ? 41.173 2.090 -61.136 1.00 83.62 353 LEU A N 1
ATOM 2642 C CA . LEU A 1 353 ? 41.522 1.432 -59.880 1.00 83.62 353 LEU A CA 1
ATOM 2643 C C . LEU A 1 353 ? 42.097 2.420 -58.854 1.00 83.62 353 LEU A C 1
ATOM 2645 O O . LEU A 1 353 ? 41.738 2.357 -57.684 1.00 83.62 353 LEU A O 1
ATOM 2649 N N . LEU A 1 354 ? 42.988 3.317 -59.287 1.00 82.19 354 LEU A N 1
ATOM 2650 C CA . LEU A 1 354 ? 43.718 4.221 -58.392 1.00 82.19 354 LEU A CA 1
ATOM 2651 C C . LEU A 1 354 ? 42.945 5.496 -58.048 1.00 82.19 354 LEU A C 1
ATOM 2653 O O . LEU A 1 354 ? 43.098 6.022 -56.950 1.00 82.19 354 LEU A O 1
ATOM 2657 N N . LEU A 1 355 ? 42.158 6.016 -58.992 1.00 82.00 355 LEU A N 1
ATOM 2658 C CA . LEU A 1 355 ? 41.546 7.343 -58.888 1.00 82.00 355 LEU A CA 1
ATOM 2659 C C . LEU A 1 355 ? 40.012 7.304 -58.871 1.00 82.00 355 LEU A C 1
ATOM 2661 O O . LEU A 1 355 ? 39.387 8.351 -58.746 1.00 82.00 355 LEU A O 1
ATOM 2665 N N . GLY A 1 356 ? 39.385 6.137 -59.067 1.00 70.50 356 GLY A N 1
ATOM 2666 C CA . GLY A 1 356 ? 37.923 6.007 -59.174 1.00 70.50 356 GLY A CA 1
ATOM 2667 C C . GLY A 1 356 ? 37.317 6.621 -60.446 1.00 70.50 356 GLY A C 1
ATOM 2668 O O . GLY A 1 356 ? 36.108 6.552 -60.664 1.00 70.50 356 GLY A O 1
ATOM 2669 N N . VAL A 1 357 ? 38.140 7.202 -61.323 1.00 71.75 357 VAL A N 1
ATOM 2670 C CA . VAL A 1 357 ? 37.723 7.796 -62.600 1.00 71.75 357 VAL A CA 1
ATOM 2671 C C . VAL A 1 357 ? 37.195 6.689 -63.524 1.00 71.75 357 VAL A C 1
ATOM 2673 O O . VAL A 1 357 ? 37.813 5.636 -63.638 1.00 71.75 357 VAL A O 1
ATOM 2676 N N . LEU A 1 358 ? 36.051 6.890 -64.189 1.00 71.56 358 LEU A N 1
ATOM 2677 C CA . LEU A 1 358 ? 35.411 5.885 -65.065 1.00 71.56 358 LEU A CA 1
ATOM 2678 C C . LEU A 1 358 ? 35.003 4.564 -64.366 1.00 71.56 358 LEU A C 1
ATOM 2680 O O . LEU A 1 358 ? 34.842 3.553 -65.052 1.00 71.56 358 LEU A O 1
ATOM 2684 N N . ALA A 1 359 ? 34.837 4.550 -63.037 1.00 72.94 359 ALA A N 1
ATOM 2685 C CA . ALA A 1 359 ? 34.376 3.365 -62.312 1.00 72.94 359 ALA A CA 1
ATOM 2686 C C . ALA A 1 359 ? 32.983 2.887 -62.781 1.00 72.94 359 ALA A C 1
ATOM 2688 O O . ALA A 1 359 ? 32.126 3.683 -63.165 1.00 72.94 359 ALA A O 1
ATOM 2689 N N . ILE A 1 360 ? 32.763 1.572 -62.758 1.00 69.12 360 ILE A N 1
ATOM 2690 C CA . ILE A 1 360 ? 31.507 0.891 -63.139 1.00 69.12 360 ILE A CA 1
ATOM 2691 C C . ILE A 1 360 ? 31.158 -0.001 -61.940 1.00 69.12 360 ILE A C 1
ATOM 2693 O O . ILE A 1 360 ? 32.026 -0.823 -61.647 1.00 69.12 360 ILE A O 1
ATOM 2697 N N . PRO A 1 361 ? 30.021 0.099 -61.201 1.00 62.81 361 PRO A N 1
ATOM 2698 C CA . PRO A 1 361 ? 28.599 0.366 -61.549 1.00 62.81 361 PRO A CA 1
ATOM 2699 C C . PRO A 1 361 ? 28.032 1.724 -61.013 1.00 62.81 361 PRO A C 1
ATOM 2701 O O . PRO A 1 361 ? 28.741 2.371 -60.243 1.00 62.81 361 PRO A O 1
ATOM 2704 N N . PRO A 1 362 ? 26.787 2.173 -61.372 1.00 50.38 362 PRO A N 1
ATOM 2705 C CA . PRO A 1 362 ? 25.591 1.318 -61.499 1.00 50.38 362 PRO A CA 1
ATOM 2706 C C . PRO A 1 362 ? 24.990 1.068 -62.888 1.00 50.38 362 PRO A C 1
ATOM 2708 O O . PRO A 1 362 ? 24.479 -0.024 -63.091 1.00 50.38 362 PRO A O 1
ATOM 2711 N N . LEU A 1 363 ? 25.019 1.973 -63.866 1.00 53.94 363 LEU A N 1
ATOM 2712 C CA . LEU A 1 363 ? 24.274 1.766 -65.122 1.00 53.94 363 LEU A CA 1
ATOM 2713 C C . LEU A 1 363 ? 25.063 2.365 -66.287 1.00 53.94 363 LEU A C 1
ATOM 2715 O O . LEU A 1 363 ? 25.096 3.580 -66.403 1.00 53.94 363 LEU A O 1
ATOM 2719 N N . ILE A 1 364 ? 25.741 1.526 -67.087 1.00 61.69 364 ILE A N 1
ATOM 2720 C CA . ILE A 1 364 ? 26.377 1.860 -68.386 1.00 61.69 364 ILE A CA 1
ATOM 2721 C C . ILE A 1 364 ? 26.860 3.327 -68.452 1.00 61.69 364 ILE A C 1
ATOM 2723 O O . ILE A 1 364 ? 26.254 4.182 -69.092 1.00 61.69 364 ILE A O 1
ATOM 2727 N N . GLY A 1 365 ? 27.924 3.644 -67.713 1.00 70.19 365 GLY A N 1
ATOM 2728 C CA . GLY A 1 365 ? 28.469 5.000 -67.645 1.00 70.19 365 GLY A CA 1
ATOM 2729 C C . GLY A 1 365 ? 29.429 5.340 -68.791 1.00 70.19 365 GLY A C 1
ATOM 2730 O O . GLY A 1 365 ? 29.718 4.535 -69.682 1.00 70.19 365 GLY A O 1
ATOM 2731 N N . TRP A 1 366 ? 30.032 6.527 -68.709 1.00 72.81 366 TRP A N 1
ATOM 2732 C CA . TRP A 1 366 ? 31.129 6.936 -69.595 1.00 72.81 366 TRP A CA 1
ATOM 2733 C C . TRP A 1 366 ? 32.302 5.946 -69.590 1.00 72.81 366 TRP A C 1
ATOM 2735 O O . TRP A 1 366 ? 32.947 5.765 -70.618 1.00 72.81 366 TRP A O 1
ATOM 2745 N N . GLY A 1 367 ? 32.539 5.248 -68.472 1.00 75.44 367 GLY A N 1
ATOM 2746 C CA . GLY A 1 367 ? 33.562 4.206 -68.376 1.00 75.44 367 GLY A CA 1
ATOM 2747 C C . GLY A 1 367 ? 33.385 3.090 -69.398 1.00 75.44 367 GLY A C 1
ATOM 2748 O O . GLY A 1 367 ? 34.316 2.818 -70.151 1.00 75.44 367 GLY A O 1
ATOM 2749 N N . THR A 1 368 ? 32.185 2.517 -69.488 1.00 80.31 368 THR A N 1
ATOM 2750 C CA . THR A 1 368 ? 31.852 1.498 -70.492 1.00 80.31 368 THR A CA 1
ATOM 2751 C C . THR A 1 368 ? 31.917 2.032 -71.924 1.00 80.31 368 THR A C 1
ATOM 2753 O O . THR A 1 368 ? 32.356 1.314 -72.818 1.00 80.31 368 THR A O 1
ATOM 2756 N N . ALA A 1 369 ? 31.517 3.287 -72.163 1.00 81.94 369 ALA A N 1
ATOM 2757 C CA . ALA A 1 369 ? 31.555 3.878 -73.503 1.00 81.94 369 ALA A CA 1
ATOM 2758 C C . ALA A 1 369 ? 32.993 4.091 -74.005 1.00 81.94 369 ALA A C 1
ATOM 2760 O O . ALA A 1 369 ? 33.282 3.835 -75.173 1.00 81.94 369 ALA A O 1
ATOM 2761 N N . VAL A 1 370 ? 33.897 4.520 -73.116 1.00 82.94 370 VAL A N 1
ATOM 2762 C CA . VAL A 1 370 ? 35.324 4.690 -73.422 1.00 82.94 370 VAL A CA 1
ATOM 2763 C C . VAL A 1 370 ? 35.970 3.347 -73.766 1.00 82.94 370 VAL A C 1
ATOM 2765 O O . VAL A 1 370 ? 36.620 3.261 -74.804 1.00 82.94 370 VAL A O 1
ATOM 2768 N N . ASP A 1 371 ? 35.726 2.297 -72.977 1.00 81.56 371 ASP A N 1
ATOM 2769 C CA . ASP A 1 371 ? 36.296 0.959 -73.229 1.00 81.56 371 ASP A CA 1
ATOM 2770 C C . ASP A 1 371 ? 35.812 0.366 -74.553 1.00 81.56 371 ASP A C 1
ATOM 2772 O O . ASP A 1 371 ? 36.595 -0.129 -75.364 1.00 81.56 371 ASP A O 1
ATOM 2776 N N . LEU A 1 372 ? 34.508 0.471 -74.831 1.00 84.56 372 LEU A N 1
ATOM 2777 C CA . LEU A 1 372 ? 33.947 0.027 -76.107 1.00 84.56 372 LEU A CA 1
ATOM 2778 C C . LEU A 1 372 ? 34.505 0.834 -77.286 1.00 84.56 372 LEU A C 1
ATOM 2780 O O . LEU A 1 372 ? 34.766 0.264 -78.346 1.00 84.56 372 LEU A O 1
ATOM 2784 N N . GLY A 1 373 ? 34.721 2.140 -77.107 1.00 85.50 373 GLY A N 1
ATOM 2785 C CA . GLY A 1 373 ? 35.338 3.006 -78.108 1.00 85.50 373 GLY A CA 1
ATOM 2786 C C . GLY A 1 373 ? 36.786 2.617 -78.411 1.00 85.50 373 GLY A C 1
ATOM 2787 O O . GLY A 1 373 ? 37.151 2.495 -79.582 1.00 85.50 373 GLY A O 1
ATOM 2788 N N . ILE A 1 374 ? 37.597 2.368 -77.378 1.00 83.56 374 ILE A N 1
ATOM 2789 C CA . ILE A 1 374 ? 38.996 1.935 -77.520 1.00 83.56 374 ILE A CA 1
ATOM 2790 C C . ILE A 1 374 ? 39.061 0.552 -78.173 1.00 83.56 374 ILE A C 1
ATOM 2792 O O . ILE A 1 374 ? 39.821 0.362 -79.127 1.00 83.56 374 ILE A O 1
ATOM 2796 N N . LEU A 1 375 ? 38.227 -0.393 -77.729 1.00 86.12 375 LEU A N 1
ATOM 2797 C CA . LEU A 1 375 ? 38.127 -1.724 -78.323 1.00 86.12 375 LEU A CA 1
ATOM 2798 C C . LEU A 1 375 ? 37.744 -1.648 -79.807 1.00 86.12 375 LEU A C 1
ATOM 2800 O O . LEU A 1 375 ? 38.417 -2.248 -80.648 1.00 86.12 375 LEU A O 1
ATOM 2804 N N . ALA A 1 376 ? 36.702 -0.888 -80.152 1.00 87.19 376 ALA A N 1
ATOM 2805 C CA . ALA A 1 376 ? 36.240 -0.738 -81.529 1.00 87.19 376 ALA A CA 1
ATOM 2806 C C . ALA A 1 376 ? 37.298 -0.068 -82.414 1.00 87.19 376 ALA A C 1
ATOM 2808 O O . ALA A 1 376 ? 37.606 -0.580 -83.491 1.00 87.19 376 ALA A O 1
ATOM 2809 N N . ALA A 1 377 ? 37.906 1.029 -81.956 1.00 83.88 377 ALA A N 1
ATOM 2810 C CA . ALA A 1 377 ? 38.976 1.707 -82.682 1.00 83.88 377 ALA A CA 1
ATOM 2811 C C . ALA A 1 377 ? 40.190 0.788 -82.883 1.00 83.88 377 ALA A C 1
ATOM 2813 O O . ALA A 1 377 ? 40.725 0.710 -83.990 1.00 83.88 377 ALA A O 1
ATOM 2814 N N . GLY A 1 378 ? 40.582 0.039 -81.848 1.00 79.69 378 GLY A N 1
ATOM 2815 C CA . GLY A 1 378 ? 41.668 -0.936 -81.908 1.00 79.69 378 GLY A CA 1
ATOM 2816 C C . GLY A 1 378 ? 41.389 -2.068 -82.900 1.00 79.69 378 GLY A C 1
ATOM 2817 O O . GLY A 1 378 ? 42.259 -2.412 -83.701 1.00 79.69 378 GLY A O 1
ATOM 2818 N N . LEU A 1 379 ? 40.165 -2.602 -82.924 1.00 83.44 379 LEU A N 1
ATOM 2819 C CA . LEU A 1 379 ? 39.746 -3.614 -83.897 1.00 83.44 379 LEU A CA 1
ATOM 2820 C C . LEU A 1 379 ? 39.673 -3.053 -85.327 1.00 83.44 379 LEU A C 1
ATOM 2822 O O . LEU A 1 379 ? 40.158 -3.691 -86.258 1.00 83.44 379 LEU A O 1
ATOM 2826 N N . VAL A 1 380 ? 39.135 -1.848 -85.528 1.00 82.75 380 VAL A N 1
ATOM 2827 C CA . VAL A 1 380 ? 39.073 -1.195 -86.851 1.00 82.75 380 VAL A CA 1
ATOM 2828 C C . VAL A 1 380 ? 40.474 -0.892 -87.377 1.00 82.75 380 VAL A C 1
ATOM 2830 O O . VAL A 1 380 ? 40.779 -1.200 -88.535 1.00 82.75 380 VAL A O 1
ATOM 2833 N N . ALA A 1 381 ? 41.361 -0.363 -86.533 1.00 73.06 381 ALA A N 1
ATOM 2834 C CA . ALA A 1 381 ? 42.770 -0.191 -86.864 1.00 73.06 381 ALA A CA 1
ATOM 2835 C C . ALA A 1 381 ? 43.411 -1.542 -87.201 1.00 73.06 381 ALA A C 1
AT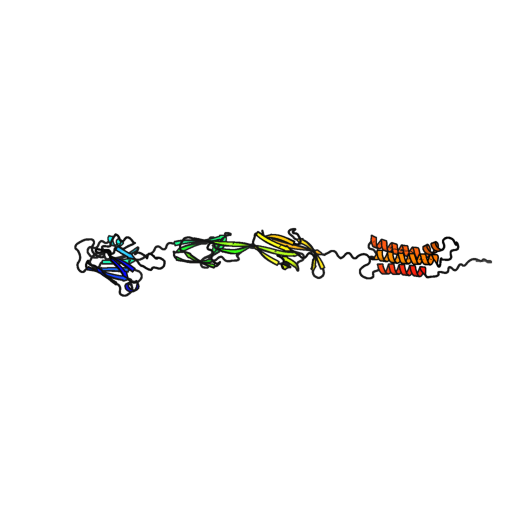OM 2837 O O . ALA A 1 381 ? 44.169 -1.622 -88.168 1.00 73.06 381 ALA A O 1
ATOM 2838 N N . ALA A 1 382 ? 43.048 -2.613 -86.479 1.00 68.31 382 ALA A N 1
ATOM 2839 C CA . ALA A 1 382 ? 43.467 -3.990 -86.733 1.00 68.31 382 ALA A CA 1
ATOM 2840 C C . ALA A 1 382 ? 42.887 -4.614 -88.027 1.00 68.31 382 ALA A C 1
ATOM 2842 O O . ALA A 1 382 ? 43.431 -5.604 -88.515 1.00 68.31 382 ALA A O 1
ATOM 2843 N N . VAL A 1 383 ? 41.837 -4.055 -88.633 1.00 70.25 383 VAL A N 1
ATOM 2844 C CA . VAL A 1 383 ? 41.182 -4.632 -89.826 1.00 70.25 383 VAL A CA 1
ATOM 2845 C C . VAL A 1 383 ? 41.438 -3.814 -91.098 1.00 70.25 383 VAL A C 1
ATOM 2847 O O . VAL A 1 383 ? 41.631 -4.393 -92.170 1.00 70.25 383 VAL A O 1
ATOM 2850 N N . THR A 1 384 ? 41.518 -2.487 -91.010 1.00 69.19 384 THR A N 1
ATOM 2851 C CA . THR A 1 384 ? 41.640 -1.600 -92.182 1.00 69.19 384 THR A CA 1
ATOM 2852 C C . THR A 1 384 ? 43.014 -1.682 -92.869 1.00 69.19 384 THR A C 1
ATOM 2854 O O . THR A 1 384 ? 44.062 -1.815 -92.228 1.00 69.19 384 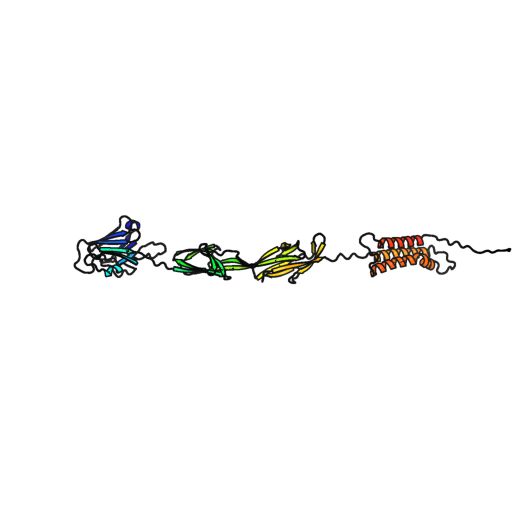THR A O 1
ATOM 2857 N N . ARG A 1 385 ? 43.018 -1.631 -94.213 1.00 56.53 385 ARG A N 1
ATOM 2858 C CA . ARG A 1 385 ? 44.218 -1.489 -95.060 1.00 56.53 385 ARG A CA 1
ATOM 2859 C C . ARG A 1 385 ? 44.428 -0.004 -95.363 1.00 56.53 385 ARG A C 1
ATOM 2861 O O . ARG A 1 385 ? 43.824 0.508 -96.296 1.00 56.53 385 ARG A O 1
ATOM 2868 N N . ALA A 1 386 ? 45.299 0.680 -94.630 1.00 51.91 386 ALA A N 1
ATOM 2869 C CA . ALA A 1 386 ? 45.802 1.966 -95.107 1.00 51.91 386 ALA A CA 1
ATOM 2870 C C . ALA A 1 386 ? 46.843 1.688 -96.203 1.00 51.91 386 ALA A C 1
ATOM 2872 O O . ALA A 1 386 ? 47.880 1.097 -95.915 1.00 51.91 386 ALA A O 1
ATOM 2873 N N . GLY A 1 387 ? 46.560 2.027 -97.460 1.00 43.62 387 GLY A N 1
ATOM 2874 C CA . GLY A 1 387 ? 47.555 2.034 -98.535 1.00 43.62 387 GLY A CA 1
ATOM 2875 C C . GLY A 1 387 ? 48.286 3.373 -98.534 1.00 43.62 387 GLY A C 1
ATOM 2876 O O . GLY A 1 387 ? 47.641 4.410 -98.617 1.00 43.62 387 GLY A O 1
ATOM 2877 N N . VAL A 1 388 ? 49.614 3.370 -98.422 1.00 40.44 388 VAL A N 1
ATOM 2878 C CA . VAL A 1 388 ? 50.415 4.594 -98.581 1.00 40.44 388 VAL A CA 1
ATOM 2879 C C . VAL A 1 388 ? 50.758 4.749 -100.062 1.00 40.44 388 VAL A C 1
ATOM 2881 O O . VAL A 1 388 ? 51.554 3.977 -100.595 1.00 40.44 388 VAL A O 1
ATOM 2884 N N . SER A 1 389 ? 50.155 5.734 -100.730 1.00 33.75 389 SER A N 1
ATOM 2885 C CA . SER A 1 389 ? 50.555 6.192 -102.064 1.00 33.75 389 SER A CA 1
ATOM 2886 C C . SER A 1 389 ? 51.787 7.093 -101.954 1.00 33.75 389 SER A C 1
ATOM 2888 O O . SER A 1 389 ? 51.746 8.132 -101.298 1.00 33.75 389 SER A O 1
ATOM 2890 N N . SER A 1 390 ? 52.888 6.705 -102.593 1.00 36.00 390 SER A N 1
ATOM 2891 C CA . SER A 1 390 ? 54.103 7.514 -102.721 1.00 36.00 390 SER A CA 1
ATOM 2892 C C . SER A 1 390 ? 54.110 8.278 -104.047 1.00 36.00 390 SER A C 1
ATOM 2894 O O . SER A 1 390 ? 54.035 7.640 -105.095 1.00 36.00 390 SER A O 1
ATOM 2896 N N . SER A 1 391 ? 54.297 9.600 -104.028 1.00 33.88 391 SER A N 1
ATOM 2897 C CA . SER A 1 391 ? 54.615 10.379 -105.234 1.00 33.88 391 SER A CA 1
ATOM 2898 C C . SER A 1 391 ? 55.703 11.424 -104.977 1.00 33.88 391 SER A C 1
ATOM 2900 O O . SER A 1 391 ? 55.501 12.317 -104.155 1.00 33.88 391 SER A O 1
ATOM 2902 N N . SER A 1 392 ? 56.835 11.279 -105.684 1.00 32.94 392 SER A N 1
ATOM 2903 C CA . SER A 1 392 ? 57.702 12.311 -106.313 1.00 32.94 392 SER A CA 1
ATOM 2904 C C . SER A 1 392 ? 59.101 11.727 -106.606 1.00 32.94 392 SER A C 1
ATOM 2906 O O . SER A 1 392 ? 59.441 10.745 -105.937 1.00 32.94 392 SER A O 1
ATOM 2908 N N . PRO A 1 393 ? 59.959 12.297 -107.498 1.00 49.62 393 PRO A N 1
ATOM 2909 C CA . PRO A 1 393 ? 59.875 13.597 -108.211 1.00 49.62 393 PRO A CA 1
ATOM 2910 C C . PRO A 1 393 ? 60.302 13.579 -109.715 1.00 49.62 393 PRO A C 1
ATOM 2912 O O . PRO A 1 393 ? 60.859 12.599 -110.203 1.00 49.62 393 PRO A O 1
ATOM 2915 N N . GLY A 1 394 ? 60.132 14.700 -110.440 1.00 33.47 394 GLY A N 1
ATOM 2916 C CA . GLY A 1 394 ? 60.724 14.923 -111.775 1.00 33.47 394 GLY A CA 1
ATOM 2917 C C . GLY A 1 394 ? 60.610 16.377 -112.268 1.00 33.47 394 GLY A C 1
ATOM 2918 O O . GLY A 1 394 ? 59.528 16.948 -112.246 1.00 33.47 394 GLY A O 1
ATOM 2919 N N . ALA A 1 395 ? 61.743 16.968 -112.656 1.00 36.81 395 ALA A N 1
ATOM 2920 C CA . ALA A 1 395 ? 61.996 18.384 -112.947 1.00 36.81 395 ALA A CA 1
ATOM 2921 C C . ALA A 1 395 ? 61.595 18.861 -114.361 1.00 36.81 395 ALA A C 1
ATOM 2923 O O . ALA A 1 395 ? 61.662 18.063 -115.289 1.00 36.81 395 ALA A O 1
ATOM 2924 N N . GLN A 1 396 ? 61.322 20.170 -114.528 1.00 33.88 396 GLN A N 1
ATOM 2925 C CA . GLN A 1 396 ? 62.034 21.102 -115.442 1.00 33.88 396 GLN A CA 1
ATOM 2926 C C . GLN A 1 396 ? 61.347 22.490 -115.535 1.00 33.88 396 GLN A C 1
ATOM 2928 O O . GLN A 1 396 ? 60.149 22.590 -115.773 1.00 33.88 396 GLN A O 1
ATOM 2933 N N . ALA A 1 397 ? 62.147 23.550 -115.362 1.00 36.97 397 ALA A N 1
ATOM 2934 C CA . ALA A 1 397 ? 61.954 24.923 -115.877 1.00 36.97 397 ALA A CA 1
ATOM 2935 C C . ALA A 1 397 ? 62.776 25.052 -117.198 1.00 36.97 397 ALA A C 1
ATOM 2937 O O . ALA A 1 397 ? 63.525 24.098 -117.452 1.00 36.97 397 ALA A O 1
ATOM 2938 N N . PRO A 1 398 ? 62.752 26.128 -118.033 1.00 56.25 398 PRO A N 1
ATOM 2939 C CA . PRO A 1 398 ? 62.609 27.582 -117.758 1.00 56.25 398 PRO A CA 1
ATOM 2940 C C . PRO A 1 398 ? 61.616 28.269 -118.759 1.00 56.25 398 PRO A C 1
ATOM 2942 O O . PRO A 1 398 ? 60.871 27.547 -119.404 1.00 56.25 398 PRO A O 1
ATOM 2945 N N . SER A 1 399 ? 61.428 29.584 -118.963 1.00 40.25 399 SER A N 1
ATOM 2946 C CA . SER A 1 399 ? 62.244 30.807 -118.851 1.00 40.25 399 SER A CA 1
ATOM 2947 C C . SER A 1 399 ? 61.376 32.087 -118.996 1.00 40.25 399 SER A C 1
ATOM 2949 O O . SER A 1 399 ? 60.347 32.033 -119.660 1.00 40.25 399 SER A O 1
ATOM 2951 N N . GLU A 1 400 ? 61.897 33.219 -118.478 1.00 40.19 400 GLU A N 1
ATOM 2952 C CA . GLU A 1 400 ? 61.800 34.620 -118.991 1.00 40.19 400 GLU A CA 1
ATOM 2953 C C . GLU A 1 400 ? 60.429 35.350 -119.071 1.00 40.19 400 GLU A C 1
ATOM 2955 O O . GLU A 1 400 ? 59.412 34.757 -119.384 1.00 40.19 400 GLU A O 1
ATOM 2960 N N . ALA A 1 401 ? 60.285 36.672 -118.883 1.00 39.78 401 ALA A N 1
ATOM 2961 C CA . ALA A 1 401 ? 61.159 37.763 -118.436 1.00 39.78 401 ALA A CA 1
ATOM 2962 C C . ALA A 1 401 ? 60.327 39.056 -118.186 1.00 39.78 401 ALA A C 1
ATOM 2964 O O . ALA A 1 401 ? 59.355 39.318 -118.883 1.00 39.78 401 ALA A O 1
ATOM 2965 N N . ALA A 1 402 ? 60.820 39.875 -117.247 1.00 40.41 402 ALA A N 1
ATOM 2966 C CA . ALA A 1 402 ? 60.954 41.345 -117.268 1.00 40.41 402 ALA A CA 1
ATOM 2967 C C . ALA A 1 402 ? 59.761 42.347 -117.265 1.00 40.41 402 ALA A C 1
ATOM 2969 O O . ALA A 1 402 ? 59.017 42.499 -118.228 1.00 40.41 402 ALA A O 1
ATOM 2970 N N . SER A 1 403 ? 59.872 43.250 -116.269 1.00 41.91 403 SER A N 1
ATOM 2971 C CA . SER A 1 403 ? 59.500 44.686 -116.212 1.00 41.91 403 SER A CA 1
ATOM 2972 C C . SER A 1 403 ? 58.008 45.028 -116.059 1.00 41.91 403 SER A C 1
ATOM 2974 O O . SER A 1 403 ? 57.170 44.468 -116.749 1.00 41.91 403 SER A O 1
ATOM 2976 N N . ARG A 1 404 ? 57.588 45.936 -115.169 1.00 42.75 404 ARG A N 1
ATOM 2977 C CA . ARG A 1 404 ? 58.233 47.102 -114.534 1.00 42.75 404 ARG A CA 1
ATOM 2978 C C . ARG A 1 404 ? 57.979 47.173 -113.034 1.00 42.75 404 ARG A C 1
ATOM 2980 O O . ARG A 1 404 ? 56.916 46.676 -112.606 1.00 42.75 404 ARG A O 1
#